Protein AF-A0A1M3DTD9-F1 (afdb_monomer_lite)

pLDDT: mean 80.3, std 13.87, range [35.62, 95.31]

Sequence (430 aa):
MMKLLWIALILSGTTQCITAQSQQSIQQKKDSLRLDSLCRKNPSKCLDYGEMIGRNSVFKTLDKETIQPKSTLCFNKKFYYKATINRKNVQGCYYVNTKNGWVAKFDNPQRSCENLMEIKVGDHLEFYAMTGESFSYYINDKGYKYFYTISAPENTVRMSTTFAVKSKPDLESGNHTKLTDQNYPTLEYTIEQSSAGAVYSLFAPVFESQFFVRDYLGSFGTGYYENQHGHTMLSLALHSDPQNVIKIQKITDVAECFNGSSFESQHERSNVIENQIHEERNRELLAQESAVSGDCAAKRKLVELKRDMLEKEKQATELANRAGGRLSVRDLETLAKGNDVLNEAKKHKLELEAKACELRYSNSTTTSEEVKARNNTQLTCISNSVTRINDLITSLQSIDRSRLSSASKLVSKNQEYMQKIKTINLSCRR

Structure (mmCIF, N/CA/C/O backbone):
data_AF-A0A1M3DTD9-F1
#
_entry.id   AF-A0A1M3DTD9-F1
#
loop_
_atom_site.group_PDB
_atom_site.id
_atom_site.type_symbol
_atom_site.label_atom_id
_atom_site.label_alt_id
_atom_site.label_comp_id
_atom_site.label_asym_id
_atom_site.label_entity_id
_atom_site.label_seq_id
_atom_site.pdbx_PDB_ins_code
_atom_site.Cartn_x
_atom_site.Cartn_y
_atom_site.Cartn_z
_atom_site.occupancy
_atom_site.B_iso_or_equiv
_atom_site.auth_seq_id
_atom_site.auth_comp_id
_atom_site.auth_asym_id
_atom_site.auth_atom_id
_atom_site.pdbx_PDB_model_num
ATOM 1 N N . MET A 1 1 ? 30.432 50.214 -34.699 1.00 49.47 1 MET A N 1
ATOM 2 C CA . MET A 1 1 ? 31.143 48.934 -34.456 1.00 49.47 1 MET A CA 1
ATOM 3 C C . MET A 1 1 ? 30.357 47.905 -33.630 1.00 49.47 1 MET A C 1
ATOM 5 O O . MET A 1 1 ? 30.502 46.729 -33.919 1.00 49.47 1 MET A O 1
ATOM 9 N N . MET A 1 2 ? 29.472 48.274 -32.689 1.00 45.69 2 MET A N 1
ATOM 10 C CA . MET A 1 2 ? 28.732 47.295 -31.853 1.00 45.69 2 MET A CA 1
ATOM 11 C C . MET A 1 2 ? 27.713 46.383 -32.578 1.00 45.69 2 MET A C 1
ATOM 13 O O . MET A 1 2 ? 27.456 45.285 -32.097 1.00 45.69 2 MET A O 1
ATOM 17 N N . LYS A 1 3 ? 27.148 46.775 -33.732 1.00 45.16 3 LYS A N 1
ATOM 18 C CA . LYS A 1 3 ? 26.158 45.948 -34.465 1.00 45.16 3 LYS A CA 1
ATOM 19 C C . LYS A 1 3 ? 26.764 44.764 -35.241 1.00 45.16 3 LYS A C 1
ATOM 21 O O . LYS A 1 3 ? 26.073 43.779 -35.463 1.00 45.16 3 LYS A O 1
ATOM 26 N N . LEU A 1 4 ? 28.046 44.830 -35.611 1.00 46.44 4 LEU A N 1
ATOM 27 C CA . LEU A 1 4 ? 28.736 43.756 -36.345 1.00 46.44 4 LEU A CA 1
ATOM 28 C C . LEU A 1 4 ? 29.168 42.597 -35.430 1.00 46.44 4 LEU A C 1
ATOM 30 O O . LEU A 1 4 ? 29.152 41.448 -35.860 1.00 46.44 4 LEU A O 1
ATOM 34 N N . LEU A 1 5 ? 29.465 42.876 -34.155 1.00 46.56 5 LEU A N 1
ATOM 35 C CA . LEU A 1 5 ? 29.824 41.838 -33.180 1.00 46.56 5 LEU A CA 1
ATOM 36 C C . LEU A 1 5 ? 28.633 40.936 -32.814 1.00 46.56 5 LEU A C 1
ATOM 38 O O . LEU A 1 5 ? 28.802 39.732 -32.652 1.00 46.56 5 LEU A O 1
ATOM 42 N N . TRP A 1 6 ? 27.424 41.500 -32.730 1.00 46.84 6 TRP A N 1
ATOM 43 C CA . TRP A 1 6 ? 26.210 40.741 -32.406 1.00 46.84 6 TRP A CA 1
ATOM 44 C C . TRP A 1 6 ? 25.789 39.785 -33.528 1.00 46.84 6 TRP A C 1
ATOM 46 O O . TRP A 1 6 ? 25.387 38.660 -33.253 1.00 46.84 6 TRP A O 1
ATOM 56 N N . ILE A 1 7 ? 25.945 40.186 -34.792 1.00 54.12 7 ILE A N 1
ATOM 57 C CA . ILE A 1 7 ? 25.640 39.323 -35.944 1.00 54.12 7 ILE A CA 1
ATOM 58 C C . ILE A 1 7 ? 26.646 38.162 -36.028 1.00 54.12 7 ILE A C 1
ATOM 60 O O . ILE A 1 7 ? 26.238 37.023 -36.243 1.00 54.12 7 ILE A O 1
ATOM 64 N N . ALA A 1 8 ? 27.935 38.413 -35.768 1.00 51.12 8 ALA A N 1
ATOM 65 C CA . ALA A 1 8 ? 28.963 37.369 -35.745 1.00 51.12 8 ALA A CA 1
ATOM 66 C C . ALA A 1 8 ? 28.763 36.344 -34.608 1.00 51.12 8 ALA A C 1
ATOM 68 O O . ALA A 1 8 ? 28.988 35.157 -34.824 1.00 51.12 8 ALA A O 1
ATOM 69 N N . LEU A 1 9 ? 28.290 36.778 -33.433 1.00 49.56 9 LEU A N 1
ATOM 70 C CA . LEU A 1 9 ? 27.955 35.898 -32.301 1.00 49.56 9 LEU A CA 1
ATOM 71 C C . LEU A 1 9 ? 26.699 35.043 -32.548 1.00 49.56 9 LEU A C 1
ATOM 73 O O . LEU A 1 9 ? 26.643 33.890 -32.127 1.00 49.56 9 LEU A O 1
ATOM 77 N N . ILE A 1 10 ? 25.703 35.569 -33.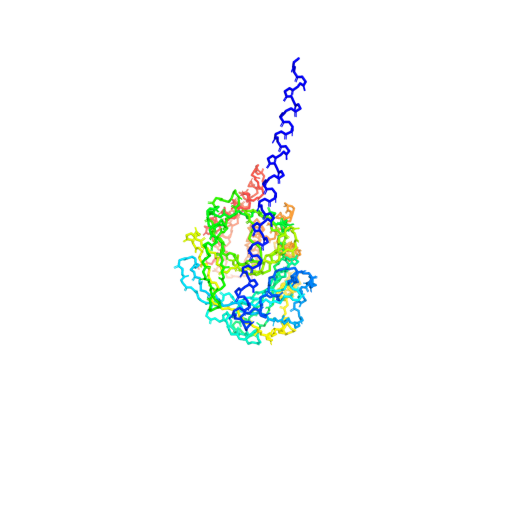267 1.00 52.41 10 ILE A N 1
ATOM 78 C CA . ILE A 1 10 ? 24.494 34.809 -33.629 1.00 52.41 10 ILE A CA 1
ATOM 79 C C . ILE A 1 10 ? 24.796 33.804 -34.757 1.00 52.41 10 ILE A C 1
ATOM 81 O O . ILE A 1 10 ? 24.311 32.671 -34.725 1.00 52.41 10 ILE A O 1
ATOM 85 N N . LEU A 1 11 ? 25.641 34.166 -35.728 1.00 44.81 11 LEU A N 1
ATOM 86 C CA . LEU A 1 11 ? 26.083 33.260 -36.798 1.00 44.81 11 LEU A CA 1
ATOM 87 C C . LEU A 1 11 ? 27.008 32.142 -36.293 1.00 44.81 11 LEU A C 1
ATOM 89 O O . LEU A 1 11 ? 26.902 31.015 -36.777 1.00 44.81 11 LEU A O 1
ATOM 93 N N . SER A 1 12 ? 27.865 32.401 -35.299 1.00 45.66 12 SER A N 1
ATOM 94 C CA . SER A 1 12 ? 28.700 31.360 -34.679 1.00 45.66 12 SER A CA 1
ATOM 95 C C . SER A 1 12 ? 27.902 30.438 -33.747 1.00 45.66 12 SER A C 1
ATOM 97 O O . SER A 1 12 ? 28.115 29.226 -33.760 1.00 45.66 12 SER A O 1
ATOM 99 N N . GLY A 1 13 ? 26.923 30.970 -33.006 1.00 42.97 13 GLY A N 1
ATOM 100 C CA . GLY A 1 13 ? 26.025 30.164 -32.171 1.00 42.97 13 GLY A CA 1
ATOM 101 C C . GLY A 1 13 ? 25.084 29.261 -32.981 1.00 42.97 13 GLY A C 1
ATOM 102 O O . GLY A 1 13 ? 24.872 28.102 -32.630 1.00 42.97 13 GLY A O 1
ATOM 103 N N . THR A 1 14 ? 24.558 29.748 -34.110 1.00 44.47 14 THR A N 1
ATOM 104 C CA . THR A 1 14 ? 23.690 28.943 -34.992 1.00 44.47 14 THR A CA 1
ATOM 105 C C . THR A 1 14 ? 24.464 27.858 -35.741 1.00 44.47 14 THR A C 1
ATOM 107 O O . THR A 1 14 ? 23.979 26.733 -35.839 1.00 44.47 14 THR A O 1
ATOM 110 N N . THR A 1 15 ? 25.692 28.129 -36.197 1.00 46.31 15 THR A N 1
ATOM 111 C CA . THR A 1 15 ? 26.531 27.105 -36.847 1.00 46.31 15 THR A CA 1
ATOM 112 C C . THR A 1 15 ? 26.984 26.002 -35.887 1.00 46.31 15 THR A C 1
ATOM 114 O O . THR A 1 15 ? 27.007 24.843 -36.296 1.00 46.31 15 THR A O 1
ATOM 117 N N . GLN A 1 16 ? 27.260 26.309 -34.614 1.00 44.53 16 GLN A N 1
ATOM 118 C CA . GLN A 1 16 ? 27.592 25.292 -33.602 1.00 44.53 16 GLN A CA 1
ATOM 119 C C . GLN A 1 16 ? 26.397 24.398 -33.221 1.00 44.53 16 GLN A C 1
ATOM 121 O O . GLN A 1 16 ? 26.568 23.197 -33.014 1.00 44.53 16 GLN A O 1
ATOM 126 N N . CYS A 1 17 ? 25.175 24.939 -33.188 1.00 41.88 17 CYS A N 1
ATOM 127 C CA . CYS A 1 17 ? 23.971 24.127 -32.970 1.00 41.88 17 CYS A CA 1
ATOM 128 C C . CYS A 1 17 ? 23.661 23.202 -34.159 1.00 41.88 17 CYS A C 1
ATOM 130 O O . CYS A 1 17 ? 23.282 22.047 -33.957 1.00 41.88 17 CYS A O 1
ATOM 132 N N . ILE A 1 18 ? 23.856 23.675 -35.396 1.00 49.00 18 ILE A N 1
ATOM 133 C CA . ILE A 1 18 ? 23.597 22.880 -36.608 1.00 49.00 18 ILE A CA 1
ATOM 134 C C . ILE A 1 18 ? 24.602 21.724 -36.733 1.00 49.00 18 ILE A C 1
ATOM 136 O O . ILE A 1 18 ? 24.216 20.606 -37.083 1.00 49.00 18 ILE A O 1
ATOM 140 N N . THR A 1 19 ? 25.880 21.943 -36.407 1.00 52.28 19 THR A N 1
ATOM 141 C CA . THR A 1 19 ? 26.895 20.878 -36.463 1.00 52.28 19 THR A CA 1
ATOM 142 C C . THR A 1 19 ? 26.664 19.807 -35.399 1.00 52.28 19 THR A C 1
ATOM 144 O O . THR A 1 19 ? 26.717 18.623 -35.739 1.00 52.28 19 THR A O 1
ATOM 147 N N . ALA A 1 20 ? 26.306 20.182 -34.167 1.00 50.72 20 ALA A N 1
ATOM 148 C CA . ALA A 1 20 ? 25.979 19.230 -33.103 1.00 50.72 20 ALA A CA 1
ATOM 149 C C . ALA A 1 20 ? 24.748 18.365 -33.443 1.00 50.72 20 ALA A C 1
ATOM 151 O O . ALA A 1 20 ? 24.799 17.139 -33.320 1.00 50.72 20 ALA A O 1
ATOM 152 N N . GLN A 1 21 ? 23.675 18.973 -33.967 1.00 54.59 21 GLN A N 1
ATOM 153 C CA . GLN A 1 21 ? 22.496 18.232 -34.436 1.00 54.59 21 GLN A CA 1
ATOM 154 C C . GLN A 1 21 ? 22.828 17.306 -35.617 1.00 54.59 21 GLN A C 1
ATOM 156 O O . GLN A 1 21 ? 22.357 16.167 -35.668 1.00 54.59 21 GLN A O 1
ATOM 161 N N . SER A 1 22 ? 23.685 17.750 -36.544 1.00 54.75 22 SER A N 1
ATOM 162 C CA . SER A 1 22 ? 24.117 16.921 -37.675 1.00 54.75 22 SER A CA 1
ATOM 163 C C . SER A 1 22 ? 24.926 15.698 -37.222 1.00 54.75 22 SER A C 1
ATOM 165 O O . SER A 1 22 ? 24.662 14.588 -37.684 1.00 54.75 22 SER A O 1
ATOM 167 N N . GLN A 1 23 ? 25.844 15.858 -36.263 1.00 59.94 23 GLN A N 1
ATOM 168 C CA . GLN A 1 23 ? 26.669 14.768 -35.735 1.00 59.94 23 GLN A CA 1
ATOM 169 C C . GLN A 1 23 ? 25.833 13.742 -34.971 1.00 59.94 23 GLN A C 1
ATOM 171 O O . GLN A 1 23 ? 26.003 12.540 -35.183 1.00 59.94 23 GLN A O 1
ATOM 176 N N . GLN A 1 24 ? 24.874 14.204 -34.165 1.00 61.44 24 GLN A N 1
ATOM 177 C CA . GLN A 1 24 ? 23.926 13.327 -33.488 1.00 61.44 24 GLN A CA 1
ATOM 178 C C . GLN A 1 24 ? 23.108 12.523 -34.507 1.00 61.44 24 GLN A C 1
ATOM 180 O O . GLN A 1 24 ? 23.060 11.302 -34.414 1.00 61.44 24 GLN A O 1
ATOM 185 N N . SER A 1 25 ? 22.556 13.162 -35.543 1.00 63.12 25 SER A N 1
ATOM 186 C CA . SER A 1 25 ? 21.775 12.461 -36.576 1.00 63.12 25 SER A CA 1
ATOM 187 C C . SER A 1 25 ? 22.582 11.395 -37.339 1.00 63.12 25 SER A C 1
ATOM 189 O O . SER A 1 25 ? 22.072 10.314 -37.646 1.00 63.12 25 SER A O 1
ATOM 191 N N . ILE A 1 26 ? 23.866 11.661 -37.606 1.00 69.62 26 ILE A N 1
ATOM 192 C CA . ILE A 1 26 ? 24.778 10.710 -38.254 1.00 69.62 26 ILE A CA 1
ATOM 193 C C . ILE A 1 26 ? 25.055 9.525 -37.328 1.00 69.62 26 ILE A C 1
ATOM 195 O O . ILE A 1 26 ? 25.044 8.382 -37.789 1.00 69.62 26 ILE A O 1
ATOM 199 N N . GLN A 1 27 ? 25.281 9.777 -36.037 1.00 67.00 27 GLN A N 1
ATOM 200 C CA . GLN A 1 27 ? 25.517 8.723 -35.054 1.00 67.00 27 GLN A CA 1
ATOM 201 C C . GLN A 1 27 ? 24.278 7.840 -34.869 1.00 67.00 27 GLN A C 1
ATOM 203 O O . GLN A 1 27 ? 24.378 6.622 -34.979 1.00 67.00 27 GLN A O 1
ATOM 208 N N . GLN A 1 28 ? 23.092 8.442 -34.749 1.00 66.62 28 GLN A N 1
ATOM 209 C CA . GLN A 1 28 ? 21.823 7.712 -34.671 1.00 66.62 28 GLN A CA 1
ATOM 210 C C . GLN A 1 28 ? 21.616 6.785 -35.880 1.00 66.62 28 GLN A C 1
ATOM 212 O O . GLN A 1 28 ? 21.188 5.638 -35.737 1.00 66.62 28 GLN A O 1
ATOM 217 N N . LYS A 1 29 ? 21.969 7.257 -37.084 1.00 70.00 29 LYS A N 1
ATOM 218 C CA . LYS A 1 29 ? 21.921 6.442 -38.304 1.00 70.00 29 LYS A CA 1
ATOM 219 C C . LYS A 1 29 ? 22.921 5.282 -38.259 1.00 70.00 29 LYS A C 1
ATOM 221 O O . LYS A 1 29 ? 22.581 4.181 -38.685 1.00 70.00 29 LYS A O 1
ATOM 226 N N . LYS A 1 30 ? 24.137 5.498 -37.746 1.00 71.19 30 LYS A N 1
ATOM 227 C CA . LYS A 1 30 ? 25.144 4.435 -37.577 1.00 71.19 30 LYS A CA 1
ATOM 228 C C . LYS A 1 30 ? 24.690 3.373 -36.578 1.00 71.19 30 LYS A C 1
ATOM 230 O O . LYS A 1 30 ? 24.841 2.188 -36.867 1.00 71.19 30 LYS A O 1
ATOM 235 N N . ASP A 1 31 ? 24.112 3.779 -35.454 1.00 66.38 31 ASP A N 1
ATOM 236 C CA . ASP A 1 31 ? 23.662 2.862 -34.404 1.00 66.38 31 ASP A CA 1
ATOM 237 C C . ASP A 1 31 ? 22.493 1.996 -34.878 1.00 66.38 31 ASP A C 1
ATOM 239 O O . ASP A 1 31 ? 22.539 0.774 -34.730 1.00 66.38 31 ASP A O 1
ATOM 243 N N . SER A 1 32 ? 21.515 2.599 -35.564 1.00 67.75 32 SER A N 1
ATOM 244 C CA . SER A 1 32 ? 20.422 1.864 -36.212 1.00 67.75 32 SER A CA 1
ATOM 245 C C . SER A 1 32 ? 20.954 0.850 -37.230 1.00 67.75 32 SER A C 1
ATOM 247 O O . SER A 1 32 ? 20.584 -0.319 -37.180 1.00 67.75 32 SER A O 1
ATOM 249 N N . LEU A 1 33 ? 21.885 1.249 -38.106 1.00 67.69 33 LEU A N 1
ATOM 250 C CA . LEU A 1 33 ? 22.488 0.342 -39.091 1.00 67.69 33 LEU A CA 1
ATOM 251 C C . LEU A 1 33 ? 23.312 -0.780 -38.442 1.00 67.69 33 LEU A C 1
ATOM 253 O O . LEU A 1 33 ? 23.406 -1.884 -38.983 1.00 67.69 33 LEU A O 1
ATOM 257 N N . ARG A 1 34 ? 23.937 -0.516 -37.291 1.00 69.38 34 ARG A N 1
ATOM 258 C CA . ARG A 1 34 ? 24.706 -1.511 -36.537 1.00 69.38 34 ARG A CA 1
ATOM 259 C C . ARG A 1 34 ? 23.785 -2.527 -35.871 1.00 69.38 34 ARG A C 1
ATOM 261 O O . ARG A 1 34 ? 24.098 -3.716 -35.919 1.00 69.38 34 ARG A O 1
ATOM 268 N N . LEU A 1 35 ? 22.665 -2.079 -35.305 1.00 66.62 35 LEU A N 1
ATOM 269 C CA . LEU A 1 35 ? 21.618 -2.954 -34.784 1.00 66.62 35 LEU A CA 1
ATOM 270 C C . LEU A 1 35 ? 21.056 -3.830 -35.913 1.00 66.62 35 LEU A C 1
ATOM 272 O O . LEU A 1 35 ? 21.080 -5.053 -35.799 1.00 66.62 35 LEU A O 1
ATOM 276 N N . ASP A 1 36 ? 20.719 -3.232 -37.058 1.00 64.19 36 ASP A N 1
ATOM 277 C CA . ASP A 1 36 ? 20.261 -3.958 -38.249 1.00 64.19 36 ASP A CA 1
ATOM 278 C C . ASP A 1 36 ? 21.300 -4.977 -38.748 1.00 64.19 36 ASP A C 1
ATOM 280 O O . ASP A 1 36 ? 20.958 -6.089 -39.146 1.00 64.19 36 ASP A O 1
ATOM 284 N N . SER A 1 37 ? 22.590 -4.634 -38.715 1.00 63.56 37 SER A N 1
ATOM 285 C CA . SER A 1 37 ? 23.687 -5.528 -39.107 1.00 63.56 37 SER A CA 1
ATOM 286 C C . SER A 1 37 ? 23.864 -6.702 -38.139 1.00 63.56 37 SER A C 1
ATOM 288 O O . SER A 1 37 ? 24.030 -7.846 -38.574 1.00 63.56 37 SER A O 1
ATOM 290 N N . LEU A 1 38 ? 23.779 -6.452 -36.827 1.00 63.12 38 LEU A N 1
ATOM 291 C CA . LEU A 1 38 ? 23.746 -7.506 -35.807 1.00 63.12 38 LEU A CA 1
ATOM 292 C C . LEU A 1 38 ? 22.550 -8.437 -36.032 1.00 63.12 38 LEU A C 1
ATOM 294 O O . LEU A 1 38 ? 22.692 -9.656 -35.923 1.00 63.12 38 LEU A O 1
ATOM 298 N N . CYS A 1 39 ? 21.421 -7.868 -36.448 1.00 59.06 39 CYS A N 1
ATOM 299 C CA . CYS A 1 39 ? 20.204 -8.599 -36.749 1.00 59.06 39 CYS A CA 1
ATOM 300 C C . CYS A 1 39 ? 20.239 -9.418 -38.022 1.00 59.06 39 CYS A C 1
ATOM 302 O O . CYS A 1 39 ? 19.774 -10.554 -38.031 1.00 59.06 39 CYS A O 1
ATOM 304 N N . ARG A 1 40 ? 20.878 -8.918 -39.075 1.00 57.66 40 ARG A N 1
ATOM 305 C CA . ARG A 1 40 ? 21.115 -9.705 -40.289 1.00 57.66 40 ARG A CA 1
ATOM 306 C C . ARG A 1 40 ? 22.028 -10.901 -40.033 1.00 57.66 40 ARG A C 1
ATOM 308 O O . ARG A 1 40 ? 21.847 -11.940 -40.655 1.00 57.66 40 ARG A O 1
ATOM 315 N N . LYS A 1 41 ? 22.994 -10.776 -39.116 1.00 60.84 41 LYS A N 1
ATOM 316 C CA . LYS A 1 41 ? 23.911 -11.871 -38.756 1.00 60.84 41 LYS A CA 1
ATOM 317 C C . LYS A 1 41 ? 23.269 -12.942 -37.874 1.00 60.84 41 LYS A C 1
ATOM 319 O O . LYS A 1 41 ? 23.783 -14.056 -37.829 1.00 60.84 41 LYS A O 1
ATOM 324 N N . ASN A 1 42 ? 22.192 -12.623 -37.157 1.00 57.00 42 ASN A N 1
ATOM 325 C CA . ASN A 1 42 ? 21.475 -13.591 -36.331 1.00 57.00 42 ASN A CA 1
ATOM 326 C C . ASN A 1 42 ? 19.964 -13.270 -36.297 1.00 57.00 42 ASN A C 1
ATOM 328 O O . ASN A 1 42 ? 19.471 -12.742 -35.298 1.00 57.00 42 ASN A O 1
ATOM 332 N N . PRO A 1 43 ? 19.228 -13.559 -37.390 1.00 51.31 43 PRO A N 1
ATOM 333 C CA . PRO A 1 43 ? 17.840 -13.118 -37.570 1.00 51.31 43 PRO A CA 1
ATOM 334 C C . PRO A 1 43 ? 16.890 -13.601 -36.471 1.00 51.31 43 PRO A C 1
ATOM 336 O O . PRO A 1 43 ? 15.998 -12.865 -36.054 1.00 51.31 43 PRO A O 1
ATOM 339 N N . SER A 1 44 ? 17.130 -14.802 -35.936 1.00 53.00 44 SER A N 1
ATOM 340 C CA . SER A 1 44 ? 16.352 -15.389 -34.840 1.00 53.00 44 SER A CA 1
ATOM 341 C C . SER A 1 44 ? 16.477 -14.632 -33.518 1.00 53.00 44 SER A C 1
ATOM 343 O O . SER A 1 44 ? 15.643 -14.823 -32.648 1.00 53.00 44 SER A O 1
ATOM 345 N N . LYS A 1 45 ? 17.498 -13.780 -33.348 1.00 52.75 45 LYS A N 1
ATOM 346 C CA . LYS A 1 45 ? 17.635 -12.918 -32.162 1.00 52.75 45 LYS A CA 1
ATOM 347 C C . LYS A 1 45 ? 16.912 -11.581 -32.308 1.00 52.75 45 LYS A C 1
ATOM 349 O O . LYS A 1 45 ? 16.777 -10.881 -31.318 1.00 52.75 45 LYS A O 1
ATOM 354 N N . CYS A 1 46 ? 16.491 -11.215 -33.522 1.00 52.34 46 CYS A N 1
ATOM 355 C CA . CYS A 1 46 ? 16.028 -9.864 -33.832 1.00 52.34 46 CYS A CA 1
ATOM 356 C C . CYS A 1 46 ? 14.577 -9.712 -34.250 1.00 52.34 46 CYS A C 1
ATOM 358 O O . CYS A 1 46 ? 14.074 -8.590 -34.210 1.00 52.34 46 CYS A O 1
ATOM 360 N N . LEU A 1 47 ? 13.903 -10.807 -34.601 1.00 47.16 47 LEU A N 1
ATOM 361 C CA . LEU A 1 47 ? 12.441 -10.824 -34.677 1.00 47.16 47 LEU A CA 1
ATOM 362 C C . LEU A 1 47 ? 11.828 -10.319 -33.356 1.00 47.16 47 LEU A C 1
ATOM 364 O O . LEU A 1 47 ? 10.921 -9.497 -33.386 1.00 47.16 47 LEU A O 1
ATOM 368 N N . ASP A 1 48 ? 12.444 -10.671 -32.225 1.00 54.12 48 ASP A N 1
ATOM 369 C CA . ASP A 1 48 ? 12.037 -10.222 -30.890 1.00 54.12 48 ASP A CA 1
ATOM 370 C C . ASP A 1 48 ? 12.295 -8.722 -30.623 1.00 54.12 48 ASP A C 1
ATOM 372 O O . ASP A 1 48 ? 11.619 -8.119 -29.793 1.00 54.12 48 ASP A O 1
ATOM 376 N N . TYR A 1 49 ? 13.249 -8.069 -31.305 1.00 61.81 49 TYR A N 1
ATOM 377 C CA . TYR A 1 49 ? 13.627 -6.682 -30.981 1.00 61.81 49 TYR A CA 1
ATOM 378 C C . TYR A 1 49 ? 12.658 -5.632 -31.498 1.00 61.81 49 TYR A C 1
ATOM 380 O O . TYR A 1 49 ? 12.373 -4.671 -30.783 1.00 61.81 49 TYR A O 1
ATOM 388 N N . GLY A 1 50 ? 12.177 -5.788 -32.734 1.00 58.03 50 GLY A N 1
ATOM 389 C CA . GLY A 1 50 ? 11.295 -4.806 -33.371 1.00 58.03 50 GLY A CA 1
ATOM 390 C C . GLY A 1 50 ? 9.942 -4.661 -32.668 1.00 58.03 50 GLY A C 1
ATOM 391 O O . GLY A 1 50 ? 9.315 -3.610 -32.775 1.00 58.03 50 GLY A O 1
ATOM 392 N N . GLU A 1 51 ? 9.527 -5.694 -31.929 1.00 59.34 51 GLU A N 1
ATOM 393 C CA . GLU A 1 51 ? 8.325 -5.700 -31.087 1.00 59.34 51 GLU A CA 1
ATOM 394 C C . GLU A 1 51 ? 8.579 -5.140 -29.674 1.00 59.34 51 GLU A C 1
ATOM 396 O O . GLU A 1 51 ? 7.643 -4.721 -28.995 1.00 59.34 51 GLU A O 1
ATOM 401 N N . MET A 1 52 ? 9.836 -5.121 -29.211 1.00 65.44 52 MET A N 1
ATOM 402 C CA . MET A 1 52 ? 10.203 -4.710 -27.849 1.00 65.44 52 MET A CA 1
ATOM 403 C C . MET A 1 52 ? 10.711 -3.265 -27.745 1.00 65.44 52 MET A C 1
ATOM 405 O O . MET A 1 52 ? 10.525 -2.632 -26.704 1.00 65.44 52 MET A O 1
ATOM 409 N N . ILE A 1 53 ? 11.374 -2.742 -28.781 1.00 73.44 53 ILE A N 1
ATOM 410 C CA . ILE A 1 53 ? 12.001 -1.410 -28.799 1.00 73.44 53 ILE A CA 1
ATOM 411 C C . ILE A 1 53 ? 11.812 -0.721 -30.162 1.00 73.44 53 ILE A C 1
ATOM 413 O O . ILE A 1 53 ? 11.656 -1.381 -31.185 1.00 73.44 53 ILE A O 1
ATOM 417 N N . GLY A 1 54 ? 11.865 0.617 -30.217 1.00 70.94 54 GLY A N 1
ATOM 418 C CA . GLY A 1 54 ? 11.777 1.349 -31.494 1.00 70.94 54 GLY A CA 1
ATOM 419 C C . GLY A 1 54 ? 10.504 2.159 -31.718 1.00 70.94 54 GLY A C 1
ATOM 420 O O . GLY A 1 54 ? 9.859 2.625 -30.780 1.00 70.94 54 GLY A O 1
ATOM 421 N N . ARG A 1 55 ? 10.195 2.387 -33.005 1.00 61.81 55 ARG A N 1
ATOM 422 C CA . ARG A 1 55 ? 9.050 3.190 -33.472 1.00 61.81 55 ARG A CA 1
ATOM 423 C C . ARG A 1 55 ? 7.737 2.410 -33.514 1.00 61.81 55 ARG A C 1
ATOM 425 O O . ARG A 1 55 ? 6.700 3.064 -33.510 1.00 61.81 55 ARG A O 1
ATOM 432 N N . ASN A 1 56 ? 7.762 1.078 -33.519 1.00 67.38 56 ASN A N 1
ATOM 433 C CA . ASN A 1 56 ? 6.586 0.221 -33.307 1.00 67.38 56 ASN A CA 1
ATOM 434 C C . ASN A 1 56 ? 6.486 -0.119 -31.812 1.00 67.38 56 ASN A C 1
ATOM 436 O O . ASN A 1 56 ? 6.509 -1.268 -31.399 1.00 67.38 56 ASN A O 1
ATOM 440 N N . SER A 1 57 ? 6.502 0.950 -31.020 1.00 70.12 57 SER A N 1
ATOM 441 C CA . SER A 1 57 ? 6.642 0.972 -29.567 1.00 70.12 57 SER A CA 1
ATOM 442 C C . SER A 1 57 ? 5.497 0.239 -28.861 1.00 70.12 57 SER A C 1
ATOM 444 O O . SER A 1 57 ? 4.339 0.404 -29.248 1.00 70.12 57 SER A O 1
ATOM 446 N N . VAL A 1 58 ? 5.819 -0.460 -27.762 1.00 82.69 58 VAL A N 1
ATOM 447 C CA . VAL A 1 58 ? 4.841 -1.013 -26.802 1.00 82.69 58 VAL A CA 1
ATOM 448 C C . VAL A 1 58 ? 3.815 0.042 -26.375 1.00 82.69 58 VAL A C 1
ATOM 450 O O . VAL A 1 58 ? 2.646 -0.276 -26.212 1.00 82.69 58 VAL A O 1
ATOM 453 N N . PHE A 1 59 ? 4.221 1.306 -26.247 1.00 84.88 59 PHE A N 1
ATOM 454 C CA . PHE A 1 59 ? 3.356 2.401 -25.805 1.00 84.88 59 PHE A CA 1
ATOM 455 C C . PHE A 1 59 ? 2.458 2.976 -26.905 1.00 84.88 59 PHE A C 1
ATOM 457 O O . PHE A 1 59 ? 1.454 3.608 -26.591 1.00 84.88 59 PHE A O 1
ATOM 464 N N . LYS A 1 60 ? 2.779 2.784 -28.192 1.00 79.19 60 LYS A N 1
ATOM 465 C CA . LYS A 1 60 ? 1.943 3.310 -29.288 1.00 79.19 60 LYS A CA 1
ATOM 466 C C . LYS A 1 60 ? 0.637 2.551 -29.460 1.00 79.19 60 LYS A C 1
ATOM 468 O O . LYS A 1 60 ? -0.340 3.131 -29.917 1.00 79.19 60 LYS A O 1
ATOM 473 N N . THR A 1 61 ? 0.651 1.265 -29.137 1.00 73.25 61 THR A N 1
ATOM 474 C CA . THR A 1 61 ? -0.517 0.380 -29.182 1.00 73.25 61 THR A CA 1
ATOM 475 C C . THR A 1 61 ? -1.083 0.128 -27.787 1.00 73.25 61 THR A C 1
ATOM 477 O O . THR A 1 61 ? -1.828 -0.828 -27.605 1.00 73.25 61 THR A O 1
ATOM 480 N N . LEU A 1 62 ? -0.652 0.912 -26.795 1.00 82.75 62 LEU A N 1
ATOM 481 C CA . LEU A 1 62 ? -1.036 0.727 -25.408 1.00 82.75 62 LEU A CA 1
ATOM 482 C C . LEU A 1 62 ? -2.342 1.455 -25.118 1.00 82.75 62 LEU A C 1
ATOM 484 O O . LEU A 1 62 ? -2.382 2.689 -25.115 1.00 82.75 62 LEU A O 1
ATOM 488 N N . ASP A 1 63 ? -3.357 0.687 -24.755 1.00 81.31 63 ASP A N 1
ATOM 489 C CA . ASP A 1 63 ? -4.600 1.211 -24.216 1.00 81.31 63 ASP A CA 1
ATOM 490 C C . ASP A 1 63 ? -4.458 1.275 -22.697 1.00 81.31 63 ASP A C 1
ATOM 492 O O . ASP A 1 63 ? -4.450 0.263 -22.002 1.00 81.31 63 ASP A O 1
ATOM 496 N N . LYS A 1 64 ? -4.260 2.482 -22.160 1.00 82.44 64 LYS A N 1
ATOM 497 C CA . LYS A 1 64 ? -4.118 2.678 -20.711 1.00 82.44 64 LYS A CA 1
ATOM 498 C C . LYS A 1 64 ? -5.463 2.422 -20.038 1.00 82.44 64 LYS A C 1
ATOM 500 O O . LYS A 1 64 ? -6.309 3.312 -19.987 1.00 82.44 64 LYS A O 1
ATOM 505 N N . GLU A 1 65 ? -5.640 1.217 -19.515 1.00 82.12 65 GLU A N 1
ATOM 506 C CA . GLU A 1 65 ? -6.872 0.806 -18.853 1.00 82.12 65 GLU A CA 1
ATOM 507 C C . GLU A 1 65 ? -6.754 0.895 -17.333 1.00 82.12 65 GLU A C 1
ATOM 509 O O . GLU A 1 65 ? -5.718 0.569 -16.744 1.00 82.12 65 GLU A O 1
ATOM 514 N N . THR A 1 66 ? -7.853 1.296 -16.694 1.00 82.69 66 THR A N 1
ATOM 515 C CA . THR A 1 66 ? -7.992 1.209 -15.242 1.00 82.69 66 THR A CA 1
ATOM 516 C C . THR A 1 66 ? -8.131 -0.247 -14.818 1.00 82.69 66 THR A C 1
ATOM 518 O O . THR A 1 66 ? -8.747 -1.065 -15.508 1.00 82.69 66 THR A O 1
ATOM 521 N N . ILE A 1 67 ? -7.556 -0.595 -13.670 1.00 83.19 67 ILE A N 1
ATOM 522 C CA . ILE A 1 67 ? -7.695 -1.956 -13.147 1.00 83.19 67 ILE A CA 1
ATOM 523 C C . ILE A 1 67 ? -9.076 -2.089 -12.507 1.00 83.19 67 ILE A C 1
ATOM 525 O O . ILE A 1 67 ? -9.418 -1.382 -11.562 1.00 83.19 67 ILE A O 1
ATOM 529 N N . GLN A 1 68 ? -9.855 -3.052 -12.996 1.00 88.50 68 GLN A N 1
ATOM 530 C CA . GLN A 1 68 ? -11.077 -3.493 -12.334 1.00 88.50 68 GLN A CA 1
ATOM 531 C C . GLN A 1 68 ? -10.716 -4.613 -11.348 1.00 88.50 68 GLN A C 1
ATOM 533 O O . GLN A 1 68 ? -10.387 -5.712 -11.786 1.00 88.50 68 GLN A O 1
ATOM 538 N N . PRO A 1 69 ? -10.774 -4.398 -10.021 1.00 86.06 69 PRO A N 1
ATOM 539 C CA . PRO A 1 69 ? -10.169 -5.328 -9.066 1.00 86.06 69 PRO A CA 1
ATOM 540 C C . PRO A 1 69 ? -10.815 -6.720 -9.034 1.00 86.06 69 PRO A C 1
ATOM 542 O O . PRO A 1 69 ? -10.214 -7.697 -8.605 1.00 86.06 69 PRO A O 1
ATOM 545 N N . LYS A 1 70 ? -12.058 -6.831 -9.504 1.00 90.19 70 LYS A N 1
ATOM 546 C CA . LYS A 1 70 ? -12.792 -8.101 -9.574 1.00 90.19 70 LYS A CA 1
ATOM 547 C C . LYS A 1 70 ? -12.763 -8.745 -10.967 1.00 90.19 70 LYS A C 1
ATOM 549 O O . LYS A 1 70 ? -13.456 -9.737 -11.179 1.00 90.19 70 LYS A O 1
ATOM 554 N N . SER A 1 71 ? -12.016 -8.191 -11.925 1.00 91.06 71 SER A N 1
ATOM 555 C CA . SER A 1 71 ? -11.918 -8.744 -13.279 1.00 91.06 71 SER A CA 1
ATOM 556 C C . SER A 1 71 ? -10.792 -9.777 -13.405 1.00 91.06 71 SER A C 1
ATOM 558 O O . SER A 1 71 ? -10.039 -10.049 -12.466 1.00 91.06 71 SER A O 1
ATOM 560 N N . THR A 1 72 ? -10.705 -10.400 -14.584 1.00 93.00 72 THR A N 1
ATOM 561 C CA . THR A 1 72 ? -9.549 -11.217 -14.959 1.00 93.00 72 THR A CA 1
ATOM 562 C C . THR A 1 72 ? -8.485 -10.326 -15.596 1.00 93.00 72 THR A C 1
ATOM 564 O O . THR A 1 72 ? -8.756 -9.645 -16.581 1.00 93.00 72 THR A O 1
ATOM 567 N N . LEU A 1 73 ? -7.274 -10.353 -15.043 1.00 92.06 73 LEU A N 1
ATOM 568 C CA . LEU A 1 73 ? -6.130 -9.548 -15.464 1.00 92.06 73 LEU A CA 1
ATOM 569 C C . LEU A 1 73 ? -5.068 -10.469 -16.068 1.00 92.06 73 LEU A C 1
ATOM 571 O O . LEU A 1 73 ? -4.522 -11.315 -15.365 1.00 92.06 73 LEU A O 1
ATOM 575 N N . CYS A 1 74 ? -4.776 -10.323 -17.358 1.00 93.38 74 CYS A N 1
ATOM 576 C CA . CYS A 1 74 ? -3.819 -11.176 -18.069 1.00 93.38 74 CYS A CA 1
ATOM 577 C C . CYS A 1 74 ? -2.519 -10.441 -18.401 1.00 93.38 74 CYS A C 1
ATOM 579 O O . CYS A 1 74 ? -2.519 -9.225 -18.579 1.00 93.38 74 CYS A O 1
ATOM 581 N N . PHE A 1 75 ? -1.425 -11.189 -18.527 1.00 93.75 75 PHE A N 1
ATOM 582 C CA . PHE A 1 75 ? -0.075 -10.694 -18.786 1.00 93.75 75 PHE A CA 1
ATOM 583 C C . PHE A 1 75 ? 0.551 -11.447 -19.946 1.00 93.75 75 PHE A C 1
ATOM 585 O O . PHE A 1 75 ? 0.377 -12.660 -20.070 1.00 93.75 75 PHE A O 1
ATOM 592 N N . ASN A 1 76 ? 1.305 -10.720 -20.770 1.00 91.75 76 ASN A N 1
ATOM 593 C CA . ASN A 1 76 ? 1.955 -11.277 -21.949 1.00 91.75 76 ASN A CA 1
ATOM 594 C C . ASN A 1 76 ? 3.483 -11.338 -21.842 1.00 91.75 76 ASN A C 1
ATOM 596 O O . ASN A 1 76 ? 4.111 -12.012 -22.650 1.00 91.75 76 ASN A O 1
ATOM 600 N N . LYS A 1 77 ? 4.095 -10.681 -20.848 1.00 92.50 77 LYS A N 1
ATOM 601 C CA . LYS A 1 77 ? 5.543 -10.735 -20.604 1.00 92.50 77 LYS A CA 1
ATOM 602 C C . LYS A 1 77 ? 5.858 -11.040 -19.138 1.00 92.50 77 LYS A C 1
ATOM 604 O O . LYS A 1 77 ? 5.157 -10.586 -18.234 1.00 92.50 77 LYS A O 1
ATOM 609 N N . LYS A 1 78 ? 6.957 -11.762 -18.905 1.00 94.06 78 LYS A N 1
ATOM 610 C CA . LYS A 1 78 ? 7.511 -12.090 -17.581 1.00 94.06 78 LYS A CA 1
ATOM 611 C C . LYS A 1 78 ? 8.997 -11.739 -17.529 1.00 94.06 78 LYS A C 1
ATOM 613 O O . LYS A 1 78 ? 9.769 -12.178 -18.380 1.00 94.06 78 LYS A O 1
ATOM 618 N N . PHE A 1 79 ? 9.387 -10.942 -16.538 1.00 93.94 79 PHE A N 1
ATOM 619 C CA . PHE A 1 79 ? 10.734 -10.393 -16.368 1.00 93.94 79 PHE A CA 1
ATOM 620 C C . PHE A 1 79 ? 11.414 -11.025 -15.161 1.00 93.94 79 PHE A C 1
ATOM 622 O O . PHE A 1 79 ? 11.070 -10.713 -14.025 1.00 93.94 79 PHE A O 1
ATOM 629 N N . TYR A 1 80 ? 12.408 -11.879 -15.392 1.00 94.94 80 TYR A N 1
ATOM 630 C CA . TYR A 1 80 ? 13.199 -12.504 -14.336 1.00 94.94 80 TYR A CA 1
ATOM 631 C C . TYR A 1 80 ? 14.333 -11.591 -13.906 1.00 94.94 80 TYR A C 1
ATOM 633 O O . TYR A 1 80 ? 15.120 -11.149 -14.743 1.00 94.94 80 TYR A O 1
ATOM 641 N N . TYR A 1 81 ? 14.471 -11.355 -12.607 1.00 93.62 81 TYR A N 1
ATOM 642 C CA . TYR A 1 81 ? 15.493 -10.488 -12.045 1.00 93.62 81 TYR A CA 1
ATOM 643 C C . TYR A 1 81 ? 16.311 -11.177 -10.954 1.00 93.62 81 TYR A C 1
ATOM 645 O O . TYR A 1 81 ? 15.852 -12.053 -10.220 1.00 93.62 81 TYR A O 1
ATOM 653 N N . LYS A 1 82 ? 17.555 -10.720 -10.829 1.00 93.38 82 LYS A N 1
ATOM 654 C CA . LYS A 1 82 ? 18.395 -10.908 -9.650 1.00 93.38 82 LYS A CA 1
ATOM 655 C C . LYS A 1 82 ? 18.639 -9.534 -9.054 1.00 93.38 82 LYS A C 1
ATOM 657 O O . LYS A 1 82 ? 19.030 -8.624 -9.782 1.00 93.38 82 LYS A O 1
ATOM 662 N N . ALA A 1 83 ? 18.409 -9.391 -7.760 1.00 90.69 83 ALA A N 1
ATOM 663 C CA . ALA A 1 83 ? 18.553 -8.125 -7.076 1.00 90.69 83 ALA A CA 1
ATOM 664 C C . ALA A 1 83 ? 19.237 -8.266 -5.715 1.00 90.69 83 ALA A C 1
ATOM 666 O O . ALA A 1 83 ? 19.242 -9.331 -5.104 1.00 90.69 83 ALA A O 1
ATOM 667 N N . THR A 1 84 ? 19.795 -7.165 -5.240 1.00 89.06 84 THR A N 1
ATOM 668 C CA . THR A 1 84 ? 20.215 -6.951 -3.863 1.00 89.06 84 THR A CA 1
ATOM 669 C C . THR A 1 84 ? 19.372 -5.794 -3.349 1.00 89.06 84 THR A C 1
ATOM 671 O O . THR A 1 84 ? 19.592 -4.671 -3.779 1.00 89.06 84 THR A O 1
ATOM 674 N N . ILE A 1 85 ? 18.392 -6.067 -2.488 1.00 82.12 85 ILE A N 1
ATOM 675 C CA . ILE A 1 85 ? 17.467 -5.070 -1.924 1.00 82.12 85 ILE A CA 1
ATOM 676 C C . ILE A 1 85 ? 17.704 -5.026 -0.420 1.00 82.12 85 ILE A C 1
ATOM 678 O O . ILE A 1 85 ? 17.662 -6.066 0.240 1.00 82.12 85 ILE A O 1
ATOM 682 N N . ASN A 1 86 ? 17.989 -3.849 0.139 1.00 82.06 86 ASN A N 1
ATOM 683 C CA . ASN A 1 86 ? 18.336 -3.685 1.556 1.00 82.06 86 ASN A CA 1
ATOM 684 C C . ASN A 1 86 ? 19.437 -4.666 2.007 1.00 82.06 86 ASN A C 1
ATOM 686 O O . ASN A 1 86 ? 19.346 -5.294 3.064 1.00 82.06 86 ASN A O 1
ATOM 690 N N . ARG A 1 87 ? 20.471 -4.829 1.166 1.00 81.19 87 ARG A N 1
ATOM 691 C CA . ARG A 1 87 ? 21.601 -5.768 1.347 1.00 81.19 87 ARG A CA 1
ATOM 692 C C . ARG A 1 87 ? 21.233 -7.259 1.329 1.00 81.19 87 ARG A C 1
ATOM 694 O O . ARG A 1 87 ? 22.095 -8.095 1.592 1.00 81.19 87 ARG A O 1
ATOM 701 N N . LYS A 1 88 ? 19.991 -7.622 0.998 1.00 85.31 88 LYS A N 1
ATOM 702 C CA . LYS A 1 88 ? 19.568 -9.017 0.831 1.00 85.31 88 LYS A CA 1
ATOM 703 C C . LYS A 1 88 ? 19.525 -9.382 -0.641 1.00 85.31 88 LYS A C 1
ATOM 705 O O . LYS A 1 88 ? 18.882 -8.703 -1.436 1.00 85.31 88 LYS A O 1
ATOM 710 N N . ASN A 1 89 ? 20.188 -10.480 -0.990 1.00 89.19 89 ASN A N 1
ATOM 711 C CA . ASN A 1 89 ? 20.108 -11.033 -2.333 1.00 89.19 89 ASN A CA 1
ATOM 712 C C . ASN A 1 89 ? 18.761 -11.722 -2.520 1.00 89.19 89 ASN A C 1
ATOM 714 O O . ASN A 1 89 ? 18.413 -12.634 -1.773 1.00 89.19 89 ASN A O 1
ATOM 718 N N . VAL A 1 90 ? 18.028 -11.285 -3.532 1.00 91.12 90 VAL A N 1
ATOM 719 C CA . VAL A 1 90 ? 16.726 -11.813 -3.909 1.00 91.12 90 VAL A CA 1
ATOM 720 C C . VAL A 1 90 ? 16.731 -12.131 -5.397 1.00 91.12 90 VAL A C 1
ATOM 722 O O . VAL A 1 90 ? 17.400 -11.485 -6.205 1.00 91.12 90 VAL A O 1
ATOM 725 N N . GLN A 1 91 ? 15.994 -13.161 -5.768 1.00 92.12 91 GLN A N 1
ATOM 726 C CA . GLN A 1 91 ? 15.696 -13.481 -7.153 1.00 92.12 91 GLN A CA 1
ATOM 727 C C . GLN A 1 91 ? 14.195 -13.593 -7.276 1.00 92.12 91 GLN A C 1
ATOM 729 O O . GLN A 1 91 ? 13.530 -14.003 -6.325 1.00 92.12 91 GLN A O 1
ATOM 734 N N . GLY A 1 92 ? 13.682 -13.204 -8.429 1.00 93.88 92 GLY A N 1
ATOM 735 C CA . GLY A 1 92 ? 12.257 -13.224 -8.644 1.00 93.88 92 GLY A CA 1
ATOM 736 C C . GLY A 1 92 ? 11.861 -12.819 -10.042 1.00 93.88 92 GLY A C 1
ATOM 737 O O . GLY A 1 92 ? 12.703 -12.742 -10.940 1.00 93.88 92 GLY A O 1
ATOM 738 N N . CYS A 1 93 ? 10.577 -12.554 -10.225 1.00 94.44 93 CYS A N 1
ATOM 739 C CA . CYS A 1 93 ? 10.081 -11.941 -11.439 1.00 94.44 93 CYS A CA 1
ATOM 740 C C . CYS A 1 93 ? 8.836 -11.099 -11.203 1.00 94.44 93 CYS A C 1
ATOM 742 O O . CYS A 1 93 ? 8.218 -11.113 -10.142 1.00 94.44 93 CYS A O 1
ATOM 744 N N . TYR A 1 94 ? 8.520 -10.311 -12.218 1.00 95.06 94 TYR A N 1
ATOM 745 C CA . TYR A 1 94 ? 7.280 -9.567 -12.315 1.00 95.06 94 TYR A CA 1
ATOM 746 C C . TYR A 1 94 ? 6.694 -9.750 -13.712 1.00 95.06 94 TYR A C 1
ATOM 748 O O . TYR A 1 94 ? 7.387 -10.130 -14.664 1.00 95.06 94 TYR A O 1
ATOM 756 N N . TYR A 1 95 ? 5.405 -9.479 -13.817 1.00 95.19 95 TYR A N 1
ATOM 757 C CA . TYR A 1 95 ? 4.604 -9.665 -15.013 1.00 95.19 95 TYR A CA 1
ATOM 758 C C . TYR A 1 95 ? 4.241 -8.313 -15.602 1.00 95.19 95 TYR A C 1
ATOM 760 O O . TYR A 1 95 ? 3.987 -7.367 -14.862 1.00 95.19 95 TYR A O 1
ATOM 768 N N . VAL A 1 96 ? 4.214 -8.220 -16.929 1.00 93.75 96 VAL A N 1
ATOM 769 C CA . VAL A 1 96 ? 3.865 -6.995 -17.653 1.00 93.75 96 VAL A CA 1
ATOM 770 C C . VAL A 1 96 ? 2.828 -7.319 -18.721 1.00 93.75 96 VAL A C 1
ATOM 772 O O . VAL A 1 96 ? 2.991 -8.265 -19.494 1.00 93.75 96 VAL A O 1
ATOM 775 N N . ASN A 1 97 ? 1.752 -6.534 -18.749 1.00 93.19 97 ASN A N 1
ATOM 776 C CA . ASN A 1 97 ? 0.802 -6.493 -19.847 1.00 93.19 97 ASN A CA 1
ATOM 777 C C . ASN A 1 97 ? 1.136 -5.279 -20.720 1.00 93.19 97 ASN A C 1
ATOM 779 O O . ASN A 1 97 ? 0.844 -4.137 -20.363 1.00 93.19 97 ASN A O 1
ATOM 783 N N . THR A 1 98 ? 1.745 -5.539 -21.873 1.00 88.88 98 THR A N 1
ATOM 784 C CA . THR A 1 98 ? 2.168 -4.507 -22.827 1.00 88.88 98 THR A CA 1
ATOM 785 C C . THR A 1 98 ? 1.026 -3.983 -23.703 1.00 88.88 98 THR A C 1
ATOM 787 O O . THR A 1 98 ? 1.283 -3.155 -24.567 1.00 88.88 98 THR A O 1
ATOM 790 N N . LYS A 1 99 ? -0.208 -4.477 -23.532 1.00 88.81 99 LYS A N 1
ATOM 791 C CA . LYS A 1 99 ? -1.417 -3.994 -24.222 1.00 88.81 99 LYS A CA 1
ATOM 792 C C . LYS A 1 99 ? -2.238 -3.044 -23.352 1.00 88.81 99 LYS A C 1
ATOM 794 O O . LYS A 1 99 ? -2.668 -2.015 -23.852 1.00 88.81 99 LYS A O 1
ATOM 799 N N . ASN A 1 100 ? -2.377 -3.363 -22.061 1.00 88.31 100 ASN A N 1
ATOM 800 C CA . ASN A 1 100 ? -3.257 -2.633 -21.134 1.00 88.31 100 ASN A CA 1
ATOM 801 C C . ASN A 1 100 ? -2.483 -1.754 -20.128 1.00 88.31 100 ASN A C 1
ATOM 803 O O . ASN A 1 100 ? -3.060 -0.933 -19.417 1.00 88.31 100 ASN A O 1
ATOM 807 N N . GLY A 1 101 ? -1.155 -1.911 -20.057 1.00 89.00 101 GLY A N 1
ATOM 808 C CA . GLY A 1 101 ? -0.287 -1.062 -19.239 1.00 89.00 101 GLY A CA 1
ATOM 809 C C . GLY A 1 101 ? -0.314 -1.449 -17.766 1.00 89.00 101 GLY A C 1
ATOM 810 O O . GLY A 1 101 ? -0.300 -0.578 -16.894 1.00 89.00 101 GLY A O 1
ATOM 811 N N . TRP A 1 102 ? -0.371 -2.753 -17.495 1.00 92.31 102 TRP A N 1
ATOM 812 C CA . TRP A 1 102 ? -0.425 -3.306 -16.143 1.00 92.31 102 TRP A CA 1
ATOM 813 C C . TRP A 1 102 ? 0.863 -4.035 -15.787 1.00 92.31 102 TRP A C 1
ATOM 815 O O . TRP A 1 102 ? 1.496 -4.670 -16.634 1.00 92.31 102 TRP A O 1
ATOM 825 N N . VAL A 1 103 ? 1.218 -3.995 -14.509 1.00 93.75 103 VAL A N 1
ATOM 826 C CA . VAL A 1 103 ? 2.341 -4.729 -13.925 1.00 93.75 103 VAL A CA 1
ATOM 827 C C . VAL A 1 103 ? 1.837 -5.502 -12.716 1.00 93.75 103 VAL A C 1
ATOM 829 O O . VAL A 1 103 ? 1.088 -4.940 -11.923 1.00 93.75 103 VAL A O 1
ATOM 832 N N . ALA A 1 104 ? 2.263 -6.756 -12.554 1.00 94.00 104 ALA A N 1
ATOM 833 C CA . ALA A 1 104 ? 2.005 -7.537 -11.343 1.00 94.00 104 ALA A CA 1
ATOM 834 C C . ALA A 1 104 ? 3.303 -8.060 -10.730 1.00 94.00 104 ALA A C 1
ATOM 836 O O . ALA A 1 104 ? 4.201 -8.496 -11.455 1.00 94.00 104 ALA A O 1
ATOM 837 N N . LYS A 1 105 ? 3.396 -8.074 -9.402 1.00 92.44 105 LYS A N 1
ATOM 838 C CA . LYS A 1 105 ? 4.504 -8.708 -8.678 1.00 92.44 105 LYS A CA 1
ATOM 839 C C . LYS A 1 105 ? 4.027 -9.289 -7.356 1.00 92.44 105 LYS A C 1
ATOM 841 O O . LYS A 1 105 ? 3.195 -8.688 -6.687 1.00 92.44 105 LYS A O 1
ATOM 846 N N . PHE A 1 106 ? 4.600 -10.416 -6.950 1.00 90.69 106 PHE A N 1
ATOM 847 C CA . PHE A 1 106 ? 4.477 -10.844 -5.561 1.00 90.69 106 PHE A CA 1
ATOM 848 C C . PHE A 1 106 ? 5.508 -10.122 -4.700 1.00 90.69 106 PHE A C 1
ATOM 850 O O . PHE A 1 106 ? 6.656 -9.948 -5.117 1.00 90.69 106 PHE A O 1
ATOM 857 N N . ASP A 1 107 ? 5.132 -9.778 -3.474 1.00 84.31 107 ASP A N 1
ATOM 858 C CA . ASP A 1 107 ? 6.077 -9.203 -2.512 1.00 84.31 107 ASP A CA 1
ATOM 859 C C . ASP A 1 107 ? 7.075 -10.224 -1.984 1.00 84.31 107 ASP A C 1
ATOM 861 O O . ASP A 1 107 ? 8.182 -9.861 -1.589 1.00 84.31 107 ASP A O 1
ATOM 865 N N . ASN A 1 108 ? 6.700 -11.504 -2.006 1.00 83.81 108 ASN A N 1
ATOM 866 C CA . ASN A 1 108 ? 7.561 -12.616 -1.639 1.00 83.81 108 ASN A CA 1
ATOM 867 C C . ASN A 1 108 ? 8.413 -13.055 -2.851 1.00 83.81 108 ASN A C 1
ATOM 869 O O . ASN A 1 108 ? 7.883 -13.703 -3.763 1.00 83.81 108 ASN A O 1
ATOM 873 N N . PRO A 1 109 ? 9.734 -12.776 -2.879 1.00 78.00 109 PRO A N 1
ATOM 874 C CA . PRO A 1 109 ? 10.579 -13.102 -4.027 1.00 78.00 109 PRO A CA 1
ATOM 875 C C . PRO A 1 109 ? 10.612 -14.600 -4.343 1.00 78.00 109 PRO A C 1
ATOM 877 O O . PRO A 1 109 ? 10.626 -14.975 -5.512 1.00 78.00 109 PRO A O 1
ATOM 880 N N . GLN A 1 110 ? 10.541 -15.460 -3.324 1.00 79.94 110 GLN A N 1
ATOM 881 C CA . GLN A 1 110 ? 10.563 -16.916 -3.474 1.00 79.94 110 GLN A CA 1
ATOM 882 C C . GLN A 1 110 ? 9.383 -17.436 -4.303 1.00 79.94 110 GLN A C 1
ATOM 884 O O . GLN A 1 110 ? 9.512 -18.462 -4.963 1.00 79.94 110 GLN A O 1
ATOM 889 N N . ARG A 1 111 ? 8.257 -16.714 -4.287 1.00 81.75 111 ARG A N 1
ATOM 890 C CA . ARG A 1 111 ? 7.027 -17.076 -5.005 1.00 81.75 111 ARG A CA 1
ATOM 891 C C . ARG A 1 111 ? 6.751 -16.207 -6.221 1.00 81.75 111 ARG A C 1
ATOM 893 O O . ARG A 1 111 ? 5.871 -16.517 -7.011 1.00 81.75 111 ARG A O 1
ATOM 900 N N . SER A 1 112 ? 7.541 -15.157 -6.415 1.00 85.75 112 SER A N 1
ATOM 901 C CA . SER A 1 112 ? 7.341 -14.158 -7.468 1.00 85.75 112 SER A CA 1
ATOM 902 C C . SER A 1 112 ? 7.306 -14.703 -8.897 1.00 85.75 112 SER A C 1
ATOM 904 O O . SER A 1 112 ? 6.765 -14.040 -9.777 1.00 85.75 112 SER A O 1
ATOM 906 N N . CYS A 1 113 ? 7.817 -15.919 -9.119 1.00 89.25 113 CYS A N 1
ATOM 907 C CA . CYS A 1 113 ? 7.770 -16.608 -10.408 1.00 89.25 113 CYS A CA 1
ATOM 908 C C . CYS A 1 113 ? 6.804 -17.767 -10.530 1.00 89.25 113 CYS A C 1
ATOM 910 O O . CYS A 1 113 ? 6.767 -18.396 -11.594 1.00 89.25 113 CYS A O 1
ATOM 912 N N . GLU A 1 114 ? 6.020 -18.025 -9.493 1.00 84.19 114 GLU A N 1
ATOM 913 C CA . GLU A 1 114 ? 4.907 -18.957 -9.564 1.00 84.19 114 GLU A CA 1
ATOM 914 C C . GLU A 1 114 ? 3.755 -18.385 -10.399 1.00 84.19 114 GLU A C 1
ATOM 916 O O . GLU A 1 114 ? 3.711 -17.191 -10.706 1.00 84.19 114 GLU A O 1
ATOM 921 N N . ASN A 1 115 ? 2.838 -19.272 -10.778 1.00 82.44 115 ASN A N 1
ATOM 922 C CA . ASN A 1 115 ? 1.670 -18.950 -11.583 1.00 82.44 115 ASN A CA 1
ATOM 923 C C . ASN A 1 115 ? 0.744 -17.974 -10.841 1.00 82.44 115 ASN A C 1
ATOM 925 O O . ASN A 1 115 ? 0.325 -18.250 -9.715 1.00 82.44 115 ASN A O 1
ATOM 929 N N . LEU A 1 116 ? 0.369 -16.873 -11.498 1.00 85.44 116 LEU A N 1
ATOM 930 C CA . LEU A 1 116 ? -0.557 -15.875 -10.947 1.00 85.44 116 LEU A CA 1
ATOM 931 C C . LEU A 1 116 ? -1.940 -16.439 -10.561 1.00 85.44 116 LEU A C 1
ATOM 933 O O . LEU A 1 116 ? -2.624 -15.848 -9.727 1.00 85.44 116 LEU A O 1
ATOM 937 N N . MET A 1 117 ? -2.354 -17.582 -11.115 1.00 78.94 117 MET A N 1
ATOM 938 C CA . MET A 1 117 ? -3.616 -18.247 -10.759 1.00 78.94 117 MET A CA 1
ATOM 939 C C . MET A 1 117 ? -3.617 -18.864 -9.348 1.00 78.94 117 MET A C 1
ATOM 941 O O . MET A 1 117 ? -4.689 -19.129 -8.805 1.00 78.94 117 MET A O 1
ATOM 945 N N . GLU A 1 118 ? -2.448 -19.093 -8.740 1.00 80.75 118 GLU A N 1
ATOM 946 C CA . GLU A 1 118 ? -2.290 -19.884 -7.510 1.00 80.75 118 GLU A CA 1
ATOM 947 C C . GLU A 1 118 ? -1.808 -19.051 -6.310 1.00 80.75 118 GLU A C 1
ATOM 949 O O . GLU A 1 118 ? -0.852 -19.412 -5.612 1.00 80.75 118 GLU A O 1
ATOM 954 N N . ILE A 1 119 ? -2.488 -17.935 -6.026 1.00 85.06 119 ILE A N 1
ATOM 955 C CA . ILE A 1 119 ? -2.282 -17.220 -4.757 1.00 85.06 119 ILE A CA 1
ATOM 956 C C . ILE A 1 119 ? -2.642 -18.161 -3.598 1.00 85.06 119 ILE A C 1
ATOM 958 O O . ILE A 1 119 ? -3.737 -18.727 -3.567 1.00 85.06 119 ILE A O 1
ATOM 962 N N . LYS A 1 120 ? -1.730 -18.321 -2.636 1.00 86.12 120 LYS A N 1
ATOM 963 C CA . LYS A 1 120 ? -1.932 -19.108 -1.409 1.00 86.12 120 LYS A CA 1
ATOM 964 C C . LYS A 1 120 ? -1.982 -18.192 -0.190 1.00 86.12 120 LYS A C 1
ATOM 966 O O . LYS A 1 120 ? -1.721 -16.994 -0.258 1.00 86.12 120 LYS A O 1
ATOM 971 N N . VAL A 1 121 ? -2.336 -18.787 0.943 1.00 86.94 121 VAL A N 1
ATOM 972 C CA . VAL A 1 121 ? -2.311 -18.132 2.255 1.00 86.94 121 VAL A CA 1
ATOM 973 C C . VAL A 1 121 ? -0.938 -17.501 2.507 1.00 86.94 121 VAL A C 1
ATOM 975 O O . VAL A 1 121 ? 0.086 -18.163 2.335 1.00 86.94 121 VAL A O 1
ATOM 978 N N . GLY A 1 122 ? -0.934 -16.228 2.907 1.00 80.81 122 GLY A N 1
ATOM 979 C CA . GLY A 1 122 ? 0.279 -15.452 3.182 1.00 80.81 122 GLY A CA 1
ATOM 980 C C . GLY A 1 122 ? 0.944 -14.819 1.954 1.00 80.81 122 GLY A C 1
ATOM 981 O O . GLY A 1 122 ? 1.944 -14.118 2.107 1.00 80.81 122 GLY A O 1
ATOM 982 N N . ASP A 1 123 ? 0.411 -15.029 0.748 1.00 86.00 123 ASP A N 1
ATOM 983 C CA . ASP A 1 123 ? 0.864 -14.291 -0.429 1.00 86.00 123 ASP A CA 1
ATOM 984 C C . ASP A 1 123 ? 0.271 -12.892 -0.481 1.00 86.00 123 ASP A C 1
ATOM 986 O O . ASP A 1 123 ? -0.900 -12.681 -0.165 1.00 86.00 123 ASP A O 1
ATOM 990 N N . HIS A 1 124 ? 1.080 -11.977 -1.005 1.00 88.62 124 HIS A N 1
ATOM 991 C CA . HIS A 1 124 ? 0.682 -10.629 -1.371 1.00 88.62 124 HIS A CA 1
ATOM 992 C C . HIS A 1 124 ? 1.048 -10.413 -2.836 1.00 88.62 124 HIS A C 1
ATOM 994 O O . HIS A 1 124 ? 2.230 -10.444 -3.192 1.00 88.62 124 HIS A O 1
ATOM 1000 N N . LEU A 1 125 ? 0.027 -10.276 -3.680 1.00 91.25 125 LEU A N 1
ATOM 1001 C CA . LEU A 1 125 ? 0.164 -9.977 -5.099 1.00 91.25 125 LEU A CA 1
ATOM 1002 C C . LEU A 1 125 ? -0.247 -8.529 -5.338 1.00 91.25 125 LEU A C 1
ATOM 1004 O O . LEU A 1 125 ? -1.409 -8.167 -5.169 1.00 91.25 125 LEU A O 1
ATOM 1008 N N . GLU A 1 126 ? 0.702 -7.719 -5.774 1.00 90.88 126 GLU A N 1
ATOM 1009 C CA . GLU A 1 126 ? 0.496 -6.312 -6.070 1.00 90.88 126 GLU A CA 1
ATOM 1010 C C . GLU A 1 126 ? 0.349 -6.091 -7.572 1.00 90.88 126 GLU A C 1
ATOM 1012 O O . GLU A 1 126 ? 1.109 -6.639 -8.374 1.00 90.88 126 GLU A O 1
ATOM 1017 N N . PHE A 1 127 ? -0.602 -5.240 -7.939 1.00 90.88 127 PHE A N 1
ATOM 1018 C CA . PHE A 1 127 ? -0.865 -4.787 -9.293 1.00 90.88 127 PHE A CA 1
ATOM 1019 C C . PHE A 1 127 ? -0.728 -3.280 -9.380 1.00 90.88 127 PHE A C 1
ATOM 1021 O O . PHE A 1 127 ? -1.187 -2.552 -8.501 1.00 90.88 127 PHE A O 1
ATOM 1028 N N . TYR A 1 128 ? -0.171 -2.827 -10.494 1.00 88.50 128 TYR A N 1
ATOM 1029 C CA . TYR A 1 128 ? 0.048 -1.424 -10.800 1.00 88.50 128 TYR A CA 1
ATOM 1030 C C . TYR A 1 128 ? -0.423 -1.143 -12.219 1.00 88.50 128 TYR A C 1
ATOM 1032 O O . TYR A 1 128 ? -0.020 -1.839 -13.153 1.00 88.50 128 TYR A O 1
ATOM 1040 N N . ALA A 1 129 ? -1.243 -0.114 -12.392 1.00 87.38 129 ALA A N 1
ATOM 1041 C CA . ALA A 1 129 ? -1.581 0.427 -13.698 1.00 87.38 129 ALA A CA 1
ATOM 1042 C C . ALA A 1 129 ? -0.752 1.675 -13.991 1.00 87.38 129 ALA A C 1
ATOM 1044 O O . ALA A 1 129 ? -0.426 2.463 -13.103 1.00 87.38 129 ALA A O 1
ATOM 1045 N N . MET A 1 130 ? -0.492 1.922 -15.272 1.00 81.25 130 MET A N 1
ATOM 1046 C CA . MET A 1 130 ? 0.097 3.185 -15.722 1.00 81.25 130 MET A CA 1
ATOM 1047 C C . MET A 1 130 ? -0.780 4.416 -15.448 1.00 81.25 130 MET A C 1
ATOM 1049 O O . MET A 1 130 ? -0.284 5.539 -15.510 1.00 81.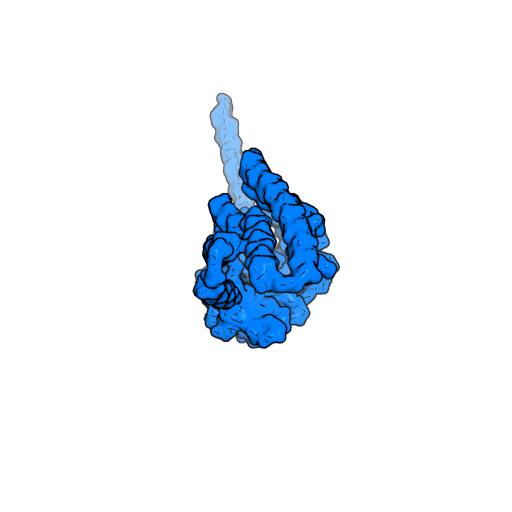25 130 MET A O 1
ATOM 1053 N N . THR A 1 131 ? -2.068 4.227 -15.147 1.00 80.50 131 THR A N 1
ATOM 1054 C CA . THR A 1 131 ? -2.972 5.285 -14.665 1.00 80.50 131 THR A CA 1
ATOM 1055 C C . THR A 1 131 ? -2.630 5.748 -13.242 1.00 80.50 131 THR A C 1
ATOM 1057 O O . THR A 1 131 ? -3.125 6.785 -12.810 1.00 80.50 131 THR A O 1
ATOM 1060 N N . GLY A 1 132 ? -1.764 5.017 -12.528 1.00 74.56 132 GLY A N 1
ATOM 1061 C CA . GLY A 1 132 ? -1.350 5.283 -11.148 1.00 74.56 132 GLY A CA 1
ATOM 1062 C C . GLY A 1 132 ? -2.115 4.461 -10.109 1.00 74.56 132 GLY A C 1
ATOM 1063 O O . GLY A 1 132 ? -1.709 4.412 -8.950 1.00 74.56 132 GLY A O 1
ATOM 1064 N N . GLU A 1 133 ? -3.203 3.802 -10.507 1.00 81.25 133 GLU A N 1
ATOM 1065 C CA . GLU A 1 133 ? -3.966 2.920 -9.626 1.00 81.25 133 GLU A CA 1
ATOM 1066 C C . GLU A 1 133 ? -3.141 1.690 -9.256 1.00 81.25 133 GLU A C 1
ATOM 1068 O O . GLU A 1 133 ? -2.454 1.101 -10.096 1.00 81.25 133 GLU A O 1
ATOM 1073 N N . SER A 1 134 ? -3.239 1.274 -7.997 1.00 86.06 134 SER A N 1
ATOM 1074 C CA . SER A 1 134 ? -2.626 0.030 -7.554 1.00 86.06 134 SER A CA 1
ATOM 1075 C C . SER A 1 134 ? -3.530 -0.732 -6.601 1.00 86.06 134 SER A C 1
ATOM 1077 O O . SER A 1 134 ? -4.325 -0.157 -5.857 1.00 86.06 134 SER A O 1
ATOM 1079 N N . PHE A 1 135 ? -3.432 -2.053 -6.669 1.00 88.88 135 PHE A N 1
ATOM 1080 C CA . PHE A 1 135 ? -4.245 -2.981 -5.897 1.00 88.88 135 PHE A CA 1
ATOM 1081 C C . PHE A 1 135 ? -3.342 -4.056 -5.330 1.00 88.88 135 PHE A C 1
ATOM 1083 O O . PHE A 1 135 ? -2.427 -4.511 -6.008 1.00 88.88 135 PHE A O 1
ATOM 1090 N N . SER A 1 136 ? -3.622 -4.497 -4.116 1.00 90.50 136 SER A N 1
ATOM 1091 C CA . SER A 1 136 ? -2.929 -5.638 -3.533 1.00 90.50 136 SER A CA 1
ATOM 1092 C C . SER A 1 136 ? -3.940 -6.682 -3.109 1.00 90.50 136 SER A C 1
ATOM 1094 O O . SER A 1 136 ? -4.940 -6.359 -2.467 1.00 90.50 136 SER A O 1
ATOM 1096 N N . TYR A 1 137 ? -3.681 -7.920 -3.511 1.00 91.81 137 TYR A N 1
ATOM 1097 C CA . TYR A 1 137 ? -4.506 -9.090 -3.268 1.00 91.81 137 TYR A CA 1
ATOM 1098 C C . TYR A 1 137 ? -3.778 -10.012 -2.312 1.00 91.81 137 TYR A C 1
ATOM 1100 O O . TYR A 1 137 ? -2.593 -10.296 -2.494 1.00 91.81 137 TYR A O 1
ATOM 1108 N N . TYR A 1 138 ? -4.494 -10.519 -1.320 1.00 92.00 138 TYR A N 1
ATOM 1109 C CA . TYR A 1 138 ? -3.921 -11.443 -0.358 1.00 92.00 138 TYR A CA 1
ATOM 1110 C C . TYR A 1 138 ? -4.964 -12.429 0.165 1.00 92.00 138 TYR A C 1
ATOM 1112 O O . TYR A 1 138 ? -6.177 -12.199 0.097 1.00 92.00 138 TYR A O 1
ATOM 1120 N N . ILE A 1 139 ? -4.475 -13.550 0.691 1.00 90.38 139 ILE A N 1
ATOM 1121 C CA . ILE A 1 139 ? -5.293 -14.559 1.363 1.00 90.38 139 ILE A CA 1
ATOM 1122 C C . ILE A 1 139 ? -4.821 -14.652 2.807 1.00 90.38 139 ILE A C 1
ATOM 1124 O O . ILE A 1 139 ? -3.651 -14.938 3.063 1.00 90.38 139 ILE A O 1
ATOM 1128 N N . ASN A 1 140 ? -5.722 -14.395 3.753 1.00 86.69 140 ASN A N 1
ATOM 1129 C CA . ASN A 1 140 ? -5.377 -14.463 5.171 1.00 86.69 140 ASN A CA 1
ATOM 1130 C C . ASN A 1 140 ? -5.243 -15.913 5.667 1.00 86.69 140 ASN A C 1
ATOM 1132 O O . ASN A 1 140 ? -5.648 -16.856 4.989 1.00 86.69 140 ASN A O 1
ATOM 1136 N N . ASP A 1 141 ? -4.757 -16.086 6.896 1.00 88.06 141 ASP A N 1
ATOM 1137 C CA . ASP A 1 141 ? -4.545 -17.402 7.531 1.00 88.06 141 ASP A CA 1
ATOM 1138 C C . ASP A 1 141 ? -5.809 -18.270 7.632 1.00 88.06 141 ASP A C 1
ATOM 1140 O O . ASP A 1 141 ? -5.735 -19.484 7.800 1.00 88.06 141 ASP A O 1
ATOM 1144 N N . LYS A 1 142 ? -6.987 -17.649 7.524 1.00 86.75 142 LYS A N 1
ATOM 1145 C CA . LYS A 1 142 ? -8.292 -18.316 7.552 1.00 86.75 142 LYS A CA 1
ATOM 1146 C C . LYS A 1 142 ? -8.828 -18.636 6.147 1.00 86.75 142 LYS A C 1
ATOM 1148 O O . LYS A 1 142 ? -9.954 -19.107 6.032 1.00 86.75 142 LYS A O 1
ATOM 1153 N N . GLY A 1 143 ? -8.059 -18.368 5.090 1.00 87.12 143 GLY A N 1
ATOM 1154 C CA . GLY A 1 143 ? -8.428 -18.636 3.697 1.00 87.12 143 GLY A CA 1
ATOM 1155 C C . GLY A 1 143 ? -9.330 -17.583 3.046 1.00 87.12 143 GLY A C 1
ATOM 1156 O O . GLY A 1 143 ? -9.760 -17.777 1.910 1.00 87.12 143 GLY A O 1
ATOM 1157 N N . TYR A 1 144 ? -9.621 -16.469 3.724 1.00 88.12 144 TYR A N 1
ATOM 1158 C CA . TYR A 1 144 ? -10.417 -15.390 3.139 1.00 88.12 144 TYR A CA 1
ATOM 1159 C C . TYR A 1 144 ? -9.577 -14.559 2.172 1.00 88.12 144 TYR A C 1
ATOM 1161 O O . TYR A 1 144 ? -8.438 -14.197 2.479 1.00 88.12 144 TYR A O 1
ATOM 1169 N N . LYS A 1 145 ? -10.175 -14.240 1.025 1.00 91.56 145 LYS A N 1
ATOM 1170 C CA . LYS A 1 145 ? -9.544 -13.550 -0.097 1.00 91.56 145 LYS A CA 1
ATOM 1171 C C . LYS A 1 145 ? -9.933 -12.082 -0.099 1.00 91.56 145 LYS A C 1
ATOM 1173 O O . LYS A 1 145 ? -11.109 -11.757 -0.261 1.00 91.56 145 LYS A O 1
ATOM 1178 N N . TYR A 1 146 ? -8.947 -11.208 0.030 1.00 90.94 146 TYR A N 1
ATOM 1179 C CA . TYR A 1 146 ? -9.181 -9.775 0.105 1.00 90.94 146 TYR A CA 1
ATOM 1180 C C . TYR A 1 146 ? -8.303 -8.991 -0.855 1.00 90.94 146 TYR A C 1
ATOM 1182 O O . TYR A 1 146 ? -7.177 -9.391 -1.151 1.00 90.94 146 TYR A O 1
ATOM 1190 N N . PHE A 1 147 ? -8.811 -7.846 -1.292 1.00 91.38 147 PHE A N 1
ATOM 1191 C CA . PHE A 1 147 ? -8.007 -6.824 -1.936 1.00 91.38 147 PHE A CA 1
ATOM 1192 C C . PHE A 1 147 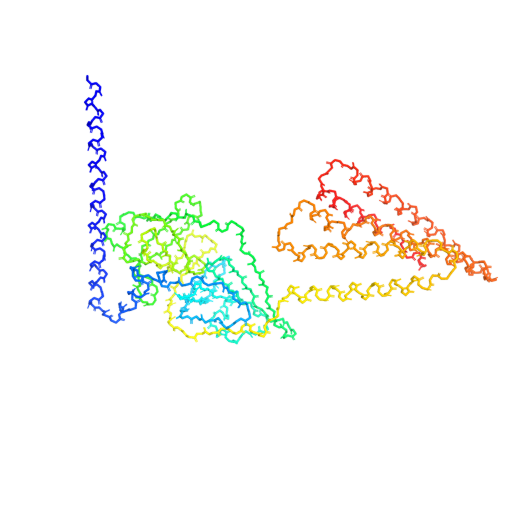? -8.142 -5.480 -1.222 1.00 91.38 147 PHE A C 1
ATOM 1194 O O . PHE A 1 147 ? -9.178 -5.174 -0.624 1.00 91.38 147 PHE A O 1
ATOM 1201 N N . TYR A 1 148 ? -7.100 -4.660 -1.314 1.00 86.69 148 TYR A N 1
ATOM 1202 C CA . TYR A 1 148 ? -7.158 -3.245 -0.965 1.00 86.69 148 TYR A CA 1
ATOM 1203 C C . TYR A 1 148 ? -6.658 -2.389 -2.125 1.00 86.69 148 TYR A C 1
ATOM 1205 O O . TYR A 1 148 ? -5.739 -2.766 -2.855 1.00 86.69 148 TYR A O 1
ATOM 1213 N N . THR A 1 149 ? -7.289 -1.230 -2.288 1.00 82.50 149 THR A N 1
ATOM 1214 C CA . THR A 1 149 ? -6.889 -0.215 -3.262 1.00 82.50 149 THR A CA 1
ATOM 1215 C C . THR A 1 149 ? -5.860 0.701 -2.619 1.00 82.50 149 THR A C 1
ATOM 1217 O O . THR A 1 149 ? -6.105 1.270 -1.555 1.00 82.50 149 THR A O 1
ATOM 1220 N N . ILE A 1 150 ? -4.721 0.869 -3.274 1.00 69.38 150 ILE A N 1
ATOM 1221 C CA . ILE A 1 150 ? -3.739 1.891 -2.941 1.00 69.38 150 ILE A CA 1
ATOM 1222 C C . ILE A 1 150 ? -3.975 3.033 -3.930 1.00 69.38 150 ILE A C 1
ATOM 1224 O O . ILE A 1 150 ? -3.657 2.937 -5.120 1.00 69.38 150 ILE A O 1
ATOM 1228 N N . SER A 1 151 ? -4.595 4.106 -3.440 1.00 55.25 151 SER A N 1
ATOM 1229 C CA . SER A 1 151 ? -4.825 5.313 -4.230 1.00 55.25 151 SER A CA 1
ATOM 1230 C C . SER A 1 151 ? -3.496 5.861 -4.744 1.00 55.25 151 SER A C 1
ATOM 1232 O O . SER A 1 151 ? -2.546 6.012 -3.970 1.00 55.25 151 SER A O 1
ATOM 1234 N N . ALA A 1 152 ? -3.445 6.199 -6.034 1.00 51.94 152 ALA A N 1
ATOM 1235 C CA . ALA A 1 152 ? -2.314 6.914 -6.608 1.00 51.94 152 ALA A CA 1
ATOM 1236 C C . ALA A 1 152 ? -2.016 8.168 -5.759 1.00 51.94 152 ALA A C 1
ATOM 1238 O O . ALA A 1 152 ? -2.955 8.891 -5.389 1.00 51.94 152 ALA A O 1
ATOM 1239 N N . PRO A 1 153 ? -0.745 8.474 -5.442 1.00 44.34 153 PRO A N 1
ATOM 1240 C CA . PRO A 1 153 ? -0.400 9.786 -4.913 1.00 44.34 153 PRO A CA 1
ATOM 1241 C C . PRO A 1 153 ? -0.982 10.865 -5.845 1.00 44.34 153 PRO A C 1
ATOM 1243 O O . PRO A 1 153 ? -0.788 10.783 -7.052 1.00 44.34 153 PRO A O 1
ATOM 1246 N N . GLU A 1 154 ? -1.659 11.897 -5.318 1.00 38.88 154 GLU A N 1
ATOM 1247 C CA . GLU A 1 154 ? -2.214 13.022 -6.123 1.00 38.88 154 GLU A CA 1
ATOM 1248 C C . GLU A 1 154 ? -1.150 13.681 -7.014 1.00 38.88 154 GLU A C 1
ATOM 1250 O O . GLU A 1 154 ? -1.460 14.287 -8.034 1.00 38.88 154 GLU A O 1
ATOM 1255 N N . ASN A 1 155 ? 0.113 13.507 -6.619 1.00 35.97 155 ASN A N 1
ATOM 1256 C CA . ASN A 1 155 ? 1.301 13.968 -7.304 1.00 35.97 155 ASN A CA 1
ATOM 1257 C C . ASN A 1 155 ? 2.089 12.824 -7.957 1.00 35.97 155 ASN A C 1
ATOM 1259 O O . ASN A 1 155 ? 3.316 12.903 -8.013 1.00 35.97 155 ASN A O 1
ATOM 1263 N N . THR A 1 156 ? 1.446 11.828 -8.574 1.00 38.41 156 THR A N 1
ATOM 1264 C CA . THR A 1 156 ? 2.037 11.220 -9.783 1.00 38.41 156 THR A CA 1
ATOM 1265 C C . THR A 1 156 ? 1.995 12.242 -10.924 1.00 38.41 156 THR A C 1
ATOM 1267 O O . THR A 1 156 ? 1.471 12.007 -12.010 1.00 38.41 156 THR A O 1
ATOM 1270 N N . VAL A 1 157 ? 2.565 13.423 -10.659 1.00 35.62 157 VAL A N 1
ATOM 1271 C CA . VAL A 1 157 ? 3.166 14.287 -11.658 1.00 35.62 157 VAL A CA 1
ATOM 1272 C C . VAL A 1 157 ? 4.035 13.337 -12.452 1.00 35.62 157 VAL A C 1
ATOM 1274 O O . VAL A 1 157 ? 4.895 12.687 -11.858 1.00 35.62 157 VAL A O 1
ATOM 1277 N N . ARG A 1 158 ? 3.758 13.193 -13.754 1.00 46.06 158 ARG A N 1
ATOM 1278 C CA . ARG A 1 158 ? 4.678 12.574 -14.712 1.00 46.06 158 ARG A CA 1
ATOM 1279 C C . ARG A 1 158 ? 6.072 13.022 -14.309 1.00 46.06 158 ARG A C 1
ATOM 1281 O O . ARG A 1 158 ? 6.382 14.199 -14.494 1.00 46.06 158 ARG A O 1
ATOM 1288 N N . MET A 1 159 ? 6.837 12.153 -13.647 1.00 49.50 159 MET A N 1
ATOM 1289 C CA . MET A 1 159 ? 8.151 12.539 -13.168 1.00 49.50 159 MET A CA 1
ATOM 1290 C C . MET A 1 159 ? 8.932 12.814 -14.429 1.00 49.50 159 MET A C 1
ATOM 1292 O O . MET A 1 159 ? 9.217 11.922 -15.224 1.00 49.50 159 MET A O 1
ATOM 1296 N N . SER A 1 160 ? 9.131 14.099 -14.661 1.00 61.50 160 SER A N 1
ATOM 1297 C CA . SER A 1 160 ? 9.681 14.627 -15.878 1.00 61.50 160 SER A CA 1
ATOM 1298 C C . SER A 1 160 ? 11.189 14.428 -15.742 1.00 61.50 160 SER A C 1
ATOM 1300 O O . SER A 1 160 ? 11.916 15.338 -15.352 1.00 61.50 160 SER A O 1
ATOM 1302 N N . THR A 1 161 ? 11.630 13.180 -15.886 1.00 81.38 161 THR A N 1
ATOM 1303 C CA . THR A 1 161 ? 12.984 12.755 -15.548 1.00 81.38 161 THR A CA 1
ATOM 1304 C C . THR A 1 161 ? 13.836 12.746 -16.802 1.00 81.38 161 THR A C 1
ATOM 1306 O O . THR A 1 161 ? 13.524 12.063 -17.778 1.00 81.38 161 THR A O 1
ATOM 1309 N N . THR A 1 162 ? 14.934 13.492 -16.756 1.00 89.00 162 THR A N 1
ATOM 1310 C CA . THR A 1 162 ? 15.915 13.525 -17.835 1.00 89.00 162 THR A CA 1
ATOM 1311 C C . THR A 1 162 ? 17.023 12.523 -17.556 1.00 89.00 162 THR A C 1
ATOM 1313 O O . THR A 1 162 ? 17.662 12.557 -16.503 1.00 89.00 162 THR A O 1
ATOM 1316 N N . PHE A 1 163 ? 17.236 11.624 -18.507 1.00 91.50 163 PHE A N 1
ATOM 1317 C CA . PHE A 1 163 ? 18.326 10.663 -18.503 1.00 91.50 163 PHE A CA 1
ATOM 1318 C C . PHE A 1 163 ? 19.471 11.231 -19.335 1.00 91.50 163 PHE A C 1
ATOM 1320 O O . PHE A 1 163 ? 19.246 11.717 -20.441 1.00 91.50 163 PHE A O 1
ATOM 1327 N N . ALA A 1 164 ? 20.693 11.140 -18.824 1.00 92.00 164 ALA A N 1
ATOM 1328 C CA . ALA A 1 164 ? 21.915 11.507 -19.528 1.00 92.00 164 ALA A CA 1
ATOM 1329 C C . ALA A 1 164 ? 22.868 10.314 -19.572 1.00 92.00 164 ALA A C 1
ATOM 1331 O O . ALA A 1 164 ? 22.952 9.540 -18.618 1.00 92.00 164 ALA A O 1
ATOM 1332 N N . VAL A 1 165 ? 23.579 10.145 -20.687 1.00 91.50 165 VAL A N 1
ATOM 1333 C CA . VAL A 1 165 ? 24.584 9.089 -20.810 1.00 91.50 165 VAL A CA 1
ATOM 1334 C C . VAL A 1 165 ? 25.676 9.310 -19.765 1.00 91.50 165 VAL A C 1
ATOM 1336 O O . VAL A 1 165 ? 26.211 10.411 -19.626 1.00 91.50 165 VAL A O 1
ATOM 1339 N N . LYS A 1 166 ? 26.031 8.256 -19.031 1.00 88.31 166 LYS A N 1
ATOM 1340 C CA . LYS A 1 166 ? 27.046 8.319 -17.972 1.00 88.31 166 LYS A CA 1
ATOM 1341 C C . LYS A 1 166 ? 28.433 8.668 -18.524 1.00 88.31 166 LYS A C 1
ATOM 1343 O O . LYS A 1 166 ? 29.221 9.324 -17.850 1.00 88.31 166 LYS A O 1
ATOM 1348 N N . SER A 1 167 ? 28.724 8.231 -19.749 1.00 85.56 167 SER A N 1
ATOM 1349 C CA . SER A 1 167 ? 30.020 8.376 -20.413 1.00 85.56 167 SER A CA 1
ATOM 1350 C C . SER A 1 167 ? 29.829 8.665 -21.905 1.00 85.56 167 SER A C 1
ATOM 1352 O O . SER A 1 167 ? 29.399 7.807 -22.675 1.00 85.56 167 SER A O 1
ATOM 1354 N N . LYS A 1 168 ? 30.150 9.895 -22.331 1.00 81.69 168 LYS A N 1
ATOM 1355 C CA . LYS A 1 168 ? 30.118 10.293 -23.753 1.00 81.69 168 LYS A CA 1
ATOM 1356 C C . LYS A 1 168 ? 31.075 9.469 -24.635 1.00 81.69 168 LYS A C 1
ATOM 1358 O O . LYS A 1 168 ? 30.654 9.088 -25.724 1.00 81.69 168 LYS A O 1
ATOM 1363 N N . PRO A 1 169 ? 32.301 9.122 -24.190 1.00 81.12 169 PRO A N 1
ATOM 1364 C CA . PRO A 1 169 ? 33.182 8.253 -24.973 1.00 81.12 169 PRO A CA 1
ATOM 1365 C C . PRO A 1 169 ? 32.585 6.872 -25.276 1.00 81.12 169 PRO A C 1
ATOM 1367 O O . PRO A 1 169 ? 32.856 6.309 -26.337 1.00 81.12 169 PRO A O 1
ATOM 1370 N N . ASP A 1 170 ? 31.752 6.320 -24.389 1.00 78.25 170 ASP A N 1
ATOM 1371 C CA . ASP A 1 170 ? 31.110 5.018 -24.622 1.00 78.25 170 ASP A CA 1
ATOM 1372 C C . ASP A 1 170 ? 30.039 5.095 -25.717 1.00 78.25 170 ASP A C 1
ATOM 1374 O O . ASP A 1 170 ? 29.913 4.169 -26.520 1.00 78.25 170 ASP A O 1
ATOM 1378 N N . LEU A 1 171 ? 29.342 6.234 -25.817 1.00 78.31 171 LEU A N 1
ATOM 1379 C CA . LEU A 1 171 ? 28.423 6.531 -26.918 1.00 78.31 171 LEU A CA 1
ATOM 1380 C C . LEU A 1 171 ? 29.163 6.633 -28.265 1.00 78.31 171 LEU A C 1
ATOM 1382 O O . LEU A 1 171 ? 28.699 6.100 -29.267 1.00 78.31 171 LEU A O 1
ATOM 1386 N N . GLU A 1 172 ? 30.323 7.293 -28.295 1.00 74.19 172 GLU A N 1
ATOM 1387 C CA . GLU A 1 172 ? 31.102 7.510 -29.526 1.00 74.19 172 GLU A CA 1
ATOM 1388 C C . GLU A 1 172 ? 31.835 6.245 -30.003 1.00 74.19 172 GLU A C 1
ATOM 1390 O O . GLU A 1 172 ? 31.908 5.971 -31.203 1.00 74.19 172 GLU A O 1
ATOM 1395 N N . SER A 1 173 ? 32.366 5.452 -29.069 1.00 70.38 173 SER A N 1
ATOM 1396 C CA . SER A 1 173 ? 33.073 4.195 -29.357 1.00 70.38 173 SER A CA 1
ATOM 1397 C C . SER A 1 173 ? 32.128 3.014 -29.617 1.00 70.38 173 SER A C 1
ATOM 1399 O O . SER A 1 173 ? 32.509 2.028 -30.258 1.00 70.38 173 SER A O 1
ATOM 1401 N N . GLY A 1 174 ? 30.880 3.098 -29.145 1.00 63.53 174 GLY A N 1
ATOM 1402 C CA . GLY A 1 174 ? 29.917 2.000 -29.182 1.00 63.53 174 GLY A CA 1
ATOM 1403 C C . GLY A 1 174 ? 30.341 0.815 -28.309 1.00 63.53 174 GLY A C 1
ATOM 1404 O O . GLY A 1 174 ? 30.110 -0.345 -28.676 1.00 63.53 174 GLY A O 1
ATOM 1405 N N . ASN A 1 175 ? 31.011 1.105 -27.190 1.00 68.88 175 ASN A N 1
ATOM 1406 C CA . ASN A 1 175 ? 31.342 0.135 -26.154 1.00 68.88 175 ASN A CA 1
ATOM 1407 C C . ASN A 1 175 ? 30.078 -0.180 -25.350 1.00 68.88 175 ASN A C 1
ATOM 1409 O O . ASN A 1 175 ? 29.718 0.527 -24.415 1.00 68.88 175 ASN A O 1
ATOM 1413 N N . HIS A 1 176 ? 29.376 -1.240 -25.749 1.00 76.50 176 HIS A N 1
ATOM 1414 C CA . HIS A 1 176 ? 28.113 -1.630 -25.124 1.00 76.50 176 HIS A CA 1
ATOM 1415 C C . HIS A 1 176 ? 28.303 -2.813 -24.176 1.00 76.50 176 HIS A C 1
ATOM 1417 O O . HIS A 1 176 ? 28.871 -3.846 -24.551 1.00 76.50 176 HIS A O 1
ATOM 1423 N N . THR A 1 177 ? 27.734 -2.705 -22.979 1.00 79.12 177 THR A N 1
ATOM 1424 C CA . THR A 1 177 ? 27.670 -3.816 -22.027 1.00 79.12 177 THR A CA 1
ATOM 1425 C C . THR A 1 177 ? 26.534 -4.747 -22.426 1.00 79.12 177 THR A C 1
ATOM 1427 O O . THR A 1 177 ? 25.388 -4.321 -22.550 1.00 79.12 177 THR A O 1
ATOM 1430 N N . LYS A 1 178 ? 26.826 -6.033 -22.623 1.00 79.81 178 LYS A N 1
ATOM 1431 C CA . LYS A 1 178 ? 25.805 -7.037 -22.950 1.00 79.81 178 LYS A CA 1
ATOM 1432 C C . LYS A 1 178 ? 25.169 -7.577 -21.672 1.00 79.81 178 LYS A C 1
ATOM 1434 O O . LYS A 1 178 ? 25.871 -8.090 -20.801 1.00 79.81 178 LYS A O 1
ATOM 1439 N N . LEU A 1 179 ? 23.849 -7.461 -21.556 1.00 81.69 179 LEU A N 1
ATOM 1440 C CA . LEU A 1 179 ? 23.069 -7.938 -20.409 1.00 81.69 179 LEU A CA 1
ATOM 1441 C C . LEU A 1 179 ? 22.020 -8.968 -20.842 1.00 81.69 179 LEU A C 1
ATOM 1443 O O . LEU A 1 179 ? 21.711 -9.069 -22.026 1.00 81.69 179 LEU A O 1
ATOM 1447 N N . THR A 1 180 ? 21.448 -9.691 -19.869 1.00 80.38 180 THR A N 1
ATOM 1448 C CA . THR A 1 180 ? 20.495 -10.813 -20.044 1.00 80.38 180 THR A CA 1
ATOM 1449 C C . THR A 1 180 ? 21.073 -12.039 -20.767 1.00 80.38 180 THR A C 1
ATOM 1451 O O . THR A 1 180 ? 22.186 -12.005 -21.291 1.00 80.38 180 THR A O 1
ATOM 1454 N N . ASP A 1 181 ? 20.312 -13.130 -20.802 1.00 75.19 181 ASP A N 1
ATOM 1455 C CA . ASP A 1 181 ? 20.596 -14.339 -21.584 1.00 75.19 181 ASP A CA 1
ATOM 1456 C C . ASP A 1 181 ? 20.665 -14.075 -23.098 1.00 75.19 181 ASP A C 1
ATOM 1458 O O . ASP A 1 181 ? 21.464 -14.681 -23.819 1.00 75.19 181 ASP A O 1
ATOM 1462 N N . GLN A 1 182 ? 19.900 -13.098 -23.577 1.00 71.44 182 GLN A N 1
ATOM 1463 C CA . GLN A 1 182 ? 19.894 -12.694 -24.980 1.00 71.44 182 GLN A CA 1
ATOM 1464 C C . GLN A 1 182 ? 21.050 -11.751 -25.366 1.00 71.44 182 GLN A C 1
ATOM 1466 O O . GLN A 1 182 ? 21.230 -11.457 -26.549 1.00 71.44 182 GLN A O 1
ATOM 1471 N N . ASN A 1 183 ? 21.901 -11.343 -24.412 1.00 76.25 183 ASN A N 1
ATOM 1472 C CA . ASN A 1 183 ? 23.063 -10.470 -24.633 1.00 76.25 183 ASN A CA 1
ATOM 1473 C C . ASN A 1 183 ? 22.720 -9.110 -25.269 1.00 76.25 183 ASN A C 1
ATOM 1475 O O . ASN A 1 183 ? 23.439 -8.617 -26.146 1.00 76.25 183 ASN A O 1
ATOM 1479 N N . TYR A 1 184 ? 21.633 -8.496 -24.811 1.00 79.31 184 TYR A N 1
ATOM 1480 C CA . TYR A 1 184 ? 21.192 -7.177 -25.244 1.00 79.31 184 TYR A CA 1
ATOM 1481 C C . TYR A 1 184 ? 22.280 -6.120 -25.004 1.00 79.31 184 TYR A C 1
ATOM 1483 O O . TYR A 1 184 ? 22.750 -5.990 -23.869 1.00 79.31 184 TYR A O 1
ATOM 1491 N N . PRO A 1 185 ? 22.713 -5.379 -26.043 1.00 81.81 185 PRO A N 1
ATOM 1492 C CA . PRO A 1 185 ? 23.714 -4.332 -25.895 1.00 81.81 185 PRO A CA 1
ATOM 1493 C C . PRO A 1 185 ? 23.103 -3.127 -25.180 1.00 81.81 185 PRO A C 1
ATOM 1495 O O . PRO A 1 185 ? 22.120 -2.562 -25.643 1.00 81.81 185 PRO A O 1
ATOM 1498 N N . THR A 1 186 ? 23.695 -2.717 -24.067 1.00 87.19 186 THR A N 1
ATOM 1499 C CA . THR A 1 186 ? 23.204 -1.602 -23.256 1.00 87.19 186 THR A CA 1
ATOM 1500 C C . THR A 1 186 ? 24.231 -0.498 -23.120 1.00 87.19 186 THR A C 1
ATOM 1502 O O . THR A 1 186 ? 25.438 -0.751 -23.158 1.00 87.19 186 THR A O 1
ATOM 1505 N N . LEU A 1 187 ? 23.722 0.714 -22.918 1.00 90.62 187 LEU A N 1
ATOM 1506 C CA . LEU A 1 187 ? 24.498 1.883 -22.539 1.00 90.62 187 LEU A CA 1
ATOM 1507 C C . LEU A 1 187 ? 24.023 2.381 -21.170 1.00 90.62 187 LEU A C 1
ATOM 1509 O O . LEU A 1 187 ? 22.854 2.227 -20.808 1.00 90.62 187 LEU A O 1
ATOM 1513 N N . GLU A 1 188 ? 24.949 2.931 -20.391 1.00 92.62 188 GLU A N 1
ATOM 1514 C CA . GLU A 1 188 ? 24.677 3.392 -19.033 1.00 92.62 188 GLU A CA 1
ATOM 1515 C C . GLU A 1 188 ? 24.199 4.844 -19.014 1.00 92.62 188 GLU A C 1
ATOM 1517 O O . GLU A 1 188 ? 24.829 5.732 -19.592 1.00 92.62 188 GLU A O 1
ATOM 1522 N N . TYR A 1 189 ? 23.111 5.081 -18.290 1.00 93.12 189 TYR A N 1
ATOM 1523 C CA . TYR A 1 189 ? 22.493 6.385 -18.100 1.00 93.12 189 TYR A CA 1
ATOM 1524 C C . TYR A 1 189 ? 22.351 6.715 -16.619 1.00 93.12 189 TYR A C 1
ATOM 1526 O O . TYR A 1 189 ? 22.149 5.832 -15.786 1.00 93.12 189 TYR A O 1
ATOM 1534 N N . THR A 1 190 ? 22.404 7.999 -16.293 1.00 91.81 190 THR A N 1
ATOM 1535 C CA . THR A 1 190 ? 22.083 8.539 -14.973 1.00 91.81 190 THR A CA 1
ATOM 1536 C C . THR A 1 190 ? 20.944 9.540 -15.088 1.00 91.81 190 THR A C 1
ATOM 1538 O O . THR A 1 190 ? 20.685 10.101 -16.153 1.00 91.81 190 THR A O 1
ATOM 1541 N N . ILE A 1 191 ? 20.245 9.760 -13.979 1.00 88.62 191 ILE A N 1
ATOM 1542 C CA . ILE A 1 191 ? 19.234 10.811 -13.895 1.00 88.62 191 ILE A CA 1
ATOM 1543 C C . ILE A 1 191 ? 19.942 12.128 -13.584 1.00 88.62 191 ILE A C 1
ATOM 1545 O O . ILE A 1 191 ? 20.639 12.233 -12.570 1.00 88.62 191 ILE A O 1
ATOM 1549 N N . GLU A 1 192 ? 19.755 13.137 -14.433 1.00 83.81 192 GLU A N 1
ATOM 1550 C CA . GLU A 1 192 ? 20.309 14.465 -14.182 1.00 83.81 192 GLU A CA 1
ATOM 1551 C C . GLU A 1 192 ? 19.777 15.038 -12.866 1.00 83.81 192 GLU A C 1
ATOM 1553 O O . GLU A 1 192 ? 18.606 14.880 -12.531 1.00 83.81 192 GLU A O 1
ATOM 1558 N N . GLN A 1 193 ? 20.651 15.715 -12.115 1.00 76.31 193 GLN A N 1
ATOM 1559 C CA . GLN A 1 193 ? 20.328 16.342 -10.823 1.00 76.31 193 GLN A CA 1
ATOM 1560 C C . GLN A 1 193 ? 19.905 15.359 -9.711 1.00 76.31 193 GLN A C 1
ATOM 1562 O O . GLN A 1 193 ? 19.542 15.791 -8.618 1.00 76.31 193 GLN A O 1
ATOM 1567 N N . SER A 1 194 ? 20.000 14.044 -9.935 1.00 76.88 194 SER A N 1
ATOM 1568 C CA . SER A 1 194 ? 19.794 13.051 -8.882 1.00 76.88 194 SER A CA 1
ATOM 1569 C C . SER A 1 194 ? 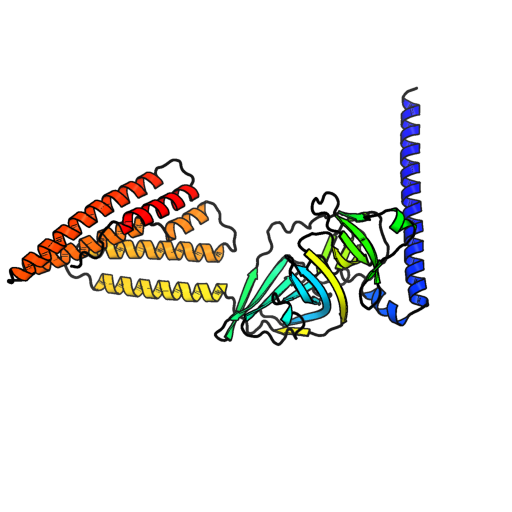21.053 12.892 -8.030 1.00 76.88 194 SER A C 1
ATOM 1571 O O . SER A 1 194 ? 22.118 12.529 -8.529 1.00 76.88 194 SER A O 1
ATOM 1573 N N . SER A 1 195 ? 20.926 13.105 -6.720 1.00 65.00 195 SER A N 1
ATOM 1574 C CA . SER A 1 195 ? 21.991 12.838 -5.744 1.00 65.00 195 SER A CA 1
ATOM 1575 C C . SER A 1 195 ? 22.173 11.346 -5.439 1.00 65.00 195 SER A C 1
ATOM 1577 O O . SER A 1 195 ? 23.148 10.973 -4.793 1.00 65.00 195 SER A O 1
ATOM 1579 N N . ALA A 1 196 ? 21.260 10.486 -5.908 1.00 67.62 196 ALA A N 1
ATOM 1580 C CA . ALA A 1 196 ? 21.263 9.057 -5.598 1.00 67.62 196 ALA A CA 1
ATOM 1581 C C . ALA A 1 196 ? 22.334 8.256 -6.361 1.00 67.62 196 ALA A C 1
ATOM 1583 O O . ALA A 1 196 ? 22.595 7.112 -6.007 1.00 67.62 196 ALA A O 1
ATOM 1584 N N . GLY A 1 197 ? 22.936 8.818 -7.418 1.00 73.69 197 GLY A N 1
ATOM 1585 C CA . GLY A 1 197 ? 23.994 8.147 -8.188 1.00 73.69 197 GLY A CA 1
ATOM 1586 C C . GLY A 1 197 ? 23.557 6.862 -8.907 1.00 73.69 197 GLY A C 1
ATOM 1587 O O . GLY A 1 197 ? 24.406 6.093 -9.353 1.00 73.69 197 GLY A O 1
ATOM 1588 N N . ALA A 1 198 ? 22.248 6.627 -9.024 1.00 85.50 198 ALA A N 1
ATOM 1589 C CA . ALA A 1 198 ? 21.677 5.463 -9.683 1.00 85.50 198 ALA A CA 1
ATOM 1590 C C . ALA A 1 198 ? 22.042 5.424 -11.175 1.00 85.50 198 ALA A C 1
ATOM 1592 O O . ALA A 1 198 ? 21.850 6.405 -11.901 1.00 85.50 198 ALA A O 1
ATOM 1593 N N . VAL A 1 199 ? 22.534 4.271 -11.625 1.00 91.25 199 VAL A N 1
ATOM 1594 C CA . VAL A 1 199 ? 22.925 4.014 -13.011 1.00 91.25 199 VAL A CA 1
ATOM 1595 C C . VAL A 1 199 ? 21.991 2.977 -13.620 1.00 91.25 199 VAL A C 1
ATOM 1597 O O . VAL A 1 199 ? 21.834 1.871 -13.101 1.00 91.25 199 VAL A O 1
ATOM 1600 N N . TYR A 1 200 ? 21.404 3.337 -14.753 1.00 92.81 200 TYR A N 1
ATOM 1601 C CA . TYR A 1 200 ? 20.470 2.525 -15.514 1.00 92.81 200 TYR A CA 1
ATOM 1602 C C . TYR A 1 200 ? 21.161 1.991 -16.763 1.00 92.81 200 TYR A C 1
ATOM 1604 O O . TYR A 1 200 ? 21.705 2.762 -17.550 1.00 92.81 200 TYR A O 1
ATOM 1612 N N . SER A 1 201 ? 21.125 0.681 -16.977 1.00 94.00 201 SER A N 1
ATOM 1613 C CA . SER A 1 201 ? 21.612 0.065 -18.213 1.00 94.00 201 SER A CA 1
ATOM 1614 C C . SER A 1 201 ? 20.448 -0.099 -19.181 1.00 94.00 201 SER A C 1
ATOM 1616 O O . SER A 1 201 ? 19.603 -0.982 -19.003 1.00 94.00 201 SER A O 1
ATOM 1618 N N . LEU A 1 202 ? 20.397 0.765 -20.194 1.00 92.31 202 LEU A N 1
ATOM 1619 C CA . LEU A 1 202 ? 19.295 0.829 -21.147 1.00 92.31 202 LEU A CA 1
ATOM 1620 C C . LEU A 1 202 ? 19.674 0.158 -22.462 1.00 92.31 202 LEU A C 1
ATOM 1622 O O . LEU A 1 202 ? 20.752 0.398 -23.001 1.00 92.31 202 LEU A O 1
ATOM 1626 N N . PHE A 1 203 ? 18.770 -0.656 -22.992 1.00 89.69 203 PHE A N 1
ATOM 1627 C CA . PHE A 1 203 ? 18.782 -1.130 -24.368 1.00 89.69 203 PHE A CA 1
ATOM 1628 C C . PHE A 1 203 ? 17.833 -0.263 -25.198 1.00 89.69 203 PHE A C 1
ATOM 1630 O O . PHE A 1 203 ? 16.675 -0.076 -24.822 1.00 89.69 203 PHE A O 1
ATOM 1637 N N . ALA A 1 204 ? 18.320 0.283 -26.310 1.00 85.31 204 ALA A N 1
ATOM 1638 C CA . ALA A 1 204 ? 17.592 1.262 -27.104 1.00 85.31 204 ALA A CA 1
ATOM 1639 C C . ALA A 1 204 ? 17.735 0.991 -28.612 1.00 85.31 204 ALA A C 1
ATOM 1641 O O . ALA A 1 204 ? 18.753 0.449 -29.046 1.00 85.31 204 ALA A O 1
ATOM 1642 N N . PRO A 1 205 ? 16.746 1.409 -29.425 1.00 77.69 205 PRO A N 1
ATOM 1643 C CA . PRO A 1 205 ? 16.835 1.362 -30.887 1.00 77.69 205 PRO A CA 1
ATOM 1644 C C . PRO A 1 205 ? 17.866 2.370 -31.411 1.00 77.69 205 PRO A C 1
ATOM 1646 O O . PRO A 1 205 ? 18.491 2.163 -32.448 1.00 77.69 205 PRO A O 1
ATOM 1649 N N . VAL A 1 206 ? 18.015 3.477 -30.683 1.00 80.56 206 VAL A N 1
ATOM 1650 C CA . VAL A 1 206 ? 18.910 4.595 -30.948 1.00 80.56 206 VAL A CA 1
ATOM 1651 C C . VAL A 1 206 ? 19.373 5.115 -29.593 1.00 80.56 206 VAL A C 1
ATOM 1653 O O . VAL A 1 206 ? 18.537 5.396 -28.734 1.00 80.56 206 VAL A O 1
ATOM 1656 N N . PHE A 1 207 ? 20.685 5.242 -29.400 1.00 84.06 207 PHE A N 1
ATOM 1657 C CA . PHE A 1 207 ? 21.243 5.821 -28.183 1.00 84.06 207 PHE A CA 1
ATOM 1658 C C . PHE A 1 207 ? 21.359 7.338 -28.331 1.00 84.06 207 PHE A C 1
ATOM 1660 O O . PHE A 1 207 ? 21.919 7.856 -29.296 1.00 84.06 207 PHE A O 1
ATOM 1667 N N . GLU A 1 208 ? 20.797 8.060 -27.370 1.00 86.12 208 GLU A N 1
ATOM 1668 C CA . GLU A 1 208 ? 20.853 9.520 -27.303 1.00 86.12 208 GLU A CA 1
ATOM 1669 C C . GLU A 1 208 ? 21.763 9.926 -26.142 1.00 86.12 208 GLU A C 1
ATOM 1671 O O . GLU A 1 208 ? 21.811 9.242 -25.121 1.00 86.12 208 GLU A O 1
ATOM 1676 N N . SER A 1 209 ? 22.492 11.037 -26.270 1.00 88.19 209 SER A N 1
ATOM 1677 C CA . SER A 1 209 ? 23.325 11.546 -25.172 1.00 88.19 209 SER A CA 1
ATOM 1678 C C . SER A 1 209 ? 22.492 11.979 -23.968 1.00 88.19 209 SER A C 1
ATOM 1680 O O . SER A 1 209 ? 22.962 11.913 -22.837 1.00 88.19 209 SER A O 1
ATOM 1682 N N . GLN A 1 210 ? 21.269 12.441 -24.221 1.00 91.25 210 GLN A N 1
ATOM 1683 C CA . GLN A 1 210 ? 20.317 12.888 -23.220 1.00 91.25 210 GLN A CA 1
ATOM 1684 C C . GLN A 1 210 ? 18.908 12.764 -23.794 1.00 91.25 210 GLN A C 1
ATOM 1686 O O . GLN A 1 210 ? 18.705 13.061 -24.972 1.00 91.25 210 GLN A O 1
ATOM 1691 N N . PHE A 1 211 ? 17.946 12.351 -22.976 1.00 90.25 211 PHE A N 1
ATOM 1692 C CA . PHE A 1 211 ? 16.542 12.299 -23.366 1.00 90.25 211 PHE A CA 1
ATOM 1693 C C . PHE A 1 211 ? 15.620 12.432 -22.153 1.00 90.25 211 PHE A C 1
ATOM 1695 O O . PHE A 1 211 ? 16.005 12.200 -21.008 1.00 90.25 211 PHE A O 1
ATOM 1702 N N . PHE A 1 212 ? 14.376 12.796 -22.423 1.00 89.56 212 PHE A N 1
ATOM 1703 C CA . PHE A 1 212 ? 13.324 12.972 -21.439 1.00 89.56 212 PHE A CA 1
ATOM 1704 C C . PHE A 1 212 ? 12.401 11.753 -21.402 1.00 89.56 212 PHE A C 1
ATOM 1706 O O . PHE A 1 212 ? 11.903 11.331 -22.446 1.00 89.56 212 PHE A O 1
ATOM 1713 N N . VAL A 1 213 ? 12.123 11.213 -20.214 1.00 87.88 213 VAL A N 1
ATOM 1714 C CA . VAL A 1 213 ? 11.174 10.103 -20.042 1.00 87.88 213 VAL A CA 1
ATOM 1715 C C . VAL A 1 213 ? 9.741 10.626 -19.995 1.00 87.88 213 VAL A C 1
ATOM 1717 O O . VAL A 1 213 ? 9.386 11.426 -19.132 1.00 87.88 213 VAL A O 1
ATOM 1720 N N . ARG A 1 214 ? 8.900 10.130 -20.906 1.00 86.25 214 ARG A N 1
ATOM 1721 C CA . ARG A 1 214 ? 7.467 10.442 -20.970 1.00 86.25 214 ARG A CA 1
ATOM 1722 C C . ARG A 1 214 ? 6.618 9.436 -20.204 1.00 86.25 214 ARG A C 1
ATOM 1724 O O . ARG A 1 214 ? 5.725 9.832 -19.459 1.00 86.25 214 ARG A O 1
ATOM 1731 N N . ASP A 1 215 ? 6.893 8.155 -20.419 1.00 87.06 215 ASP A N 1
ATOM 1732 C CA . ASP A 1 215 ? 6.108 7.039 -19.905 1.00 87.06 215 ASP A CA 1
ATOM 1733 C C . ASP A 1 215 ? 7.041 5.910 -19.429 1.00 87.06 215 ASP A C 1
ATOM 1735 O O . ASP A 1 215 ? 8.138 5.721 -19.964 1.00 87.06 215 ASP A O 1
ATOM 1739 N N . TYR A 1 216 ? 6.598 5.168 -18.410 1.00 88.75 216 TYR A N 1
ATOM 1740 C CA . TYR A 1 216 ? 7.300 4.019 -17.834 1.00 88.75 216 TYR A CA 1
ATOM 1741 C C . TYR A 1 216 ? 6.315 2.877 -17.565 1.00 88.75 216 TYR A C 1
ATOM 1743 O O . TYR A 1 216 ? 5.234 3.104 -17.022 1.00 88.75 216 TYR A O 1
ATOM 1751 N N . LEU A 1 217 ? 6.708 1.655 -17.925 1.00 90.75 217 LEU A N 1
ATOM 1752 C CA . LEU A 1 217 ? 5.966 0.423 -17.666 1.00 90.75 217 LEU A CA 1
ATOM 1753 C C . LEU A 1 217 ? 6.929 -0.652 -17.151 1.00 90.75 217 LEU A C 1
ATOM 1755 O O . LEU A 1 217 ? 7.681 -1.251 -17.924 1.00 90.75 217 LEU A O 1
ATOM 1759 N N . GLY A 1 218 ? 6.902 -0.917 -15.847 1.00 90.88 218 GLY A N 1
ATOM 1760 C CA . GLY A 1 218 ? 7.740 -1.945 -15.239 1.00 90.88 218 GLY A CA 1
ATOM 1761 C C . GLY A 1 218 ? 7.756 -1.900 -13.715 1.00 90.88 218 GLY A C 1
ATOM 1762 O O . GLY A 1 218 ? 6.870 -1.321 -13.088 1.00 90.88 218 GLY A O 1
ATOM 1763 N N . SER A 1 219 ? 8.778 -2.521 -13.123 1.00 88.56 219 SER A N 1
ATOM 1764 C CA . SER A 1 219 ? 9.008 -2.510 -11.677 1.00 88.56 219 SER A CA 1
ATOM 1765 C C . SER A 1 219 ? 10.487 -2.308 -11.329 1.00 88.56 219 SER A C 1
ATOM 1767 O O . SER A 1 219 ? 11.380 -2.616 -12.124 1.00 88.56 219 SER A O 1
ATOM 1769 N N . PHE A 1 220 ? 10.762 -1.794 -10.127 1.00 85.38 220 PHE A N 1
ATOM 1770 C CA . PHE A 1 220 ? 12.115 -1.584 -9.583 1.00 85.38 220 PHE A CA 1
ATOM 1771 C C . PHE A 1 220 ? 13.055 -0.727 -10.461 1.00 85.38 220 PHE A C 1
ATOM 1773 O O . PHE A 1 220 ? 14.267 -0.931 -10.451 1.00 85.38 220 PHE A O 1
ATOM 1780 N N . GLY A 1 221 ? 12.519 0.192 -11.274 1.00 84.69 221 GLY A N 1
ATOM 1781 C CA . GLY A 1 221 ? 13.317 0.977 -12.232 1.00 84.69 221 GLY A CA 1
ATOM 1782 C C . GLY A 1 221 ? 13.806 0.178 -13.452 1.00 84.69 221 GLY A C 1
ATOM 1783 O O . GLY A 1 221 ? 14.627 0.652 -14.238 1.00 84.69 221 GLY A O 1
ATOM 1784 N N . THR A 1 222 ? 13.302 -1.046 -13.623 1.00 90.81 222 THR A N 1
ATOM 1785 C CA . THR A 1 222 ? 13.507 -1.901 -14.802 1.00 90.81 222 THR A CA 1
ATOM 1786 C C . THR A 1 222 ? 12.206 -2.036 -15.587 1.00 90.81 222 THR A C 1
ATOM 1788 O O . THR A 1 222 ? 11.129 -1.836 -15.026 1.00 90.81 222 THR A O 1
ATOM 1791 N N . GLY A 1 223 ? 12.284 -2.347 -16.879 1.00 91.56 223 GLY A N 1
ATOM 1792 C CA . GLY A 1 223 ? 11.118 -2.411 -17.768 1.00 91.56 223 GLY A CA 1
ATOM 1793 C C . GLY A 1 223 ? 11.191 -1.399 -18.906 1.00 91.56 223 GLY A C 1
ATOM 1794 O O . GLY A 1 223 ? 12.278 -0.957 -19.282 1.00 91.56 223 GLY A O 1
ATOM 1795 N N . TYR A 1 224 ? 10.045 -1.055 -19.482 1.00 91.88 224 TYR A N 1
ATOM 1796 C CA . TYR A 1 224 ? 9.962 -0.219 -20.675 1.00 91.88 224 TYR A CA 1
ATOM 1797 C C . TYR A 1 224 ? 9.918 1.266 -20.322 1.00 91.88 224 TYR A C 1
ATOM 1799 O O . TYR A 1 224 ? 9.192 1.679 -19.420 1.00 91.88 224 TYR A O 1
ATOM 1807 N N . TYR A 1 225 ? 10.651 2.068 -21.085 1.00 91.31 225 TYR A N 1
ATOM 1808 C CA . TYR A 1 225 ? 10.665 3.526 -21.015 1.00 91.31 225 TYR A CA 1
ATOM 1809 C C . TYR A 1 225 ? 10.345 4.103 -22.387 1.00 91.31 225 TYR A C 1
ATOM 1811 O O . TYR A 1 225 ? 10.807 3.576 -23.398 1.00 91.31 225 TYR A O 1
ATOM 1819 N N . GLU A 1 226 ? 9.604 5.203 -22.436 1.00 88.88 226 GLU A N 1
ATOM 1820 C CA . GLU A 1 226 ? 9.371 5.952 -23.667 1.00 88.88 226 GLU A CA 1
ATOM 1821 C C . GLU A 1 226 ? 9.968 7.349 -23.573 1.00 88.88 226 GLU A C 1
ATOM 1823 O O . GLU A 1 226 ? 9.750 8.055 -22.586 1.00 88.88 226 GLU A O 1
ATOM 1828 N N . ASN A 1 227 ? 10.705 7.759 -24.604 1.00 87.94 227 ASN A N 1
ATOM 1829 C CA . ASN A 1 227 ? 11.249 9.109 -24.664 1.00 87.94 227 ASN A CA 1
ATOM 1830 C C . ASN A 1 227 ? 10.270 10.124 -25.292 1.00 87.94 227 ASN A C 1
ATOM 1832 O O . ASN A 1 227 ? 9.218 9.776 -25.836 1.00 87.94 227 ASN A O 1
ATOM 1836 N N . GLN A 1 228 ? 10.644 11.404 -25.282 1.00 85.44 228 GLN A N 1
ATOM 1837 C CA . GLN A 1 228 ? 9.885 12.501 -25.895 1.00 85.44 228 GLN A CA 1
ATOM 1838 C C . GLN A 1 228 ? 9.633 12.334 -27.404 1.00 85.44 228 GLN A C 1
ATOM 1840 O O . GLN A 1 228 ? 8.695 12.922 -27.940 1.00 85.44 228 GLN A O 1
ATOM 1845 N N . HIS A 1 229 ? 10.443 11.526 -28.090 1.00 83.06 229 HIS A N 1
ATOM 1846 C CA . HIS A 1 229 ? 10.326 11.244 -29.521 1.00 83.06 229 HIS A CA 1
ATOM 1847 C C . HIS A 1 229 ? 9.467 10.002 -29.825 1.00 83.06 229 HIS A C 1
ATOM 1849 O O . HIS A 1 229 ? 9.291 9.646 -30.990 1.00 83.06 229 HIS A O 1
ATOM 1855 N N . GLY A 1 230 ? 8.906 9.349 -28.799 1.00 80.44 230 GLY A N 1
ATOM 1856 C CA . GLY A 1 230 ? 8.093 8.140 -28.947 1.00 80.44 230 GLY A CA 1
ATOM 1857 C C . GLY A 1 230 ? 8.909 6.883 -29.265 1.00 80.44 230 GLY A C 1
ATOM 1858 O O . GLY A 1 230 ? 8.377 5.939 -29.853 1.00 80.44 230 GLY A O 1
ATOM 1859 N N . HIS A 1 231 ? 10.206 6.882 -28.943 1.00 84.75 231 HIS A N 1
ATOM 1860 C CA . HIS A 1 231 ? 11.049 5.694 -28.997 1.00 84.75 231 HIS A CA 1
ATOM 1861 C C . HIS A 1 231 ? 10.967 4.937 -27.671 1.00 84.75 231 HIS A C 1
ATOM 1863 O O . HIS A 1 231 ? 11.195 5.511 -26.603 1.00 84.75 231 HIS A O 1
ATOM 1869 N N . THR A 1 232 ? 10.685 3.636 -27.752 1.00 88.25 232 THR A N 1
ATOM 1870 C CA . THR A 1 232 ? 10.750 2.740 -26.592 1.00 88.25 232 THR A CA 1
ATOM 1871 C C . THR A 1 232 ? 12.155 2.219 -26.371 1.00 88.25 232 THR A C 1
ATOM 1873 O O . THR A 1 232 ? 12.811 1.772 -27.313 1.00 88.25 232 THR A O 1
ATOM 1876 N N . MET A 1 233 ? 12.570 2.228 -25.110 1.00 90.62 233 MET A N 1
ATOM 1877 C CA . MET A 1 233 ? 13.806 1.659 -24.587 1.00 90.62 233 MET A CA 1
ATOM 1878 C C . MET A 1 233 ? 13.464 0.672 -23.472 1.00 90.62 233 MET A C 1
ATOM 1880 O O . MET A 1 233 ? 12.375 0.715 -22.897 1.00 90.62 233 MET A O 1
ATOM 1884 N N . LEU A 1 234 ? 14.415 -0.188 -23.131 1.00 91.44 234 LEU A N 1
ATOM 1885 C CA . LEU A 1 234 ? 14.260 -1.198 -22.098 1.00 91.44 234 LEU A CA 1
ATOM 1886 C C . LEU A 1 234 ? 15.382 -1.085 -21.063 1.00 91.44 234 LEU A C 1
ATOM 1888 O O . LEU A 1 234 ? 16.553 -1.268 -21.384 1.00 91.44 234 LEU A O 1
ATOM 1892 N N . SER A 1 235 ? 15.025 -0.800 -19.813 1.00 93.50 235 SER A N 1
ATOM 1893 C CA . SER A 1 235 ? 15.948 -0.812 -18.676 1.00 93.50 235 SER A CA 1
ATOM 1894 C C . SER A 1 235 ? 16.137 -2.235 -18.171 1.00 93.50 235 SER A C 1
ATOM 1896 O O . SER A 1 235 ? 15.194 -2.873 -17.693 1.00 93.50 235 SER A O 1
ATOM 1898 N N . LEU A 1 236 ? 17.369 -2.728 -18.287 1.00 92.38 236 LEU A N 1
ATOM 1899 C CA . LEU A 1 236 ? 17.748 -4.106 -17.970 1.00 92.38 236 LEU A CA 1
ATOM 1900 C C . LEU A 1 236 ? 18.530 -4.222 -16.665 1.00 92.38 236 LEU A C 1
ATOM 1902 O O . LEU A 1 236 ? 18.647 -5.319 -16.116 1.00 92.38 236 LEU A O 1
ATOM 1906 N N . ALA A 1 237 ? 19.069 -3.118 -16.157 1.00 92.94 237 ALA A N 1
ATOM 1907 C CA . ALA A 1 237 ? 19.674 -3.084 -14.839 1.00 92.94 237 ALA A CA 1
ATOM 1908 C C . ALA A 1 237 ? 19.585 -1.695 -14.213 1.00 92.94 237 ALA A C 1
ATOM 1910 O O . ALA A 1 237 ? 19.669 -0.685 -14.908 1.00 92.94 237 ALA A O 1
ATOM 1911 N N . LEU A 1 238 ? 19.491 -1.690 -12.890 1.00 90.06 238 LEU A N 1
ATOM 1912 C CA . LEU A 1 238 ? 19.664 -0.551 -12.008 1.00 90.06 238 LEU A CA 1
ATOM 1913 C C . LEU A 1 238 ? 20.800 -0.899 -11.045 1.00 90.06 238 LEU A C 1
ATOM 1915 O O . LEU A 1 238 ? 20.733 -1.914 -10.352 1.00 90.06 238 LEU A O 1
ATOM 1919 N N . HIS A 1 239 ? 21.860 -0.104 -11.018 1.00 85.06 239 HIS A N 1
ATOM 1920 C CA . HIS A 1 239 ? 22.995 -0.321 -10.125 1.00 85.06 239 HIS A CA 1
ATOM 1921 C C . HIS A 1 239 ? 23.543 1.003 -9.580 1.00 85.06 239 HIS A C 1
ATOM 1923 O O . HIS A 1 239 ? 23.020 2.074 -9.879 1.00 85.06 239 HIS A O 1
ATOM 1929 N N . SER A 1 240 ? 24.579 0.919 -8.740 1.00 71.69 240 SER A N 1
ATOM 1930 C CA . SER A 1 240 ? 25.204 2.057 -8.041 1.00 71.69 240 SER A CA 1
ATOM 1931 C C . SER A 1 240 ? 24.341 2.766 -6.986 1.00 71.69 240 SER A C 1
ATOM 1933 O O . SER A 1 240 ? 24.827 3.704 -6.363 1.00 71.69 240 SER A O 1
ATOM 1935 N N . ASP A 1 241 ? 23.141 2.260 -6.684 1.00 65.81 241 ASP A N 1
ATOM 1936 C CA . ASP A 1 241 ? 22.473 2.506 -5.402 1.00 65.81 241 ASP A CA 1
ATOM 1937 C C . ASP A 1 241 ? 23.020 1.489 -4.367 1.00 65.81 241 ASP A C 1
ATOM 1939 O O . ASP A 1 241 ? 22.922 0.274 -4.580 1.00 65.81 241 ASP A O 1
ATOM 1943 N N . PRO A 1 242 ? 23.634 1.939 -3.252 1.00 59.44 242 PRO A N 1
ATOM 1944 C CA . PRO A 1 242 ? 24.230 1.054 -2.248 1.00 59.44 242 PRO A CA 1
ATOM 1945 C C . PRO A 1 242 ? 23.215 0.150 -1.528 1.00 59.44 242 PRO A C 1
ATOM 1947 O O . PRO A 1 242 ? 23.622 -0.785 -0.832 1.00 59.44 242 PRO A O 1
ATOM 1950 N N . GLN A 1 243 ? 21.914 0.417 -1.655 1.00 66.62 243 GLN A N 1
ATOM 1951 C CA . GLN A 1 243 ? 20.851 -0.385 -1.052 1.00 66.62 243 GLN A CA 1
ATOM 1952 C C . GLN A 1 243 ? 20.098 -1.247 -2.065 1.00 66.62 243 GLN A C 1
ATOM 1954 O O . GLN A 1 243 ? 19.605 -2.306 -1.666 1.00 66.62 243 GLN A O 1
ATOM 1959 N N . ASN A 1 244 ? 20.044 -0.837 -3.338 1.00 77.38 244 ASN A N 1
ATOM 1960 C CA . ASN A 1 244 ? 19.247 -1.500 -4.368 1.00 77.38 244 ASN A CA 1
ATOM 1961 C C . ASN A 1 244 ? 20.035 -1.702 -5.667 1.00 77.38 244 ASN A C 1
ATOM 1963 O O . ASN A 1 244 ? 20.314 -0.771 -6.413 1.00 77.38 244 ASN A O 1
ATOM 1967 N N . VAL A 1 245 ? 20.336 -2.955 -5.986 1.00 89.00 245 VAL A N 1
ATOM 1968 C CA . VAL A 1 245 ? 20.873 -3.348 -7.293 1.00 89.00 245 VAL A CA 1
ATOM 1969 C C . VAL A 1 245 ? 19.899 -4.330 -7.907 1.00 89.00 245 VAL A C 1
ATOM 1971 O O . VAL A 1 245 ? 19.572 -5.317 -7.265 1.00 89.00 245 VAL A O 1
ATOM 1974 N N . ILE A 1 246 ? 19.438 -4.099 -9.131 1.00 91.31 246 ILE A N 1
ATOM 1975 C CA . ILE A 1 246 ? 18.513 -4.985 -9.842 1.00 91.31 246 ILE A CA 1
ATOM 1976 C C . ILE A 1 246 ? 19.072 -5.256 -11.234 1.00 91.31 246 ILE A C 1
ATOM 1978 O O . ILE A 1 246 ? 19.485 -4.339 -11.934 1.00 91.31 246 ILE A O 1
ATOM 1982 N N . LYS A 1 247 ? 19.078 -6.519 -11.663 1.00 94.19 247 LYS A N 1
ATOM 1983 C CA . LYS A 1 247 ? 19.478 -6.926 -13.013 1.00 94.19 247 LYS A CA 1
ATOM 1984 C C . LYS A 1 247 ? 18.503 -7.952 -13.571 1.00 94.19 247 LYS A C 1
ATOM 1986 O O . LYS A 1 247 ? 18.378 -9.051 -13.021 1.00 94.19 247 LYS A O 1
ATOM 1991 N N . ILE A 1 248 ? 17.893 -7.625 -14.705 1.00 94.62 248 ILE A N 1
ATOM 1992 C CA . ILE A 1 248 ? 17.089 -8.551 -15.497 1.00 94.62 248 ILE A CA 1
ATOM 1993 C C . ILE A 1 248 ? 18.006 -9.635 -16.073 1.00 94.62 248 ILE A C 1
ATOM 1995 O O . ILE A 1 248 ? 19.053 -9.358 -16.661 1.00 94.62 248 ILE A O 1
ATOM 1999 N N . GLN A 1 249 ? 17.634 -10.889 -15.843 1.00 92.69 249 GLN A N 1
ATOM 2000 C CA . GLN A 1 249 ? 18.334 -12.073 -16.334 1.00 92.69 249 GLN A CA 1
ATOM 2001 C C . GLN A 1 249 ? 17.714 -12.584 -17.629 1.00 92.69 249 GLN A C 1
ATOM 2003 O O . GLN A 1 249 ? 18.450 -12.995 -18.519 1.00 92.69 249 GLN A O 1
ATOM 2008 N N . LYS A 1 250 ? 16.381 -12.559 -17.713 1.00 90.50 250 LYS A N 1
ATOM 2009 C CA . LYS A 1 250 ? 15.608 -13.174 -18.792 1.00 90.50 250 LYS A CA 1
ATOM 2010 C C . LYS A 1 250 ? 14.256 -12.484 -18.939 1.00 90.50 250 LYS A C 1
ATOM 2012 O O . LYS A 1 250 ? 13.664 -12.081 -17.937 1.00 90.50 250 LYS A O 1
ATOM 2017 N N . ILE A 1 251 ? 13.758 -12.401 -20.168 1.00 90.00 251 ILE A N 1
ATOM 2018 C CA . ILE A 1 251 ? 12.403 -11.939 -20.494 1.00 90.00 251 ILE A CA 1
ATOM 2019 C C . ILE A 1 251 ? 11.733 -13.028 -21.329 1.00 90.00 251 ILE A C 1
ATOM 2021 O O . ILE A 1 251 ? 12.356 -13.568 -22.242 1.00 90.00 251 ILE A O 1
ATOM 2025 N N . THR A 1 252 ? 10.491 -13.382 -21.007 1.00 89.00 252 THR A N 1
ATOM 2026 C CA . THR A 1 252 ? 9.734 -14.407 -21.743 1.00 89.00 252 THR A CA 1
ATOM 2027 C C . THR A 1 252 ? 8.320 -13.959 -22.052 1.00 89.00 252 THR A C 1
ATOM 2029 O O . THR A 1 252 ? 7.686 -13.300 -21.226 1.00 89.00 252 THR A O 1
ATOM 2032 N N . ASP A 1 253 ? 7.810 -14.400 -23.198 1.00 88.94 253 ASP A N 1
ATOM 2033 C CA . ASP A 1 253 ? 6.382 -14.398 -23.494 1.00 88.94 253 ASP A CA 1
ATOM 2034 C C . ASP A 1 253 ? 5.635 -15.395 -22.613 1.00 88.94 253 ASP A C 1
ATOM 2036 O O . ASP A 1 253 ? 6.096 -16.515 -22.386 1.00 88.94 253 ASP A O 1
ATOM 2040 N N . VAL A 1 254 ? 4.488 -14.966 -22.097 1.00 89.94 254 VAL A N 1
ATOM 2041 C CA . VAL A 1 254 ? 3.616 -15.768 -21.233 1.00 89.94 254 VAL A CA 1
ATOM 2042 C C . VAL A 1 254 ? 2.148 -15.502 -21.562 1.00 89.94 254 VAL A C 1
ATOM 2044 O O . VAL A 1 254 ? 1.822 -14.535 -22.238 1.00 89.94 254 VAL A O 1
ATOM 2047 N N . ALA A 1 255 ? 1.256 -16.362 -21.079 1.00 91.44 255 ALA A N 1
ATOM 2048 C CA . ALA A 1 255 ? -0.190 -16.151 -21.106 1.00 91.44 255 ALA A CA 1
ATOM 2049 C C . ALA A 1 255 ? -0.749 -16.432 -19.704 1.00 91.44 255 ALA A C 1
ATOM 2051 O O . ALA A 1 255 ? -1.530 -17.359 -19.499 1.00 91.44 255 ALA A O 1
ATOM 2052 N N . GLU A 1 256 ? -0.258 -15.683 -18.715 1.00 92.38 256 GLU A N 1
ATOM 2053 C CA . GLU A 1 256 ? -0.661 -15.844 -17.317 1.00 92.38 256 GLU A CA 1
ATOM 2054 C C . GLU A 1 256 ? -1.781 -14.861 -16.981 1.00 92.38 256 GLU A C 1
ATOM 2056 O O . GLU A 1 256 ? -1.684 -13.674 -17.291 1.00 92.38 256 GLU A O 1
ATOM 2061 N N . CYS A 1 257 ? -2.841 -15.350 -16.340 1.00 92.75 257 CYS A N 1
ATOM 2062 C CA . CYS A 1 257 ? -3.978 -14.537 -15.930 1.00 92.75 257 CYS A CA 1
ATOM 2063 C C . CYS A 1 257 ? -4.243 -14.698 -14.436 1.00 92.75 257 CYS A C 1
ATOM 2065 O O . CYS A 1 257 ? -4.112 -15.782 -13.878 1.00 92.75 257 CYS A O 1
ATOM 2067 N N . PHE A 1 258 ? -4.666 -13.615 -13.802 1.00 93.31 258 PHE A N 1
ATOM 2068 C CA . PHE A 1 258 ? -5.149 -13.584 -12.434 1.00 93.31 258 PHE A CA 1
ATOM 2069 C C . PHE A 1 258 ? -6.649 -13.298 -12.434 1.00 93.31 258 PHE A C 1
ATOM 2071 O O . PHE A 1 258 ? -7.092 -12.365 -13.099 1.00 93.31 258 PHE A O 1
ATOM 2078 N N . ASN A 1 259 ? -7.433 -14.072 -11.683 1.00 92.31 259 ASN A N 1
ATOM 2079 C CA . ASN A 1 259 ? -8.865 -13.830 -11.533 1.00 92.31 259 ASN A CA 1
ATOM 2080 C C . ASN A 1 259 ? -9.179 -13.204 -10.165 1.00 92.31 259 ASN A C 1
ATOM 2082 O O . ASN A 1 259 ? -9.193 -13.893 -9.140 1.00 92.31 259 ASN A O 1
ATOM 2086 N N . GLY A 1 260 ? -9.491 -11.906 -10.169 1.00 91.38 260 GLY A N 1
ATOM 2087 C CA . GLY A 1 260 ? -9.858 -11.148 -8.975 1.00 91.38 260 GLY A CA 1
ATOM 2088 C C . GLY A 1 260 ? -11.301 -11.352 -8.502 1.00 91.38 260 GLY A C 1
ATOM 2089 O O . GLY A 1 260 ? -11.656 -10.875 -7.428 1.00 91.38 260 GLY A O 1
ATOM 2090 N N . SER A 1 261 ? -12.153 -12.073 -9.242 1.00 91.94 261 SER A N 1
ATOM 2091 C CA . SER A 1 261 ? -13.604 -12.111 -8.985 1.00 91.94 261 SER A CA 1
ATOM 2092 C C . SER A 1 261 ? -13.990 -12.659 -7.609 1.00 91.94 261 SER A C 1
ATOM 2094 O O . SER A 1 261 ? -15.030 -12.295 -7.067 1.00 91.94 261 SER A O 1
ATOM 2096 N N . SER A 1 262 ? -13.159 -13.543 -7.046 1.00 90.88 262 SER A N 1
ATOM 2097 C CA . SER A 1 262 ? -13.376 -14.146 -5.723 1.00 90.88 262 SER A CA 1
ATOM 2098 C C . SER A 1 262 ? -12.829 -13.322 -4.553 1.00 90.88 262 SER A C 1
ATOM 2100 O O . SER A 1 262 ? -12.932 -13.768 -3.413 1.00 90.88 262 SER A O 1
ATOM 2102 N N . PHE A 1 263 ? -12.213 -12.168 -4.819 1.00 92.38 263 PHE A N 1
ATOM 2103 C CA . PHE A 1 263 ? -11.644 -11.306 -3.789 1.00 92.38 263 PHE A CA 1
ATOM 2104 C C . PHE A 1 263 ? -12.642 -10.222 -3.373 1.00 92.38 263 PHE A C 1
ATOM 2106 O O . PHE A 1 263 ? -13.296 -9.581 -4.200 1.00 92.38 263 PHE A O 1
ATOM 2113 N N . GLU A 1 264 ? -12.738 -9.999 -2.067 1.00 91.62 264 GLU A N 1
ATOM 2114 C CA . GLU A 1 264 ? -13.585 -8.964 -1.482 1.00 91.62 264 GLU A CA 1
ATOM 2115 C C . GLU A 1 264 ? -12.765 -7.730 -1.108 1.00 91.62 264 GLU A C 1
ATOM 2117 O O . GLU A 1 264 ? -11.596 -7.831 -0.741 1.00 91.62 264 GLU A O 1
ATOM 2122 N N . SER A 1 265 ? -13.377 -6.548 -1.169 1.00 88.25 265 SER A N 1
ATOM 2123 C CA . SER A 1 265 ? -12.718 -5.337 -0.686 1.00 88.25 265 SER A CA 1
ATOM 2124 C C . SER A 1 265 ? -12.565 -5.438 0.828 1.00 88.25 265 SER A C 1
ATOM 2126 O O . SER A 1 265 ? -13.558 -5.517 1.558 1.00 88.25 265 SER A O 1
ATOM 2128 N N . GLN A 1 266 ? -11.324 -5.416 1.319 1.00 82.88 266 GLN A N 1
ATOM 2129 C CA . GLN A 1 266 ? -11.079 -5.416 2.759 1.00 82.88 266 GLN A CA 1
ATOM 2130 C C . GLN A 1 266 ? -11.700 -4.184 3.415 1.00 82.88 266 GLN A C 1
ATOM 2132 O O . GLN A 1 266 ? -12.236 -4.274 4.514 1.00 82.88 266 GLN A O 1
ATOM 2137 N N . HIS A 1 267 ? -11.665 -3.049 2.717 1.00 75.94 267 HIS A N 1
ATOM 2138 C CA . HIS A 1 267 ? -12.253 -1.811 3.193 1.00 75.94 267 HIS A CA 1
ATOM 2139 C C . HIS A 1 267 ? -13.769 -1.944 3.400 1.00 75.94 267 HIS A C 1
ATOM 2141 O O . HIS A 1 267 ? -14.280 -1.641 4.475 1.00 75.94 267 HIS A O 1
ATOM 2147 N N . GLU A 1 268 ? -14.485 -2.485 2.410 1.00 79.06 268 GLU A N 1
ATOM 2148 C CA . GLU A 1 268 ? -15.927 -2.741 2.530 1.00 79.06 268 GLU A CA 1
ATOM 2149 C C . GLU A 1 268 ? -16.227 -3.723 3.667 1.00 79.06 268 GLU A C 1
ATOM 2151 O O . GLU A 1 268 ? -17.163 -3.512 4.440 1.00 79.06 268 GLU A O 1
ATOM 2156 N N . ARG A 1 269 ? -15.413 -4.777 3.814 1.00 78.00 269 ARG A N 1
ATOM 2157 C CA . ARG A 1 269 ? -15.599 -5.772 4.873 1.00 78.00 269 ARG A CA 1
ATOM 2158 C C . ARG A 1 269 ? -15.387 -5.182 6.267 1.00 78.00 269 ARG A C 1
ATOM 2160 O O . ARG A 1 269 ? -16.195 -5.459 7.153 1.00 78.00 269 ARG A O 1
ATOM 2167 N N . SER A 1 270 ? -14.343 -4.375 6.457 1.00 74.25 270 SER A N 1
ATOM 2168 C CA . SER A 1 270 ? -14.094 -3.666 7.716 1.00 74.25 270 SER A CA 1
ATOM 2169 C C . SER A 1 270 ? -15.266 -2.754 8.069 1.00 74.25 270 SER A C 1
ATOM 2171 O O . SER A 1 270 ? -15.783 -2.858 9.177 1.00 74.25 270 SER A O 1
ATOM 2173 N N . ASN A 1 271 ? -15.779 -1.985 7.102 1.00 72.62 271 ASN A N 1
ATOM 2174 C CA . ASN A 1 271 ? -16.932 -1.105 7.313 1.00 72.62 271 ASN A CA 1
ATOM 2175 C C . ASN A 1 271 ? -18.176 -1.881 7.775 1.00 72.62 271 ASN A C 1
ATOM 2177 O O . ASN A 1 271 ? -18.900 -1.434 8.662 1.00 72.62 271 ASN A O 1
ATOM 2181 N N . VAL A 1 272 ? -18.442 -3.053 7.187 1.00 79.19 272 VAL A N 1
ATOM 2182 C CA . VAL A 1 272 ? -19.573 -3.904 7.594 1.00 79.19 272 VAL A CA 1
ATOM 2183 C C . VAL A 1 272 ? -19.400 -4.406 9.029 1.00 79.19 272 VAL A C 1
ATOM 2185 O O . VAL A 1 272 ? -20.349 -4.341 9.808 1.00 79.19 272 VAL A O 1
ATOM 2188 N N . ILE A 1 273 ? -18.206 -4.884 9.391 1.00 78.56 273 ILE A N 1
ATOM 2189 C CA . ILE A 1 273 ? -17.920 -5.395 10.741 1.00 78.56 273 ILE A CA 1
ATOM 2190 C C . ILE A 1 273 ? -18.026 -4.273 11.781 1.00 78.56 273 ILE A C 1
ATOM 2192 O O . ILE A 1 273 ? -18.663 -4.456 12.816 1.00 78.56 273 ILE A O 1
ATOM 2196 N N . GLU A 1 274 ? -17.445 -3.106 11.508 1.00 77.56 274 GLU A N 1
ATOM 2197 C CA . GLU A 1 274 ? -17.501 -1.946 12.403 1.00 77.56 274 GLU A CA 1
ATOM 2198 C C . GLU A 1 274 ? -18.943 -1.482 12.619 1.00 77.56 274 GLU A C 1
ATOM 2200 O O . GLU A 1 274 ? -19.365 -1.285 13.759 1.00 77.56 274 GLU A O 1
ATOM 2205 N N . ASN A 1 275 ? -19.743 -1.405 11.551 1.00 80.81 275 ASN A N 1
ATOM 2206 C CA . ASN A 1 275 ? -21.163 -1.076 11.659 1.00 80.81 275 ASN A CA 1
ATOM 2207 C C . ASN A 1 275 ? -21.932 -2.092 12.516 1.00 80.81 275 ASN A C 1
ATOM 2209 O O . ASN A 1 275 ? -22.735 -1.688 13.354 1.00 80.81 275 ASN A O 1
ATOM 2213 N N . GLN A 1 276 ? -21.659 -3.393 12.369 1.00 83.88 276 GLN A N 1
ATOM 2214 C CA . GLN A 1 276 ? -22.280 -4.429 13.203 1.00 83.88 276 GLN A CA 1
ATOM 2215 C C . GLN A 1 276 ? -21.916 -4.274 14.686 1.00 83.88 276 GLN A C 1
ATOM 2217 O O . GLN A 1 276 ? -22.800 -4.347 15.539 1.00 83.88 276 GLN A O 1
ATOM 2222 N N . ILE A 1 277 ? -20.645 -3.995 14.998 1.00 83.12 277 ILE A N 1
ATOM 2223 C CA . ILE A 1 277 ? -20.188 -3.733 16.373 1.00 83.12 277 ILE A CA 1
ATOM 2224 C C . ILE A 1 277 ? -20.886 -2.492 16.945 1.00 83.12 277 ILE A C 1
ATOM 2226 O O . ILE A 1 277 ? -21.335 -2.503 18.093 1.00 83.12 277 ILE A O 1
ATOM 2230 N N . HIS A 1 278 ? -21.009 -1.421 16.156 1.00 83.06 278 HIS A N 1
ATOM 2231 C CA . HIS A 1 278 ? -21.724 -0.215 16.571 1.00 83.06 278 HIS A CA 1
ATOM 2232 C C . HIS A 1 278 ? -23.210 -0.486 16.834 1.00 83.06 278 HIS A C 1
ATOM 2234 O O . HIS A 1 278 ? -23.748 -0.014 17.837 1.00 83.06 278 HIS A O 1
ATOM 2240 N N . GLU A 1 279 ? -23.876 -1.261 15.977 1.00 84.56 279 GLU A N 1
ATOM 2241 C CA . GLU A 1 279 ? -25.271 -1.657 16.176 1.00 84.56 279 GLU A CA 1
ATOM 2242 C C . GLU A 1 279 ? -25.465 -2.508 17.432 1.00 84.56 279 GLU A C 1
ATOM 2244 O O . GLU A 1 279 ? -26.419 -2.283 18.179 1.00 84.56 279 GLU A O 1
ATOM 2249 N N . GLU A 1 280 ? -24.575 -3.468 17.685 1.00 87.12 280 GLU A N 1
ATOM 2250 C CA . GLU A 1 280 ? -24.612 -4.319 18.875 1.00 87.12 280 GLU A CA 1
ATOM 2251 C C . GLU A 1 280 ? -24.430 -3.490 20.153 1.00 87.12 280 GLU A C 1
ATOM 2253 O O . GLU A 1 280 ? -25.288 -3.532 21.038 1.00 87.12 280 GLU A O 1
ATOM 2258 N N . ARG A 1 281 ? -23.404 -2.629 20.206 1.00 84.81 281 ARG A N 1
ATOM 2259 C CA . ARG A 1 281 ? -23.190 -1.698 21.330 1.00 84.81 281 ARG A CA 1
ATOM 2260 C C . ARG A 1 281 ? -24.389 -0.775 21.547 1.00 84.81 281 ARG A C 1
ATOM 2262 O O . ARG A 1 281 ? -24.765 -0.507 22.686 1.00 84.81 281 ARG A O 1
ATOM 2269 N N . ASN A 1 282 ? -25.020 -0.292 20.477 1.00 85.50 282 ASN A N 1
ATOM 2270 C CA . ASN A 1 282 ? -26.209 0.550 20.593 1.00 85.50 282 ASN A CA 1
ATOM 2271 C C . ASN A 1 282 ? -27.405 -0.230 21.174 1.00 85.50 282 ASN A C 1
ATOM 2273 O O . ASN A 1 282 ? -28.125 0.300 22.020 1.00 85.50 282 ASN A O 1
ATOM 2277 N N . ARG A 1 283 ? -27.594 -1.503 20.794 1.00 86.19 283 ARG A N 1
ATOM 2278 C CA . ARG A 1 283 ? -28.614 -2.376 21.407 1.00 86.19 283 ARG A CA 1
ATOM 2279 C C . ARG A 1 283 ? -28.344 -2.614 22.892 1.00 86.19 283 ARG A C 1
ATOM 2281 O O . ARG A 1 283 ? -29.275 -2.533 23.690 1.00 86.19 283 ARG A O 1
ATOM 2288 N N . GLU A 1 284 ? -27.092 -2.853 23.280 1.00 86.56 284 GLU A N 1
ATOM 2289 C CA . GLU A 1 284 ? -26.710 -2.994 24.691 1.00 86.56 284 GLU A CA 1
ATOM 2290 C C . GLU A 1 284 ? -26.990 -1.720 25.499 1.00 86.56 284 GLU A C 1
ATOM 2292 O O . GLU A 1 284 ? -27.466 -1.797 26.634 1.00 86.56 284 GLU A O 1
ATOM 2297 N N . LEU A 1 285 ? -26.729 -0.541 24.923 1.00 85.44 285 LEU A N 1
ATOM 2298 C CA . LEU A 1 285 ? -27.025 0.742 25.565 1.00 85.44 285 LEU A CA 1
ATOM 2299 C C . LEU A 1 285 ? -28.529 0.973 25.730 1.00 85.44 285 LEU A C 1
ATOM 2301 O O . LEU A 1 285 ? -28.947 1.414 26.797 1.00 85.44 285 LEU A O 1
ATOM 2305 N N . LEU A 1 286 ? -29.342 0.624 24.728 1.00 81.44 286 LEU A N 1
ATOM 2306 C CA . LEU A 1 286 ? -30.806 0.674 24.826 1.00 81.44 286 LEU A CA 1
ATOM 2307 C C . LEU A 1 286 ? -31.334 -0.272 25.915 1.00 81.44 286 LEU A C 1
ATOM 2309 O O . LEU A 1 286 ? -32.218 0.099 26.689 1.00 81.44 286 LEU A O 1
ATOM 2313 N N . ALA A 1 287 ? -30.761 -1.473 26.029 1.00 80.75 287 ALA A N 1
ATOM 2314 C CA . ALA A 1 287 ? -31.095 -2.398 27.108 1.00 80.75 287 ALA A CA 1
ATOM 2315 C C . ALA A 1 287 ? -30.709 -1.820 28.483 1.00 80.75 287 ALA A C 1
ATOM 2317 O O . ALA A 1 287 ? -31.521 -1.852 29.409 1.00 80.75 287 ALA A O 1
ATOM 2318 N N . GLN A 1 288 ? -29.518 -1.222 28.615 1.00 77.88 288 GLN A N 1
ATOM 2319 C CA . GLN A 1 288 ? -29.093 -0.539 29.844 1.00 77.88 288 GLN A CA 1
ATOM 2320 C C . GLN A 1 288 ? -30.021 0.624 30.205 1.00 77.88 288 GLN A C 1
ATOM 2322 O O . GLN A 1 288 ? -30.366 0.750 31.375 1.00 77.88 288 GLN A O 1
ATOM 2327 N N . GLU A 1 289 ? -30.454 1.425 29.225 1.00 75.69 289 GLU A N 1
ATOM 2328 C CA . GLU A 1 289 ? -31.414 2.526 29.390 1.00 75.69 289 GLU A CA 1
ATOM 2329 C C . GLU A 1 289 ? -32.744 2.020 29.964 1.00 75.69 289 GLU A C 1
ATOM 2331 O O . GLU A 1 289 ? -33.225 2.542 30.971 1.00 75.69 289 GLU A O 1
ATOM 2336 N N . SER A 1 290 ? -33.283 0.937 29.394 1.00 66.06 290 SER A N 1
ATOM 2337 C CA . SER A 1 290 ? -34.520 0.303 29.870 1.00 66.06 290 SER A CA 1
ATOM 2338 C C . SER A 1 290 ? -34.396 -0.324 31.267 1.00 66.06 290 SER A C 1
ATOM 2340 O O . SER A 1 290 ? -35.378 -0.395 32.004 1.00 66.06 290 SER A O 1
ATOM 2342 N N . ALA A 1 291 ? -33.185 -0.734 31.660 1.00 66.12 291 ALA A N 1
ATOM 2343 C CA . ALA A 1 291 ? -32.886 -1.326 32.961 1.00 66.12 291 ALA A CA 1
ATOM 2344 C C . ALA A 1 291 ? -32.558 -0.288 34.052 1.00 66.12 291 ALA A C 1
ATOM 2346 O O . ALA A 1 291 ? -32.354 -0.664 35.211 1.00 66.12 291 ALA A O 1
ATOM 2347 N N . VAL A 1 292 ? -32.499 1.015 33.733 1.00 65.44 292 VAL A N 1
ATOM 2348 C CA . VAL A 1 292 ? -32.301 2.065 34.744 1.00 65.44 292 VAL A CA 1
ATOM 2349 C C . VAL A 1 292 ? -33.594 2.278 35.543 1.00 65.44 292 VAL A C 1
ATOM 2351 O O . VAL A 1 292 ? -34.315 3.255 35.358 1.00 65.44 292 VAL A O 1
ATOM 2354 N N . SER A 1 293 ? -33.875 1.379 36.487 1.00 55.69 293 SER A N 1
ATOM 2355 C CA . SER A 1 293 ? -34.906 1.572 37.510 1.00 55.69 293 SER A CA 1
ATOM 2356 C C . SER A 1 293 ? -34.298 2.186 38.781 1.00 55.69 293 SER A C 1
ATOM 2358 O O . SER A 1 293 ? -33.367 1.617 39.356 1.00 55.69 293 SER A O 1
ATOM 2360 N N . GLY A 1 294 ? -34.823 3.334 39.230 1.00 59.97 294 GLY A N 1
ATOM 2361 C CA . GLY A 1 294 ? -34.446 4.013 40.484 1.00 59.97 294 GLY A CA 1
ATOM 2362 C C . GLY A 1 294 ? -33.839 5.419 40.320 1.00 59.97 294 GLY A C 1
ATOM 2363 O O . GLY A 1 294 ? -33.460 5.827 39.222 1.00 59.97 294 GLY A O 1
ATOM 2364 N N . ASP A 1 295 ? -33.710 6.153 41.433 1.00 63.22 295 ASP A N 1
ATOM 2365 C CA . ASP A 1 295 ? -33.308 7.579 41.521 1.00 63.22 295 ASP A CA 1
ATOM 2366 C C . ASP A 1 295 ? -31.820 7.875 41.235 1.00 63.22 295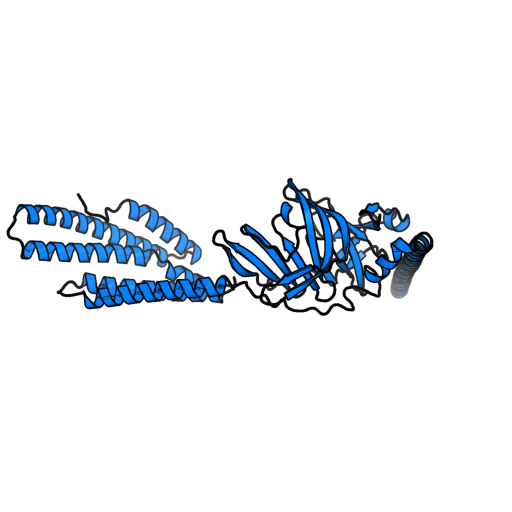 ASP A C 1
ATOM 2368 O O . ASP A 1 295 ? -31.290 8.948 41.537 1.00 63.22 295 ASP A O 1
ATOM 2372 N N . CYS A 1 296 ? -31.096 6.935 40.629 1.00 77.94 296 CYS A N 1
ATOM 2373 C CA . CYS A 1 296 ? -29.665 7.087 40.428 1.00 77.94 296 CYS A CA 1
ATOM 2374 C C . CYS A 1 296 ? -29.316 7.929 39.190 1.00 77.94 296 CYS A C 1
ATOM 2376 O O . CYS A 1 296 ? -29.029 7.395 38.116 1.00 77.94 296 CYS A O 1
ATOM 2378 N N . ALA A 1 297 ? -29.275 9.257 39.339 1.00 82.19 297 ALA A N 1
ATOM 2379 C CA . ALA A 1 297 ? -28.964 10.190 38.247 1.00 82.19 297 ALA A CA 1
ATOM 2380 C C . ALA A 1 297 ? -27.628 9.899 37.525 1.00 82.19 297 ALA A C 1
ATOM 2382 O O . ALA A 1 297 ? -27.515 10.128 36.321 1.00 82.19 297 ALA A O 1
ATOM 2383 N N . ALA A 1 298 ? -26.628 9.355 38.232 1.00 83.00 298 ALA A N 1
ATOM 2384 C CA . ALA A 1 298 ? -25.336 8.982 37.650 1.00 83.00 298 ALA A CA 1
ATOM 2385 C C . ALA A 1 298 ? -25.449 7.848 36.613 1.00 83.00 298 ALA A C 1
ATOM 2387 O O . ALA A 1 298 ? -24.749 7.882 35.604 1.00 83.00 298 ALA A O 1
ATOM 2388 N N . LYS A 1 299 ? -26.366 6.884 36.805 1.00 82.81 299 LYS A N 1
ATOM 2389 C CA . LYS A 1 299 ? -26.597 5.795 35.839 1.00 82.81 299 LYS A CA 1
ATOM 2390 C C . LYS A 1 299 ? -27.174 6.312 34.522 1.00 82.81 299 LYS A C 1
ATOM 2392 O O . LYS A 1 299 ? -26.701 5.913 33.465 1.00 82.81 299 LYS A O 1
ATOM 2397 N N . ARG A 1 300 ? -28.136 7.243 34.580 1.00 83.12 300 ARG A N 1
ATOM 2398 C CA . ARG A 1 300 ? -28.710 7.878 33.376 1.00 83.12 300 ARG A CA 1
ATOM 2399 C C . ARG A 1 300 ? -27.645 8.654 32.599 1.00 83.12 300 ARG A C 1
ATOM 2401 O O . ARG A 1 300 ? -27.433 8.393 31.421 1.00 83.12 300 ARG A O 1
ATOM 2408 N N . LYS A 1 301 ? -26.883 9.506 33.296 1.00 87.31 301 LYS A N 1
ATOM 2409 C CA . LYS A 1 301 ? -25.772 10.269 32.701 1.00 87.31 301 LYS A CA 1
ATOM 2410 C C . LYS A 1 301 ? -24.675 9.376 32.112 1.00 87.31 301 LYS A C 1
ATOM 2412 O O . LYS A 1 301 ? -24.057 9.750 31.122 1.00 87.31 301 LYS A O 1
ATOM 2417 N N . LEU A 1 302 ? -24.417 8.207 32.708 1.00 88.81 302 LEU A N 1
ATOM 2418 C CA . LEU A 1 302 ? -23.456 7.237 32.177 1.00 88.81 302 LEU A CA 1
ATOM 2419 C C . LEU A 1 302 ? -23.915 6.664 30.832 1.00 88.81 302 LEU A C 1
ATOM 2421 O O . LEU A 1 302 ? -23.103 6.568 29.915 1.00 88.81 302 LEU A O 1
ATOM 2425 N N . VAL A 1 303 ? -25.193 6.297 30.708 1.00 87.50 303 VAL A N 1
ATOM 2426 C CA . VAL A 1 303 ? -25.764 5.790 29.449 1.00 87.50 303 VAL A CA 1
ATOM 2427 C C . VAL A 1 303 ? -25.735 6.875 28.369 1.00 87.50 303 VAL A C 1
ATOM 2429 O O . VAL A 1 303 ? -25.263 6.613 27.264 1.00 87.50 303 VAL A O 1
ATOM 2432 N N . GLU A 1 304 ? -26.139 8.106 28.699 1.00 88.44 304 GLU A N 1
ATOM 2433 C CA . GLU A 1 304 ? -26.065 9.259 27.787 1.00 88.44 304 GLU A CA 1
ATOM 2434 C C . GLU A 1 304 ? -24.632 9.516 27.297 1.00 88.44 304 GLU A C 1
ATOM 2436 O O . GLU A 1 304 ? -24.405 9.657 26.095 1.00 88.44 304 GLU A O 1
ATOM 2441 N N . LEU A 1 305 ? -23.649 9.516 28.207 1.00 90.12 305 LEU A N 1
ATOM 2442 C CA . LEU A 1 305 ? -22.244 9.705 27.847 1.00 90.12 305 LEU A CA 1
ATOM 2443 C C . LEU A 1 305 ? -21.737 8.578 26.939 1.00 90.12 305 LEU A C 1
ATOM 2445 O O . LEU A 1 305 ? -21.073 8.856 25.946 1.00 90.12 305 LEU A O 1
ATOM 2449 N N . LYS A 1 306 ? -22.055 7.313 27.247 1.00 90.06 306 LYS A N 1
ATOM 2450 C CA . LYS A 1 306 ? -21.662 6.173 26.404 1.00 90.06 306 LYS A CA 1
ATOM 2451 C C . LYS A 1 306 ? -22.264 6.268 24.998 1.00 90.06 306 LYS A C 1
ATOM 2453 O O . LYS A 1 306 ? -21.588 5.914 24.038 1.00 90.06 306 LYS A O 1
ATOM 2458 N N . ARG A 1 307 ? -23.494 6.779 24.868 1.00 89.06 307 ARG A N 1
ATOM 2459 C CA . ARG A 1 307 ? -24.152 7.016 23.573 1.00 89.06 307 ARG A CA 1
ATOM 2460 C C . ARG A 1 307 ? -23.442 8.101 22.763 1.00 89.06 307 ARG A C 1
ATOM 2462 O O . ARG A 1 307 ? -23.148 7.888 21.593 1.00 89.06 307 ARG A O 1
ATOM 2469 N N . ASP A 1 308 ? -23.122 9.230 23.395 1.00 89.19 308 ASP A N 1
ATOM 2470 C CA . ASP A 1 308 ? -22.365 10.324 22.767 1.00 89.19 308 ASP A CA 1
ATOM 2471 C C . ASP A 1 308 ? -20.955 9.877 22.339 1.00 89.19 308 ASP A C 1
ATOM 2473 O O . ASP A 1 308 ? -20.491 10.221 21.253 1.00 89.19 308 ASP A O 1
ATOM 2477 N N . MET A 1 309 ? -20.283 9.059 23.156 1.00 89.12 309 MET A N 1
ATOM 2478 C CA . MET A 1 309 ? -18.989 8.465 22.803 1.00 89.12 309 MET A CA 1
ATOM 2479 C C . MET A 1 309 ? -19.097 7.525 21.597 1.00 89.12 309 MET A C 1
ATOM 2481 O O . MET A 1 309 ? -18.290 7.639 20.678 1.00 89.12 309 MET A O 1
ATOM 2485 N N . LEU A 1 310 ? -20.104 6.644 21.573 1.00 88.69 310 LEU A N 1
ATOM 2486 C CA . LEU A 1 310 ? -20.315 5.693 20.479 1.00 88.69 310 LEU A CA 1
ATOM 2487 C C . LEU A 1 310 ? -20.607 6.399 19.146 1.00 88.69 310 LEU A C 1
ATOM 2489 O O . LEU A 1 310 ? -20.099 5.986 18.107 1.00 88.69 310 LEU A O 1
ATOM 2493 N N . GLU A 1 311 ? -21.387 7.482 19.171 1.00 88.44 311 GLU A N 1
ATOM 2494 C CA . GLU A 1 311 ? -21.677 8.284 17.977 1.00 88.44 311 GLU A CA 1
ATOM 2495 C C . GLU A 1 311 ? -20.417 8.987 17.445 1.00 88.44 311 GLU A C 1
ATOM 2497 O O . GLU A 1 311 ? -20.168 9.000 16.240 1.00 88.44 311 GLU A O 1
ATOM 2502 N N . LYS A 1 312 ? -19.565 9.516 18.332 1.00 86.12 312 LYS A N 1
ATOM 2503 C CA . LYS A 1 312 ? -18.275 10.113 17.940 1.00 86.12 312 LYS A CA 1
ATOM 2504 C C . LYS A 1 312 ? -17.307 9.084 17.363 1.00 86.12 312 LYS A C 1
ATOM 2506 O O . LYS A 1 312 ? -16.616 9.389 16.394 1.00 86.12 312 LYS A O 1
ATOM 2511 N N . GLU A 1 313 ? -17.258 7.884 17.938 1.00 84.56 313 GLU A N 1
ATOM 2512 C CA . GLU A 1 313 ? -16.466 6.757 17.427 1.00 84.56 313 GLU A CA 1
ATOM 2513 C C . GLU A 1 313 ? -16.946 6.356 16.024 1.00 84.56 313 GLU A C 1
ATOM 2515 O O . GLU A 1 313 ? -16.131 6.224 15.111 1.00 84.56 313 GLU A O 1
ATOM 2520 N N . LYS A 1 314 ? -18.266 6.269 15.815 1.00 85.62 314 LYS A N 1
ATOM 2521 C CA . LYS A 1 314 ? -18.863 5.983 14.505 1.00 85.62 314 LYS A CA 1
ATOM 2522 C C . LYS A 1 314 ? -18.507 7.050 13.468 1.00 85.62 314 LYS A C 1
ATOM 2524 O O . LYS A 1 314 ? -18.047 6.716 12.382 1.00 85.62 314 LYS A O 1
ATOM 2529 N N . GLN A 1 315 ? -18.655 8.332 13.805 1.00 84.25 315 GLN A N 1
ATOM 2530 C CA . GLN A 1 315 ? -18.304 9.438 12.905 1.00 84.25 315 GLN A CA 1
ATOM 2531 C C . GLN A 1 315 ? -16.813 9.450 12.549 1.00 84.25 315 GLN A C 1
ATOM 2533 O O . GLN A 1 315 ? -16.456 9.679 11.394 1.00 84.25 315 GLN A O 1
ATOM 2538 N N . ALA A 1 316 ? -15.936 9.185 13.522 1.00 81.56 316 ALA A N 1
ATOM 2539 C CA . ALA A 1 316 ? -14.501 9.057 13.288 1.00 81.56 316 ALA A CA 1
ATOM 2540 C C . ALA A 1 316 ? -14.184 7.875 12.357 1.00 81.56 316 ALA A C 1
ATOM 2542 O O . ALA A 1 316 ? -13.379 8.016 11.439 1.00 81.56 316 ALA A O 1
ATOM 2543 N N . THR A 1 317 ? -14.853 6.743 12.558 1.00 78.00 317 THR A N 1
ATOM 2544 C CA . THR A 1 317 ? -14.688 5.525 11.759 1.00 78.00 317 THR A CA 1
ATOM 2545 C C . THR A 1 317 ? -15.162 5.733 10.320 1.00 78.00 317 THR A C 1
ATOM 2547 O O . THR A 1 317 ? -14.393 5.546 9.381 1.00 78.00 317 THR A O 1
ATOM 2550 N N . GLU A 1 318 ? -16.378 6.249 10.116 1.00 77.50 318 GLU A N 1
ATOM 2551 C CA . GLU A 1 318 ? -16.893 6.597 8.784 1.00 77.50 318 GLU A CA 1
ATOM 2552 C C . GLU A 1 318 ? -15.977 7.578 8.041 1.00 77.50 318 GLU A C 1
ATOM 2554 O O . GLU A 1 318 ? -15.783 7.462 6.828 1.00 77.50 318 GLU A O 1
ATOM 2559 N N . LEU A 1 319 ? -15.397 8.539 8.762 1.00 77.12 319 LEU A N 1
ATOM 2560 C CA . LEU A 1 319 ? -14.474 9.510 8.195 1.00 77.12 319 LEU A CA 1
ATOM 2561 C C . LEU A 1 319 ? -13.128 8.890 7.817 1.00 77.12 319 LEU A C 1
ATOM 2563 O O . LEU A 1 319 ? -12.654 9.124 6.706 1.00 77.12 319 LEU A O 1
ATOM 2567 N N . ALA A 1 320 ? -12.533 8.086 8.704 1.00 71.75 320 ALA A N 1
ATOM 2568 C CA . ALA A 1 320 ? -11.317 7.327 8.410 1.00 71.75 320 ALA A CA 1
ATOM 2569 C C . ALA A 1 320 ? -11.505 6.477 7.148 1.00 71.75 320 ALA A C 1
ATOM 2571 O O . ALA A 1 320 ? -10.620 6.412 6.293 1.00 71.75 320 ALA A O 1
ATOM 2572 N N . ASN A 1 321 ? -12.701 5.909 7.011 1.00 68.62 321 ASN A N 1
ATOM 2573 C CA . ASN A 1 321 ? -13.054 5.026 5.923 1.00 68.62 321 ASN A CA 1
ATOM 2574 C C . ASN A 1 321 ? -13.246 5.767 4.586 1.00 68.62 321 ASN A C 1
ATOM 2576 O O . ASN A 1 321 ? -12.757 5.318 3.553 1.00 68.62 321 ASN A O 1
ATOM 2580 N N . ARG A 1 322 ? -13.867 6.952 4.585 1.00 67.38 322 ARG A N 1
ATOM 2581 C CA . ARG A 1 322 ? -14.055 7.758 3.360 1.00 67.38 322 ARG A CA 1
ATOM 2582 C C . ARG A 1 322 ? -12.809 8.521 2.912 1.00 67.38 322 ARG A C 1
ATOM 2584 O O . ARG A 1 322 ? -12.685 8.830 1.731 1.00 67.38 322 ARG A O 1
ATOM 2591 N N . ALA A 1 323 ? -11.912 8.860 3.834 1.00 58.72 323 ALA A N 1
ATOM 2592 C CA . ALA A 1 323 ? -10.810 9.781 3.570 1.00 58.72 323 ALA A CA 1
ATOM 2593 C C . ALA A 1 323 ? -9.732 9.228 2.620 1.00 58.72 323 ALA A C 1
ATOM 2595 O O . ALA A 1 323 ? -8.965 10.011 2.064 1.00 58.72 323 ALA A O 1
ATOM 2596 N N . GLY A 1 324 ? -9.629 7.903 2.432 1.00 53.59 324 GLY A N 1
ATOM 2597 C CA . GLY A 1 324 ? -8.682 7.300 1.478 1.00 53.59 324 GLY A CA 1
ATOM 2598 C C . GLY A 1 324 ? -7.219 7.743 1.664 1.00 53.59 324 GLY A C 1
ATOM 2599 O O . GLY A 1 324 ? -6.460 7.769 0.698 1.00 53.59 324 GLY A O 1
ATOM 2600 N N . GLY A 1 325 ? -6.840 8.150 2.886 1.00 53.84 325 GLY A N 1
ATOM 2601 C CA . GLY A 1 325 ? -5.518 8.685 3.235 1.00 53.84 325 GLY A CA 1
ATOM 2602 C C . GLY A 1 325 ? -5.381 10.218 3.249 1.00 53.84 325 GLY A C 1
ATOM 2603 O O . GLY A 1 325 ? -4.346 10.714 3.691 1.00 53.84 325 GLY A O 1
ATOM 2604 N N . ARG A 1 326 ? -6.396 10.989 2.828 1.00 53.44 326 ARG A N 1
ATOM 2605 C CA . ARG A 1 326 ? -6.398 12.464 2.877 1.00 53.44 326 ARG A CA 1
ATOM 2606 C C . ARG A 1 326 ? -7.323 12.992 3.963 1.00 53.44 326 ARG A C 1
ATOM 2608 O O . ARG A 1 326 ? -8.539 12.963 3.823 1.00 53.44 326 ARG A O 1
ATOM 2615 N N . LEU A 1 327 ? -6.733 13.523 5.028 1.00 63.41 327 LEU A N 1
ATOM 2616 C CA . LEU A 1 327 ? -7.461 14.091 6.159 1.00 63.41 327 LEU A CA 1
ATOM 2617 C C . LEU A 1 327 ? -7.176 15.592 6.240 1.00 63.41 327 LEU A C 1
ATOM 2619 O O . LEU A 1 327 ? -6.024 16.006 6.374 1.00 63.41 327 LEU A O 1
ATOM 2623 N N . SER A 1 328 ? -8.218 16.418 6.168 1.00 67.12 328 SER A N 1
ATOM 2624 C CA . SER A 1 328 ? -8.116 17.838 6.505 1.00 67.12 328 SER A CA 1
ATOM 2625 C C . SER A 1 328 ? -7.844 18.021 8.005 1.00 67.12 328 SER A C 1
ATOM 2627 O O . SER A 1 328 ? -8.030 17.107 8.810 1.00 67.12 328 SER A O 1
ATOM 2629 N N . VAL A 1 329 ? -7.456 19.229 8.427 1.00 65.81 329 VAL A N 1
ATOM 2630 C CA . VAL A 1 329 ? -7.300 19.552 9.862 1.00 65.81 329 VAL A CA 1
ATOM 2631 C C . VAL A 1 329 ? -8.595 19.275 10.638 1.00 65.81 329 VAL A C 1
ATOM 2633 O O . VAL A 1 329 ? -8.551 18.736 11.741 1.00 65.81 329 VAL A O 1
ATOM 2636 N N . ARG A 1 330 ? -9.755 19.560 10.033 1.00 69.94 330 ARG A N 1
ATOM 2637 C CA . ARG A 1 330 ? -11.073 19.257 10.606 1.00 69.94 330 ARG A CA 1
ATOM 2638 C C . ARG A 1 330 ? -11.325 17.749 10.715 1.00 69.94 330 ARG A C 1
ATOM 2640 O O . ARG A 1 330 ? -11.979 17.303 11.661 1.00 69.94 330 ARG A O 1
ATOM 2647 N N . ASP A 1 331 ? -10.794 16.966 9.782 1.00 67.44 331 ASP A N 1
ATOM 2648 C CA . ASP A 1 331 ? -10.937 15.513 9.812 1.00 67.44 331 ASP A CA 1
ATOM 2649 C C . ASP A 1 331 ? -10.072 14.895 10.907 1.00 67.44 331 ASP A C 1
ATOM 2651 O O . ASP A 1 331 ? -10.543 14.058 11.673 1.00 67.44 331 ASP A O 1
ATOM 2655 N N . LEU A 1 332 ? -8.847 15.398 11.070 1.00 67.06 332 LEU A N 1
ATOM 2656 C CA . LEU A 1 332 ? -7.968 15.032 12.181 1.00 67.06 332 LEU A CA 1
ATOM 2657 C C . LEU A 1 332 ? -8.591 15.370 13.541 1.00 67.06 332 LEU A C 1
ATOM 2659 O O . LEU A 1 332 ? -8.490 14.582 14.478 1.00 67.06 332 LEU A O 1
ATOM 2663 N N . GLU A 1 333 ? -9.278 16.508 13.659 1.00 70.38 333 GLU A N 1
ATOM 2664 C CA . GLU A 1 333 ? -10.025 16.858 14.872 1.00 70.38 333 GLU A CA 1
ATOM 2665 C C . GLU A 1 333 ? -11.201 15.912 15.137 1.00 70.38 333 GLU A C 1
ATOM 2667 O O . GLU A 1 333 ? -11.487 15.590 16.289 1.00 70.38 333 GLU A O 1
ATOM 2672 N N . THR A 1 334 ? -11.885 15.458 14.089 1.00 74.00 334 THR A N 1
ATOM 2673 C CA . THR A 1 334 ? -13.001 14.510 14.206 1.00 74.00 334 THR A CA 1
ATOM 2674 C C . THR A 1 334 ? -12.499 13.125 14.620 1.00 74.00 334 THR A C 1
ATOM 2676 O O . THR A 1 334 ? -13.041 12.537 15.556 1.00 74.00 334 THR A O 1
ATOM 2679 N N . LEU A 1 335 ? -11.393 12.658 14.034 1.00 72.81 335 LEU A N 1
ATOM 2680 C CA . LEU A 1 335 ? -10.708 11.431 14.452 1.00 72.81 335 LEU A CA 1
ATOM 2681 C C . LEU A 1 335 ? -10.224 11.505 15.906 1.00 72.81 335 LEU A C 1
ATOM 2683 O O . LEU A 1 335 ? -10.382 10.552 16.668 1.00 72.81 335 LEU A O 1
ATOM 2687 N N . ALA A 1 336 ? -9.678 12.652 16.317 1.00 72.19 336 ALA A N 1
ATOM 2688 C CA . ALA A 1 336 ? -9.234 12.876 17.690 1.00 72.19 336 ALA A CA 1
ATOM 2689 C C . ALA A 1 336 ? -10.398 12.848 18.697 1.00 72.19 336 ALA A C 1
ATOM 2691 O O . ALA A 1 336 ? -10.239 12.332 19.802 1.00 72.19 336 ALA A O 1
ATOM 2692 N N . LYS A 1 337 ? -11.577 13.363 18.322 1.00 75.25 337 LYS A N 1
ATOM 2693 C CA . LYS A 1 337 ? -12.785 13.335 19.167 1.00 75.25 337 LYS A CA 1
ATOM 2694 C C . LYS A 1 337 ? -13.325 11.923 19.392 1.00 75.25 337 LYS A C 1
ATOM 2696 O O . LYS A 1 337 ? -13.854 11.670 20.473 1.00 75.25 337 LYS A O 1
ATOM 2701 N N . GLY A 1 338 ? -13.176 11.026 18.414 1.00 75.12 338 GLY A N 1
ATOM 2702 C CA . GLY A 1 338 ? -13.562 9.617 18.545 1.00 75.12 338 GLY A CA 1
ATOM 2703 C C . GLY A 1 338 ? -12.790 8.870 19.640 1.00 75.12 338 GLY A C 1
ATOM 2704 O O . GLY A 1 338 ? -13.328 7.947 20.235 1.00 75.12 338 GLY A O 1
ATOM 2705 N N . ASN A 1 339 ? -11.571 9.319 19.968 1.00 73.00 339 ASN A N 1
ATOM 2706 C CA . ASN A 1 339 ? -10.684 8.703 20.964 1.00 73.00 339 ASN A CA 1
ATOM 2707 C C . ASN A 1 339 ? -10.311 9.660 22.117 1.00 73.00 339 ASN A C 1
ATOM 2709 O O . ASN A 1 339 ? -9.209 9.591 22.665 1.00 73.00 339 ASN A O 1
ATOM 2713 N N . ASP A 1 340 ? -11.193 10.597 22.481 1.00 83.50 340 ASP A N 1
ATOM 2714 C CA . ASP A 1 340 ? -10.879 11.593 23.510 1.00 83.50 340 ASP A CA 1
ATOM 2715 C C . ASP A 1 340 ? -10.878 10.990 24.929 1.00 83.50 340 ASP A C 1
ATOM 2717 O O . ASP A 1 340 ? -11.928 10.721 25.523 1.00 83.50 340 ASP A O 1
ATOM 2721 N N . VAL A 1 341 ? -9.684 10.874 25.517 1.00 89.00 341 VAL A N 1
ATOM 2722 C CA . VAL A 1 341 ? -9.453 10.401 26.894 1.00 89.00 341 VAL A CA 1
ATOM 2723 C C . VAL A 1 341 ? -10.168 11.220 27.976 1.00 89.00 341 VAL A C 1
ATOM 2725 O O . VAL A 1 341 ? -10.374 10.728 29.087 1.00 89.00 341 VAL A O 1
ATOM 2728 N N . LEU A 1 342 ? -10.605 12.449 27.680 1.00 90.94 342 LEU A N 1
ATOM 2729 C CA . LEU A 1 342 ? -11.462 13.216 28.586 1.00 90.94 342 LEU A CA 1
ATOM 2730 C C . LEU A 1 342 ? -12.817 12.526 28.805 1.00 90.94 342 LEU A C 1
ATOM 2732 O O . LEU A 1 342 ? -13.350 12.558 29.917 1.00 90.94 342 LEU A O 1
ATOM 2736 N N . ASN A 1 343 ? -13.381 11.905 27.767 1.00 90.44 343 ASN A N 1
ATOM 2737 C CA . ASN A 1 343 ? -14.646 11.184 27.887 1.00 90.44 343 ASN A CA 1
ATOM 2738 C C . ASN A 1 343 ? -14.465 9.874 28.664 1.00 90.44 343 ASN A C 1
ATOM 2740 O O . ASN A 1 343 ? -15.308 9.564 29.501 1.00 90.44 343 ASN A O 1
ATOM 2744 N N . GLU A 1 344 ? -13.333 9.181 28.504 1.00 91.62 344 GLU A N 1
ATOM 2745 C CA . GLU A 1 344 ? -12.995 8.013 29.335 1.00 91.62 344 GLU A CA 1
ATOM 2746 C C . GLU A 1 344 ? -12.839 8.383 30.821 1.00 91.62 344 GLU A C 1
ATOM 2748 O O . GLU A 1 344 ? -13.401 7.720 31.693 1.00 91.62 344 GLU A O 1
ATOM 2753 N N . ALA A 1 345 ? -12.182 9.504 31.140 1.00 92.75 345 ALA A N 1
ATOM 2754 C CA . ALA A 1 345 ? -12.098 9.984 32.523 1.00 92.75 345 ALA A CA 1
ATOM 2755 C C . ALA A 1 345 ? -13.488 10.298 33.118 1.00 92.75 345 ALA A C 1
ATOM 2757 O O . ALA A 1 345 ? -13.791 9.913 34.251 1.00 92.75 345 ALA A O 1
ATOM 2758 N N . LYS A 1 346 ? -14.369 10.960 32.351 1.00 93.69 346 LYS A N 1
ATOM 2759 C CA . LYS A 1 346 ? -15.763 11.219 32.764 1.00 93.69 346 LYS A CA 1
ATOM 2760 C C . LYS A 1 346 ? -16.561 9.927 32.950 1.00 93.69 346 LYS A C 1
ATOM 2762 O O . LYS A 1 346 ? -17.338 9.832 33.898 1.00 93.69 346 LYS A O 1
ATOM 2767 N N . LYS A 1 347 ? -16.358 8.937 32.081 1.00 93.38 347 LYS A N 1
ATOM 2768 C CA . LYS A 1 347 ? -16.983 7.614 32.172 1.00 93.38 347 LYS A CA 1
ATOM 2769 C C . LYS A 1 347 ? -16.573 6.901 33.459 1.00 93.38 347 LYS A C 1
ATOM 2771 O O . LYS A 1 347 ? -17.457 6.516 34.217 1.00 93.38 347 LYS A O 1
ATOM 2776 N N . HIS A 1 348 ? -15.280 6.837 33.784 1.00 93.69 348 HIS A N 1
ATOM 2777 C CA . HIS A 1 348 ? -14.806 6.253 35.046 1.00 93.69 348 HIS A CA 1
ATOM 2778 C C . HIS A 1 348 ? -15.389 6.936 36.287 1.00 93.69 348 HIS A C 1
ATOM 2780 O O . HIS A 1 348 ? -15.755 6.268 37.256 1.00 93.69 348 HIS A O 1
ATOM 2786 N N . LYS A 1 349 ? -15.525 8.268 36.262 1.00 94.06 349 LYS A N 1
ATOM 2787 C CA . LYS A 1 349 ? -16.208 9.004 37.331 1.00 94.06 349 LYS A CA 1
ATOM 2788 C C . LYS A 1 349 ? -17.661 8.548 37.486 1.00 94.06 349 LYS A C 1
ATOM 2790 O O . LYS A 1 349 ? -18.076 8.220 38.594 1.00 94.06 349 LYS A O 1
ATOM 2795 N N . LEU A 1 350 ? -18.424 8.525 36.395 1.00 93.00 350 LEU A N 1
ATOM 2796 C CA . LEU A 1 350 ? -19.842 8.158 36.420 1.00 93.00 350 LEU A CA 1
ATOM 2797 C C . LEU A 1 350 ? -20.057 6.686 36.811 1.00 93.00 350 LEU A C 1
ATOM 2799 O O . LEU A 1 350 ? -21.015 6.386 37.519 1.00 93.00 350 LEU A O 1
ATOM 2803 N N . GLU A 1 351 ? -19.156 5.779 36.423 1.00 92.38 351 GLU A N 1
ATOM 2804 C CA . GLU A 1 351 ? -19.152 4.376 36.869 1.00 92.38 351 GLU A CA 1
ATOM 2805 C C . GLU A 1 351 ? -18.975 4.264 38.391 1.00 92.38 351 GLU A C 1
ATOM 2807 O O . GLU A 1 351 ? -19.712 3.535 39.061 1.00 92.38 351 GLU A O 1
ATOM 2812 N N . LEU A 1 352 ? -18.039 5.027 38.962 1.00 92.75 352 LEU A N 1
ATOM 2813 C CA . LEU A 1 352 ? -17.826 5.085 40.407 1.00 92.75 352 LEU A CA 1
ATOM 2814 C C . LEU A 1 352 ? -19.017 5.712 41.146 1.00 92.75 352 LEU A C 1
ATOM 2816 O O . LEU A 1 352 ? -19.442 5.187 42.175 1.00 92.75 352 LEU A O 1
ATOM 2820 N N . GLU A 1 353 ? -19.591 6.798 40.626 1.00 91.12 353 GLU A N 1
ATOM 2821 C CA . GLU A 1 353 ? -20.777 7.445 41.204 1.00 91.12 353 GLU A CA 1
ATOM 2822 C C . GLU A 1 353 ? -22.011 6.530 41.152 1.00 91.12 353 GLU A C 1
ATOM 2824 O O . GLU A 1 353 ? -22.754 6.437 42.133 1.00 91.12 353 GLU A O 1
ATOM 2829 N N . ALA A 1 354 ? -22.200 5.794 40.052 1.00 89.62 354 ALA A N 1
ATOM 2830 C CA . ALA A 1 354 ? -23.243 4.781 39.927 1.00 89.62 354 ALA A CA 1
ATOM 2831 C C . ALA A 1 354 ? -23.060 3.651 40.953 1.00 89.62 354 ALA A C 1
ATOM 2833 O O . ALA A 1 354 ? -24.021 3.259 41.614 1.00 89.62 354 ALA A O 1
ATOM 2834 N N . LYS A 1 355 ? -21.824 3.186 41.166 1.00 89.44 355 LYS A N 1
ATOM 2835 C CA . LYS A 1 355 ? -21.513 2.184 42.194 1.00 89.44 355 LYS A CA 1
ATOM 2836 C C . LYS A 1 355 ? -21.749 2.711 43.613 1.00 89.44 355 LYS A C 1
ATOM 2838 O O . LYS A 1 355 ? -22.298 2.003 44.453 1.00 89.44 355 LYS A O 1
ATOM 2843 N N . ALA A 1 356 ? -21.374 3.959 43.901 1.00 90.19 356 ALA A N 1
ATOM 2844 C CA . ALA A 1 356 ? -21.636 4.577 45.204 1.00 90.19 356 ALA A CA 1
ATOM 2845 C C . ALA A 1 356 ? -23.137 4.658 45.504 1.00 90.19 356 ALA A C 1
ATOM 2847 O O . ALA A 1 356 ? -23.574 4.430 46.629 1.00 90.19 356 ALA A O 1
ATOM 2848 N N . CYS A 1 357 ? -23.927 4.969 44.488 1.00 88.81 357 CYS A N 1
ATOM 2849 C CA . CYS A 1 357 ? -25.375 5.034 44.567 1.00 88.81 357 CYS A CA 1
ATOM 2850 C C . CYS A 1 357 ? -26.005 3.666 44.897 1.00 88.81 357 CYS A C 1
ATOM 2852 O O . CYS A 1 357 ? -26.840 3.582 45.796 1.00 88.81 357 CYS A O 1
ATOM 2854 N N . GLU A 1 358 ? -25.538 2.584 44.265 1.00 87.81 358 GLU A N 1
ATOM 2855 C CA . GLU A 1 358 ? -25.961 1.211 44.587 1.00 87.81 358 GLU A CA 1
ATOM 2856 C C . GLU A 1 358 ? -25.601 0.808 46.023 1.00 87.81 358 GLU A C 1
ATOM 2858 O O . GLU A 1 358 ? -26.430 0.248 46.738 1.00 87.81 358 GLU A O 1
ATOM 2863 N N . LEU A 1 359 ? -24.388 1.139 46.476 1.00 88.62 359 LEU A N 1
ATOM 2864 C CA . LEU A 1 359 ? -23.947 0.859 47.846 1.00 88.62 359 LEU A CA 1
ATOM 2865 C C . LEU A 1 359 ? -24.761 1.639 48.888 1.00 88.62 359 LEU A C 1
ATOM 2867 O O . LEU A 1 359 ? -25.091 1.097 49.941 1.00 88.62 359 LEU A O 1
ATOM 2871 N N . ARG A 1 360 ? -25.122 2.897 48.599 1.00 88.62 360 ARG A N 1
ATOM 2872 C CA . ARG A 1 360 ? -25.989 3.712 49.470 1.00 88.62 360 ARG A CA 1
ATOM 2873 C C . ARG A 1 360 ? -27.394 3.131 49.570 1.00 88.62 360 ARG A C 1
ATOM 2875 O O . ARG A 1 360 ? -27.926 3.041 50.672 1.00 88.62 360 ARG A O 1
ATOM 2882 N N . TYR A 1 361 ? -27.958 2.694 48.445 1.00 86.69 361 TYR A N 1
ATOM 2883 C CA . TYR A 1 361 ? -29.241 2.001 48.440 1.00 86.69 361 TYR A CA 1
ATOM 2884 C C . TYR A 1 361 ? -29.165 0.700 49.254 1.00 86.69 361 TYR A C 1
ATOM 2886 O O . TYR A 1 361 ? -29.957 0.511 50.173 1.00 86.69 361 TYR A O 1
ATOM 2894 N N . SER A 1 362 ? -28.140 -0.129 49.025 1.00 85.62 362 SER A N 1
ATOM 2895 C CA . SER A 1 362 ? -27.901 -1.358 49.797 1.00 85.62 362 SER A CA 1
ATOM 2896 C C . SER A 1 362 ? -27.790 -1.097 51.304 1.00 85.62 362 SER A C 1
ATOM 2898 O O . SER A 1 362 ? -28.389 -1.824 52.095 1.00 85.62 362 SER A O 1
ATOM 2900 N N . ASN A 1 363 ? -27.091 -0.031 51.710 1.00 88.19 363 ASN A N 1
ATOM 2901 C CA . ASN A 1 363 ? -26.987 0.384 53.112 1.00 88.19 363 ASN A CA 1
ATOM 2902 C C . ASN A 1 363 ? -28.331 0.791 53.722 1.00 88.19 363 ASN A C 1
ATOM 2904 O O . ASN A 1 363 ? -28.546 0.546 54.907 1.00 88.19 363 ASN A O 1
ATOM 2908 N N . SER A 1 364 ? -29.213 1.412 52.933 1.00 84.06 364 SER A N 1
ATOM 2909 C CA . SER A 1 364 ? -30.546 1.819 53.391 1.00 84.06 364 SER A CA 1
ATOM 2910 C C . SER A 1 364 ? -31.509 0.641 53.563 1.00 84.06 364 SER A C 1
ATOM 2912 O O . SER A 1 364 ? -32.427 0.721 54.372 1.00 84.06 364 SER A O 1
ATOM 2914 N N . THR A 1 365 ? -31.284 -0.462 52.841 1.00 86.75 365 THR A N 1
ATOM 2915 C CA . THR A 1 365 ? -32.161 -1.642 52.855 1.00 86.75 365 THR A CA 1
ATOM 2916 C C . THR A 1 365 ? -31.643 -2.791 53.720 1.00 86.75 365 THR A C 1
ATOM 2918 O O . THR A 1 365 ? -32.420 -3.653 54.116 1.00 86.75 365 THR A O 1
ATOM 2921 N N . THR A 1 366 ? -30.336 -2.858 53.992 1.00 85.69 366 THR A N 1
ATOM 2922 C CA . THR A 1 366 ? -29.730 -3.956 54.761 1.00 85.69 366 THR A CA 1
ATOM 2923 C C . THR A 1 366 ? -29.767 -3.699 56.266 1.00 85.69 366 THR A C 1
ATOM 2925 O O . THR A 1 366 ? -29.504 -2.591 56.738 1.00 85.69 366 THR A O 1
ATOM 2928 N N . THR A 1 367 ? -30.026 -4.745 57.047 1.00 87.06 367 THR A N 1
ATOM 2929 C CA . THR A 1 367 ? -29.975 -4.709 58.518 1.00 87.06 367 THR A CA 1
ATOM 2930 C C . THR A 1 367 ? -28.627 -5.170 59.082 1.00 87.06 367 THR A C 1
ATOM 2932 O O . THR A 1 367 ? -28.370 -4.982 60.266 1.00 87.06 367 THR A O 1
ATOM 2935 N N . SER A 1 368 ? -27.741 -5.739 58.253 1.00 93.12 368 SER A N 1
ATOM 293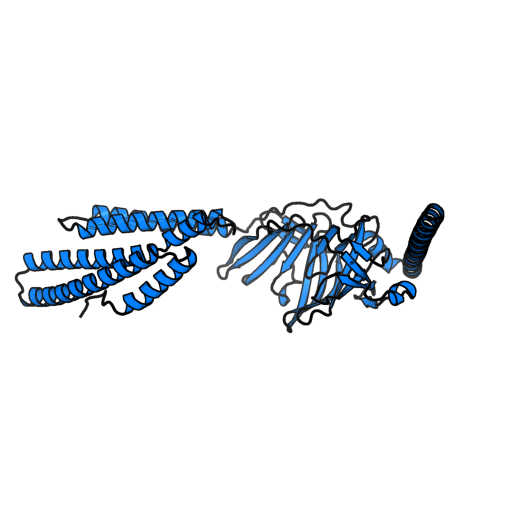6 C CA . SER A 1 368 ? -26.428 -6.234 58.686 1.00 93.12 368 SER A CA 1
ATOM 2937 C C . SER A 1 368 ? -25.405 -5.102 58.831 1.00 93.12 368 SER A C 1
ATOM 2939 O O . SER A 1 368 ? -25.033 -4.453 57.849 1.00 93.12 368 SER A O 1
ATOM 2941 N N . GLU A 1 369 ? -24.892 -4.908 60.047 1.00 89.69 369 GLU A N 1
ATOM 2942 C CA . GLU A 1 369 ? -23.855 -3.908 60.339 1.00 89.69 369 GLU A CA 1
ATOM 2943 C C . GLU A 1 369 ? -22.502 -4.236 59.691 1.00 89.69 369 GLU A C 1
ATOM 2945 O O . GLU A 1 369 ? -21.796 -3.334 59.241 1.00 89.69 369 GLU A O 1
ATOM 2950 N N . GLU A 1 370 ? -22.158 -5.517 59.534 1.00 89.25 370 GLU A N 1
ATOM 2951 C CA . GLU A 1 370 ? -20.939 -5.927 58.821 1.00 89.25 370 GLU A CA 1
ATOM 2952 C C . GLU A 1 370 ? -20.981 -5.522 57.341 1.00 89.25 370 GLU A C 1
ATOM 2954 O O . GLU A 1 370 ? -19.995 -5.019 56.788 1.00 89.25 370 GLU A O 1
ATOM 2959 N N . VAL A 1 371 ? -22.143 -5.692 56.698 1.00 88.12 371 VAL A N 1
ATOM 2960 C CA . VAL A 1 371 ? -22.361 -5.271 55.307 1.00 88.12 371 VAL A CA 1
ATOM 2961 C C . VAL A 1 371 ? -22.279 -3.749 55.197 1.00 88.12 371 VAL A C 1
ATOM 2963 O O . VAL A 1 371 ? -21.581 -3.248 54.312 1.00 88.12 371 VAL A O 1
ATOM 2966 N N . LYS A 1 372 ? -22.897 -3.005 56.124 1.00 89.06 372 LYS A N 1
ATOM 2967 C CA . LYS A 1 372 ? -22.804 -1.536 56.157 1.00 89.06 372 LYS A CA 1
ATOM 2968 C C . LYS A 1 372 ? -21.369 -1.050 56.345 1.00 89.06 372 LYS A C 1
ATOM 2970 O O . LYS A 1 372 ? -20.925 -0.175 55.603 1.00 89.06 372 LYS A O 1
ATOM 2975 N N . ALA A 1 373 ? -20.613 -1.630 57.279 1.00 89.00 373 ALA A N 1
ATOM 2976 C CA . ALA A 1 373 ? -19.214 -1.276 57.522 1.00 89.00 373 ALA A CA 1
ATOM 2977 C C . ALA A 1 373 ? -18.331 -1.523 56.283 1.00 89.00 373 ALA A C 1
ATOM 2979 O O . ALA A 1 373 ? -17.503 -0.680 55.909 1.00 89.00 373 ALA A O 1
ATOM 2980 N N . ARG A 1 374 ? -18.547 -2.647 55.586 1.00 88.50 374 ARG A N 1
ATOM 2981 C CA . ARG A 1 374 ? -17.857 -2.958 54.327 1.00 88.50 374 ARG A CA 1
ATOM 2982 C C . ARG A 1 374 ? -18.217 -1.964 53.221 1.00 88.50 374 ARG A C 1
ATOM 2984 O O . ARG A 1 374 ? -17.316 -1.441 52.562 1.00 88.50 374 ARG A O 1
ATOM 2991 N N . ASN A 1 375 ? -19.503 -1.679 53.041 1.00 91.12 375 ASN A N 1
ATOM 2992 C CA . ASN A 1 375 ? -19.988 -0.719 52.053 1.00 91.12 375 ASN A CA 1
ATOM 2993 C C . ASN A 1 375 ? -19.461 0.694 52.337 1.00 91.12 375 ASN A C 1
ATOM 2995 O O . ASN A 1 375 ? -19.025 1.373 51.413 1.00 91.12 375 ASN A O 1
ATOM 2999 N N . ASN A 1 376 ? -19.404 1.118 53.603 1.00 91.19 376 ASN A N 1
ATOM 3000 C CA . ASN A 1 376 ? -18.841 2.411 54.003 1.00 91.19 376 ASN A CA 1
ATOM 3001 C C . ASN A 1 376 ? -17.346 2.515 53.672 1.00 91.19 376 ASN A C 1
ATOM 3003 O O . ASN A 1 376 ? -16.905 3.531 53.141 1.00 91.19 376 ASN A O 1
ATOM 3007 N N . THR A 1 377 ? -16.574 1.445 53.886 1.00 91.12 377 THR A N 1
ATOM 3008 C CA . THR A 1 377 ? -15.158 1.398 53.471 1.00 91.12 377 THR A CA 1
ATOM 3009 C C . THR A 1 377 ? -15.014 1.562 51.953 1.00 91.12 377 THR A C 1
ATOM 3011 O O . THR A 1 377 ? -14.167 2.321 51.474 1.00 91.12 377 THR A O 1
ATOM 3014 N N . GLN A 1 378 ? -15.869 0.886 51.177 1.00 92.44 378 GLN A N 1
ATOM 3015 C CA . GLN A 1 378 ? -15.889 1.017 49.717 1.00 92.44 378 GLN A CA 1
ATOM 3016 C C . GLN A 1 378 ? -16.319 2.416 49.265 1.00 92.44 378 GLN A C 1
ATOM 3018 O O . GLN A 1 378 ? -15.718 2.956 48.340 1.00 92.44 378 GLN A O 1
ATOM 3023 N N . LEU A 1 379 ? -17.302 3.028 49.929 1.00 92.44 379 LEU A N 1
ATOM 3024 C CA . LEU A 1 379 ? -17.744 4.397 49.663 1.00 92.44 379 LEU A CA 1
ATOM 3025 C C . LEU A 1 379 ? -16.621 5.415 49.902 1.00 92.44 379 LEU A C 1
ATOM 3027 O O . LEU A 1 379 ? -16.445 6.310 49.079 1.00 92.44 379 LEU A O 1
ATOM 3031 N N . THR A 1 380 ? -15.816 5.249 50.956 1.00 93.81 380 THR A N 1
ATOM 3032 C CA . THR A 1 380 ? -14.634 6.093 51.200 1.00 93.81 380 THR A CA 1
ATOM 3033 C C . THR A 1 380 ? -13.597 5.950 50.084 1.00 93.81 380 THR A C 1
ATOM 3035 O O . THR A 1 380 ? -13.100 6.956 49.577 1.00 93.81 380 THR A O 1
ATOM 3038 N N . CYS A 1 381 ? -13.306 4.720 49.639 1.00 93.88 381 CYS A N 1
ATOM 3039 C CA . CYS A 1 381 ? -12.435 4.498 48.478 1.00 93.88 381 CYS A CA 1
ATOM 3040 C C . CYS A 1 381 ? -12.979 5.196 47.227 1.00 93.88 381 CYS A C 1
ATOM 3042 O O . CYS A 1 381 ? -12.251 5.940 46.573 1.00 93.88 381 CYS A O 1
ATOM 3044 N N . ILE A 1 382 ? -14.267 4.996 46.926 1.00 94.19 382 ILE A N 1
ATOM 3045 C CA . ILE A 1 382 ? -14.923 5.593 45.761 1.00 94.19 382 ILE A CA 1
ATOM 3046 C C . ILE A 1 382 ? -14.832 7.119 45.819 1.00 94.19 382 ILE A C 1
ATOM 3048 O O . ILE A 1 382 ? -14.456 7.732 44.825 1.00 94.19 382 ILE A O 1
ATOM 3052 N N . SER A 1 383 ? -15.111 7.729 46.973 1.00 93.88 383 SER A N 1
ATOM 3053 C CA . SER A 1 383 ? -15.011 9.179 47.158 1.00 93.88 383 SER A CA 1
ATOM 3054 C C . SER A 1 383 ? -13.602 9.691 46.851 1.00 93.88 383 SER A C 1
ATOM 3056 O O . SER A 1 383 ? -13.446 10.651 46.098 1.00 93.88 383 SER A O 1
ATOM 3058 N N . ASN A 1 384 ? -12.567 9.019 47.365 1.00 94.25 384 ASN A N 1
ATOM 3059 C CA . ASN A 1 384 ? -11.174 9.383 47.100 1.00 94.25 384 ASN A CA 1
ATOM 3060 C C . ASN A 1 384 ? -10.816 9.241 45.613 1.00 94.25 384 ASN A C 1
ATOM 3062 O O . ASN A 1 384 ? -10.147 10.109 45.049 1.00 94.25 384 ASN A O 1
ATOM 3066 N N . SER A 1 385 ? -11.273 8.167 44.965 1.00 94.12 385 SER A N 1
ATOM 3067 C CA . SER A 1 385 ? -11.037 7.940 43.537 1.00 94.12 385 SER A CA 1
ATOM 3068 C C . SER A 1 385 ? -11.773 8.956 42.661 1.00 94.12 385 SER A C 1
ATOM 3070 O O . SER A 1 385 ? -11.180 9.463 41.713 1.00 94.12 385 SER A O 1
ATOM 3072 N N . VAL A 1 386 ? -13.012 9.335 42.997 1.00 94.81 386 VAL A N 1
ATOM 3073 C CA . VAL A 1 386 ? -13.760 10.393 42.295 1.00 94.81 386 VAL A CA 1
ATOM 3074 C C . VAL A 1 386 ? -13.038 11.738 42.394 1.00 94.81 386 VAL A C 1
ATOM 3076 O O . VAL A 1 386 ? -12.921 12.424 41.380 1.00 94.81 386 VAL A O 1
ATOM 3079 N N . THR A 1 387 ? -12.499 12.101 43.562 1.00 95.31 387 THR A N 1
ATOM 3080 C CA . THR A 1 387 ? -11.683 13.320 43.713 1.00 95.31 387 THR A CA 1
ATOM 3081 C C . THR A 1 387 ? -10.476 13.297 42.779 1.00 95.31 387 THR A C 1
ATOM 3083 O O . THR A 1 387 ? -10.310 14.212 41.977 1.00 95.31 387 THR A O 1
ATOM 3086 N N . ARG A 1 388 ? -9.700 12.205 42.778 1.00 94.56 388 ARG A N 1
ATOM 3087 C CA . ARG A 1 388 ? -8.533 12.067 41.887 1.00 94.56 388 ARG A CA 1
ATOM 3088 C C . ARG A 1 388 ? -8.907 12.104 40.402 1.00 94.56 388 ARG A C 1
ATOM 3090 O O . ARG A 1 388 ? -8.151 12.633 39.590 1.00 94.56 388 ARG A O 1
ATOM 3097 N N . ILE A 1 389 ? -10.066 11.559 40.029 1.00 95.06 389 ILE A N 1
ATOM 3098 C CA . ILE A 1 389 ? -10.560 11.640 38.648 1.00 95.06 389 ILE A CA 1
ATOM 3099 C C . ILE A 1 389 ? -10.993 13.068 38.302 1.00 95.06 389 ILE A C 1
ATOM 3101 O O . ILE A 1 389 ? -10.743 13.508 37.185 1.00 95.06 389 ILE A O 1
ATOM 3105 N N . ASN A 1 390 ? -11.602 13.821 39.222 1.00 94.94 390 ASN A N 1
ATOM 3106 C CA . ASN A 1 390 ? -11.923 15.234 38.985 1.00 94.94 390 ASN A CA 1
ATOM 3107 C C . ASN A 1 390 ? -10.653 16.074 38.764 1.00 94.94 390 ASN A C 1
ATOM 3109 O O . ASN A 1 390 ? -10.640 16.929 37.875 1.00 94.94 390 ASN A O 1
ATOM 3113 N N . ASP A 1 391 ? -9.578 15.790 39.502 1.00 94.12 391 ASP A N 1
ATOM 3114 C CA . ASP A 1 391 ? -8.274 16.429 39.286 1.00 94.12 391 ASP A CA 1
ATOM 3115 C C . ASP A 1 391 ? -7.714 16.089 37.897 1.00 94.12 391 ASP A C 1
ATOM 3117 O O . ASP A 1 391 ? -7.228 16.966 37.178 1.00 94.12 391 ASP A O 1
ATOM 3121 N N . LEU A 1 392 ? -7.832 14.824 37.477 1.00 94.56 392 LEU A N 1
ATOM 3122 C CA . LEU A 1 392 ? -7.468 14.393 36.127 1.00 94.56 392 LEU A CA 1
ATOM 3123 C C . LEU A 1 392 ? -8.309 15.107 35.056 1.00 94.56 392 LEU A C 1
ATOM 3125 O O . LEU A 1 392 ? -7.744 15.660 34.118 1.00 94.56 392 LEU A O 1
ATOM 3129 N N . ILE A 1 393 ? -9.635 15.158 35.202 1.00 95.00 393 ILE A N 1
ATOM 3130 C CA . ILE A 1 393 ? -10.539 15.860 34.274 1.00 95.00 393 ILE A CA 1
ATOM 3131 C C . ILE A 1 393 ? -10.137 17.333 34.141 1.00 95.00 393 ILE A C 1
ATOM 3133 O O . ILE A 1 393 ? -10.047 17.846 33.026 1.00 95.00 393 ILE A O 1
ATOM 3137 N N . THR A 1 394 ? -9.853 17.998 35.261 1.00 94.75 394 THR A N 1
ATOM 3138 C CA . THR A 1 394 ? -9.415 19.400 35.282 1.00 94.75 394 THR A CA 1
ATOM 3139 C C . THR A 1 394 ? -8.081 19.578 34.551 1.00 94.75 394 THR A C 1
ATOM 3141 O O . THR A 1 394 ? -7.930 20.511 33.762 1.00 94.75 394 THR A O 1
ATOM 3144 N N . SER A 1 395 ? -7.134 18.653 34.752 1.00 92.88 395 SER A N 1
ATOM 3145 C CA . SER A 1 395 ? -5.849 18.631 34.040 1.00 92.88 395 SER A CA 1
ATOM 3146 C C . SER A 1 395 ? -6.029 18.462 32.526 1.00 92.88 395 SER A C 1
ATOM 3148 O O . SER A 1 395 ? -5.473 19.216 31.735 1.00 92.88 395 SER A O 1
ATOM 3150 N N . LEU A 1 396 ? -6.883 17.530 32.093 1.00 92.69 396 LEU A N 1
ATOM 3151 C CA . LEU A 1 396 ? -7.152 17.303 30.669 1.00 92.69 396 LEU A CA 1
ATOM 3152 C C . LEU A 1 396 ? -7.827 18.517 30.008 1.00 92.69 396 LEU A C 1
ATOM 3154 O O . LEU A 1 396 ? -7.473 18.894 28.892 1.00 92.69 396 LEU A O 1
ATOM 3158 N N . GLN A 1 397 ? -8.756 19.175 30.709 1.00 92.56 397 GLN A N 1
ATOM 3159 C CA . GLN A 1 397 ? -9.412 20.396 30.230 1.00 92.56 397 GLN A CA 1
ATOM 3160 C C . GLN A 1 397 ? -8.457 21.594 30.136 1.00 92.56 397 GLN A C 1
ATOM 3162 O O . GLN A 1 397 ? -8.646 22.460 29.279 1.00 92.56 397 GLN A O 1
ATOM 3167 N N . SER A 1 398 ? -7.443 21.681 31.002 1.00 91.44 398 SER A N 1
ATOM 3168 C CA . SER A 1 398 ? -6.444 22.752 30.912 1.00 91.44 398 SER A CA 1
ATOM 3169 C C . SER A 1 398 ? -5.560 22.587 29.668 1.00 91.44 398 SER A C 1
ATOM 3171 O O . SER A 1 398 ? -5.260 23.580 29.002 1.00 91.44 398 SER A O 1
ATOM 3173 N N . ILE A 1 399 ? -5.246 21.343 29.279 1.00 87.81 399 ILE A N 1
ATOM 3174 C CA . ILE A 1 399 ? -4.534 21.035 28.029 1.00 87.81 399 ILE A CA 1
ATOM 3175 C C . ILE A 1 399 ? -5.367 21.463 26.812 1.00 87.81 399 ILE A C 1
ATOM 3177 O O . ILE A 1 399 ? -4.824 22.096 25.902 1.00 87.81 399 ILE A O 1
ATOM 3181 N N . ASP A 1 400 ? -6.683 21.223 26.812 1.00 83.62 400 ASP A N 1
ATOM 3182 C CA . ASP A 1 400 ? -7.577 21.666 25.727 1.00 83.62 400 ASP A CA 1
ATOM 3183 C C . ASP A 1 400 ? -7.557 23.196 25.538 1.00 83.62 400 ASP A C 1
ATOM 3185 O O . ASP A 1 400 ? -7.578 23.692 24.406 1.00 83.62 400 ASP A O 1
ATOM 3189 N N . ARG A 1 401 ? -7.443 23.949 26.641 1.00 84.81 401 ARG A N 1
ATOM 3190 C CA . ARG A 1 401 ? -7.387 25.424 26.658 1.00 84.81 401 ARG A CA 1
ATOM 3191 C C . ARG A 1 401 ? -6.004 26.004 26.342 1.00 84.81 401 ARG A C 1
ATOM 3193 O O . ARG A 1 401 ? -5.885 27.212 26.150 1.00 84.81 401 ARG A O 1
ATOM 3200 N N . SER A 1 402 ? -4.961 25.178 26.294 1.00 84.94 402 SER A N 1
ATOM 3201 C CA . SER A 1 402 ? -3.600 25.629 25.989 1.00 84.94 402 SER A CA 1
ATOM 3202 C C . SER A 1 402 ? -3.464 26.126 24.540 1.00 84.94 402 SER A C 1
ATOM 3204 O O . SER A 1 402 ? -4.279 25.814 23.667 1.00 84.94 402 SER A O 1
ATOM 3206 N N . ARG A 1 403 ? -2.393 26.877 24.251 1.00 80.94 403 ARG A N 1
ATOM 3207 C CA . ARG A 1 403 ? -2.055 27.339 22.888 1.00 80.94 403 ARG A CA 1
ATOM 3208 C C . ARG A 1 403 ? -1.336 26.280 22.037 1.00 80.94 403 ARG A C 1
ATOM 3210 O O . ARG A 1 403 ? -0.790 26.610 20.990 1.00 80.94 403 ARG A O 1
ATOM 3217 N N . LEU A 1 404 ? -1.297 25.026 22.490 1.00 77.31 404 LEU A N 1
ATOM 3218 C CA . LEU A 1 404 ? -0.694 23.924 21.742 1.00 77.31 404 LEU A CA 1
ATOM 3219 C C . LEU A 1 404 ? -1.461 23.656 20.435 1.00 77.31 404 LEU A C 1
ATOM 3221 O O . LEU A 1 404 ? -2.660 23.926 20.335 1.00 77.31 404 LEU A O 1
ATOM 3225 N N . SER A 1 405 ? -0.777 23.089 19.441 1.00 76.25 405 SER A N 1
ATOM 3226 C CA . SER A 1 405 ? -1.436 22.576 18.234 1.00 76.25 405 SER A CA 1
ATOM 3227 C C . SER A 1 405 ? -2.375 21.414 18.586 1.00 76.25 405 SER A C 1
ATOM 3229 O O . SER A 1 405 ? -2.166 20.729 19.590 1.00 76.25 405 SER A O 1
ATOM 3231 N N . SER A 1 406 ? -3.389 21.146 17.759 1.00 70.56 406 SER A N 1
ATOM 3232 C CA . SER A 1 406 ? -4.354 20.059 18.001 1.00 70.56 406 SER A CA 1
ATOM 3233 C C . SER A 1 406 ? -3.678 18.685 18.161 1.00 70.56 406 SER A C 1
ATOM 3235 O O . SER A 1 406 ? -4.051 17.916 19.046 1.00 70.56 406 SER A O 1
ATOM 3237 N N . ALA A 1 407 ? -2.623 18.404 17.385 1.00 67.25 407 ALA A N 1
ATOM 3238 C CA . ALA A 1 407 ? -1.843 17.168 17.503 1.00 67.25 407 ALA A CA 1
ATOM 3239 C C . ALA A 1 407 ? -1.054 17.096 18.823 1.00 67.25 407 ALA A C 1
ATOM 3241 O O . ALA A 1 407 ? -1.089 16.077 19.513 1.00 67.25 407 ALA A O 1
ATOM 3242 N N . SER A 1 408 ? -0.386 18.186 19.218 1.00 74.69 408 SER A N 1
ATOM 3243 C CA . SER A 1 408 ? 0.338 18.244 20.493 1.00 74.69 408 SER A CA 1
ATOM 3244 C C . SER A 1 408 ? -0.609 18.127 21.691 1.00 74.69 408 SER A C 1
ATOM 3246 O O . SER A 1 408 ? -0.288 17.419 22.641 1.00 74.69 408 SER A O 1
ATOM 3248 N N . LYS A 1 409 ? -1.803 18.737 21.628 1.00 81.81 409 LYS A N 1
ATOM 3249 C CA . LYS A 1 409 ? -2.848 18.585 22.655 1.00 81.81 409 LYS A CA 1
ATOM 3250 C C . LYS A 1 409 ? -3.251 17.127 22.838 1.00 81.81 409 LYS A C 1
ATOM 3252 O O . LYS A 1 409 ? -3.308 16.662 23.971 1.00 81.81 409 LYS A O 1
ATOM 3257 N N . LEU A 1 410 ? -3.497 16.406 21.744 1.00 77.19 410 LEU A N 1
ATOM 3258 C CA . LEU A 1 410 ? -3.904 15.001 21.793 1.00 77.19 410 LEU A CA 1
ATOM 3259 C C . LEU A 1 410 ? -2.837 14.123 22.463 1.00 77.19 410 LEU A C 1
ATOM 3261 O O . LEU A 1 410 ? -3.151 13.356 23.373 1.00 77.19 410 LEU A O 1
ATOM 3265 N N . VAL A 1 411 ? -1.570 14.274 22.061 1.00 79.19 411 VAL A N 1
ATOM 3266 C CA . VAL A 1 411 ? -0.450 13.526 22.656 1.00 79.19 411 VAL A CA 1
ATOM 3267 C C . VAL A 1 411 ? -0.322 13.831 24.148 1.00 79.19 411 VAL A C 1
ATOM 3269 O O . VAL A 1 411 ? -0.254 12.903 24.953 1.00 79.19 411 VAL A O 1
ATOM 3272 N N . SER A 1 412 ? -0.352 15.111 24.530 1.00 84.31 412 SER A N 1
ATOM 3273 C CA . SER A 1 412 ? -0.261 15.520 25.933 1.00 84.31 412 SER A CA 1
ATOM 3274 C C . SER A 1 412 ? -1.431 14.998 26.770 1.00 84.31 412 SER A C 1
ATOM 3276 O O . SER A 1 412 ? -1.203 14.492 27.865 1.00 84.31 412 SER A O 1
ATOM 3278 N N . LYS A 1 413 ? -2.670 15.042 26.254 1.00 88.75 413 LYS A N 1
ATOM 3279 C CA . LYS A 1 413 ? -3.847 14.473 26.937 1.00 88.75 413 LYS A CA 1
ATOM 3280 C C . LYS A 1 413 ? -3.692 12.974 27.163 1.00 88.75 413 LYS A C 1
ATOM 3282 O O . LYS A 1 413 ? -3.919 12.502 28.274 1.00 88.75 413 LYS A O 1
ATOM 3287 N N . ASN A 1 414 ? -3.277 12.231 26.138 1.00 84.75 414 ASN A N 1
ATOM 3288 C CA . ASN A 1 414 ? -3.105 10.782 26.234 1.00 84.75 414 ASN A CA 1
ATOM 3289 C C . ASN A 1 414 ? -2.013 10.405 27.242 1.00 84.75 414 ASN A C 1
ATOM 3291 O O . ASN A 1 414 ? -2.207 9.497 28.048 1.00 84.75 414 ASN A O 1
ATOM 3295 N N . GLN A 1 415 ? -0.885 11.118 27.235 1.00 87.50 415 GLN A N 1
ATOM 3296 C CA . GLN A 1 415 ? 0.188 10.910 28.208 1.00 87.50 415 GLN A CA 1
ATOM 3297 C C . GLN A 1 415 ? -0.285 11.190 29.639 1.00 87.50 415 GLN A C 1
ATOM 3299 O O . GLN A 1 415 ? -0.126 10.332 30.507 1.00 87.50 415 GLN A O 1
ATOM 3304 N N . GLU A 1 416 ? -0.915 12.345 29.865 1.00 91.81 416 GLU A N 1
ATOM 3305 C CA . GLU A 1 416 ? -1.444 12.759 31.170 1.00 91.81 416 GLU A CA 1
ATOM 3306 C C . GLU A 1 416 ? -2.458 11.739 31.713 1.00 91.81 416 GLU A C 1
ATOM 3308 O O . GLU A 1 416 ? -2.365 11.301 32.863 1.00 91.81 416 GLU A O 1
ATOM 3313 N N . TYR A 1 417 ? -3.395 11.302 30.863 1.00 92.31 417 TYR A N 1
ATOM 3314 C CA . TYR A 1 417 ? -4.377 10.276 31.200 1.00 92.31 417 TYR A CA 1
ATOM 3315 C C . TYR A 1 417 ? -3.704 8.965 31.613 1.00 92.31 417 TYR A C 1
ATOM 3317 O O . TYR A 1 417 ? -3.956 8.463 32.708 1.00 92.31 417 TYR A O 1
ATOM 3325 N N . MET A 1 418 ? -2.803 8.434 30.780 1.00 89.25 418 MET A N 1
ATOM 3326 C CA . MET A 1 418 ? -2.147 7.145 31.020 1.00 89.25 418 MET A CA 1
ATOM 3327 C C . MET A 1 418 ? -1.246 7.144 32.258 1.00 89.25 418 MET A C 1
ATOM 3329 O O . MET A 1 418 ? -1.096 6.104 32.902 1.00 89.25 418 MET A O 1
ATOM 3333 N N . GLN A 1 419 ? -0.642 8.284 32.598 1.00 90.94 419 GLN A N 1
ATOM 3334 C CA . GLN A 1 419 ? 0.158 8.431 33.812 1.00 90.94 419 GLN A CA 1
ATOM 3335 C C . GLN A 1 419 ? -0.725 8.452 35.061 1.00 90.94 419 GLN A C 1
ATOM 3337 O O . GLN A 1 419 ? -0.483 7.695 36.002 1.00 90.94 419 GLN A O 1
ATOM 3342 N N . LYS A 1 420 ? -1.772 9.284 35.068 1.00 92.19 420 LYS A N 1
ATOM 3343 C CA . LYS A 1 420 ? -2.597 9.491 36.262 1.00 92.19 420 LYS A CA 1
ATOM 3344 C C . LYS A 1 420 ? -3.569 8.351 36.519 1.00 92.19 420 LYS A C 1
ATOM 3346 O O . LYS A 1 420 ? -3.700 7.944 37.672 1.00 92.19 420 LYS A O 1
ATOM 3351 N N . ILE A 1 421 ? -4.203 7.782 35.492 1.00 91.56 421 ILE A N 1
ATOM 3352 C CA . ILE A 1 421 ? -5.246 6.762 35.680 1.00 91.56 421 ILE A CA 1
ATOM 3353 C C . ILE A 1 421 ? -4.718 5.504 36.385 1.00 91.56 421 ILE A C 1
ATOM 3355 O O . ILE A 1 421 ? -5.409 4.935 37.225 1.00 91.56 421 ILE A O 1
ATOM 3359 N N . LYS A 1 422 ? -3.450 5.132 36.148 1.00 89.62 422 LYS A N 1
ATOM 3360 C CA . LYS A 1 422 ? -2.776 3.996 36.809 1.00 89.62 422 LYS A CA 1
ATOM 3361 C C . LYS A 1 422 ? -2.635 4.161 38.323 1.00 89.62 422 LYS A C 1
ATOM 3363 O O . LYS A 1 422 ? -2.486 3.176 39.037 1.00 89.62 422 LYS A O 1
ATOM 3368 N N . THR A 1 423 ? -2.669 5.397 38.815 1.00 89.00 423 THR A N 1
ATOM 3369 C CA . THR A 1 423 ? -2.531 5.723 40.244 1.00 89.00 423 THR A CA 1
ATOM 3370 C C . THR A 1 423 ? -3.876 5.797 40.976 1.00 89.00 423 THR A C 1
ATOM 3372 O O . THR A 1 423 ? -3.921 6.008 42.193 1.00 89.00 423 THR A O 1
ATOM 3375 N N . ILE A 1 424 ? -4.989 5.647 40.250 1.00 89.75 424 ILE A N 1
ATOM 3376 C CA . ILE A 1 424 ? -6.348 5.750 40.780 1.00 89.75 424 ILE A CA 1
ATOM 3377 C C . ILE A 1 424 ? -6.908 4.336 40.951 1.00 89.75 424 ILE A C 1
ATOM 3379 O O . ILE A 1 424 ? -7.010 3.574 39.993 1.00 89.75 424 ILE A O 1
ATOM 3383 N N . ASN A 1 425 ? -7.310 3.973 42.172 1.00 89.31 425 ASN A N 1
ATOM 3384 C CA . ASN A 1 425 ? -7.975 2.693 42.414 1.00 89.31 425 ASN A CA 1
ATOM 3385 C C . ASN A 1 425 ? -9.424 2.749 41.898 1.00 89.31 425 ASN A C 1
ATOM 3387 O O . ASN A 1 425 ? -10.336 3.152 42.620 1.00 89.31 425 ASN A O 1
ATOM 3391 N N . LEU A 1 426 ? -9.635 2.344 40.645 1.00 87.88 426 LEU A N 1
ATOM 3392 C CA . LEU A 1 426 ? -10.965 2.275 40.023 1.00 87.88 426 LEU A CA 1
ATOM 3393 C C . LEU A 1 426 ? -11.788 1.070 40.499 1.00 87.88 426 LEU A C 1
ATOM 3395 O O . LEU A 1 426 ? -13.015 1.085 40.445 1.00 87.88 426 LEU A O 1
ATOM 3399 N N . SER A 1 427 ? -11.129 0.012 40.978 1.00 85.44 427 SER A N 1
ATOM 3400 C CA . SER A 1 427 ? -11.829 -1.206 41.386 1.00 85.44 427 SER A CA 1
ATOM 3401 C C . SER A 1 427 ? -12.608 -0.994 42.684 1.00 85.44 427 SER A C 1
ATOM 3403 O O . SER A 1 427 ? -13.714 -1.527 42.837 1.00 85.44 427 SER A O 1
ATOM 3405 N N . CYS A 1 428 ? -12.023 -0.239 43.626 1.00 83.56 428 CYS A N 1
ATOM 3406 C CA . CYS A 1 428 ? -12.441 -0.171 45.027 1.00 83.56 428 CYS A CA 1
ATOM 3407 C C . CYS A 1 428 ? -12.925 -1.534 45.558 1.00 83.56 428 CYS A C 1
ATOM 3409 O O . CYS A 1 428 ? -13.934 -1.631 46.262 1.00 83.56 428 CYS A O 1
ATOM 3411 N N . ARG A 1 429 ? -12.248 -2.608 45.127 1.00 69.94 429 ARG A N 1
ATOM 3412 C CA . ARG A 1 429 ? -12.397 -3.957 45.664 1.00 69.94 429 ARG A CA 1
ATOM 3413 C C . ARG A 1 429 ? -11.372 -4.118 46.784 1.00 69.94 429 ARG A C 1
ATOM 3415 O O . ARG A 1 429 ? -10.380 -3.392 46.815 1.00 69.94 429 ARG A O 1
ATOM 3422 N N . ARG A 1 430 ? -11.705 -4.985 47.736 1.00 51.72 430 ARG A N 1
ATOM 3423 C CA . ARG A 1 430 ? -10.813 -5.314 48.847 1.00 51.72 430 ARG A CA 1
ATOM 3424 C C . ARG A 1 430 ? -9.576 -6.021 48.325 1.00 51.72 430 ARG A C 1
ATOM 3426 O O . ARG A 1 430 ? -9.771 -6.850 47.406 1.00 51.72 430 ARG A O 1
#

Foldseek 3Di:
DVVVVVVVVVVVVVVVVVVVVVVQVVLQVVLLVVLVVVCVVPVVLPVVPVCDWFQVHLVVQAAQDDDDLQAKAKFFKKWWKWKFAQNDTATAIKTFHSHHQKIKAKPDRVCRPPFQADADAPIWMKMATQVQKIKIWHAHPVRAIAMEIQDGDPPPPVPFWKKAFPDPVCSVVVVFQQAAPSRQTWTWIDTPPDPQQKIWTKRHSGDDRMFTWRGAGDPPNFAWTATPVRIIMTTQWIDPRPRMTMGTHDMDTDTGMHRSNRHYYPLVVVLVVLVVVLVVQVVVLVVQCVVPPDDQPLSVVLSVLSVVLSVLLNQLSVLVSPCSPPADLVNVVSVLSNVQVLSVLVNLLSVLSSLLVVLVVVLVPDPDPVSVVLSVLLNVLSVVLNVLSVVLNVVLVVLVVDPDDPVVSSVVNVVSSVVSVVVGDSPSDD

Radius of gyration: 34.13 Å; chains: 1; bounding box: 68×69×101 Å

Secondary structure (DSSP, 8-state):
-HHHHHHHHHHHHHHHHHHHHHHHHHHHHHHHHHHHHHHHH-GGGTHHHHHHSBSS-TTTT---PPP-TTSEEEEEEEEEEEEEETTEEEEEEEEEETTTTEEEEESSTTTTTS-TT---TT-EEEEEETTS-EEEEEE-TT--EEEEEEPPPTT-----EEEEES-HHHHHHT-PEEETTTTEEEEEEEETT-TT--EEEEE-SS--SEEEEEEEEEETTEEEEEETTS-EEEEEEEE--SSEEEEEEEEEEEEEEEEGGGPEEHHHHHHHHHHHHHHHHHHHHHHHHHT--SS-HHHHHHHHHHHHHHHHHHHHHHHHHHSTT---HHHHHHHHHHT-HHHHHHHHHHHHHHHHHHHHHHHHH---HHHHHHHHHHHHHHHHHHHHHHHHHHHHHHHHHSSS-HHHHHHHHHHHHHHHHTTS--S---